Protein 2B3J (pdb70)

Radius of gyration: 27.39 Å; Cα contacts (8 Å, |Δi|>4): 1539; chains: 4; bounding box: 69×60×76 Å

Solvent-accessible surface area: 25434 Å² total; per-residue (Å²): 104,107,82,16,81,139,12,0,57,40,0,20,87,6,0,102,104,0,41,94,100,48,1,47,1,18,0,0,0,0,7,59,122,98,50,47,44,9,96,0,28,6,26,26,87,81,100,46,30,0,4,4,37,1,6,2,21,0,0,49,106,0,1,163,88,61,51,29,10,94,0,121,48,0,22,0,6,0,0,29,4,0,17,4,0,0,0,0,0,0,4,32,0,76,0,52,65,0,0,4,0,5,46,29,110,167,22,0,0,2,27,22,40,38,33,1,0,48,39,64,96,16,107,29,130,8,81,30,53,79,31,25,54,86,122,44,0,49,80,34,26,66,68,34,75,54,87,83,191,96,150,190,84,85,37,27,104,9,0,62,28,0,17,42,3,0,108,84,0,47,152,95,48,1,44,1,25,0,0,0,0,4,64,116,65,112,46,22,8,92,0,28,8,25,23,87,79,99,47,32,0,4,4,34,1,7,2,23,0,0,45,102,0,0,162,96,65,51,30,12,92,0,118,48,0,22,0,7,0,0,26,4,0,18,5,0,0,0,0,0,0,4,30,0,66,0,47,58,0,0,0,0,8,63,29,115,164,22,0,0,2,46,44,38,39,42,0,0,95,42,92,94,16,106,27,118,3,107,37,52,128,23,34,70,119,78,42,0,45,73,31,19,90,74,36,70,53,97,98,182,94,115,148,114,99,16,75,143,18,0,61,36,0,14,86,6,0,102,106,0,37,92,99,54,3,49,2,29,0,0,0,0,7,67,131,82,52,44,39,7,108,0,27,12,24,64,78,75,96,50,33,0,4,4,28,1,8,2,20,0,0,50,112,0,1,169,93,56,51,29,10,94,0,116,53,0,19,0,6,0,1,21,4,0,20,5,0,0,0,0,0,0,2,27,0,75,0,49,54,0,0,1,0,5,36,32,108,83,26,0,0,1,28,26,51,37,35,2,0,41,41,71,99,12,97,28,134,6,68,30,51,52,30,6,42,93,79,48,0,46,79,28,34,92,69,34,76,45,81,72,167,79,120,195,91,40,68,131,10,1,72,27,0,20,76,6,0,91,90,0,40,149,90,49,0,44,4,24,0,0,0,0,6,68,125,117,50,46,34,9,103,0,29,8,26,28,86,81,98,50,33,0,4,3,39,1,6,2,22,0,0,48,109,0,1,168,94,53,51,28,6,100,0,121,46,0,22,0,6,0,1,26,3,0,19,3,0,0,0,0,0,0,3,37,0,73,0,48,61,0,0,4,2,8,72,32,106,168,23,0,0,2,47,48,42,42,36,1,0,89,38,101,64,25,121,30,147,6,103,32,52,147,36,36,54,34,84,56,1,49,85,43,24,92,86,39,73,52,104,67,169,86,120,189

Sequence (604 aa):
MTNDIYFMTLAIEEAKKAAQLGEVPIGAIITKDDEVIARAHNLRETLQQPTAHAEHIAIERAAKVLGSWRLEGCTLYVTLEPCVMCAGTIVMSRIPRVVYGADDPKGGCSGSLMNLLQQSNFNHRAIVDKGVLKEACSTLLTTFFKNLRANMTNDIYFMTLAIEEAKKAAQLGEVPIGAIITKDDEVIARAHNLRETLQQPTAHAEHIAIERAAKVLGSWRLEGCTLYVTLEPCVMCAGTIVMSRIPRVVYGADDPKGGCSGSLMNLLQQSNFNHRAIVDKGVLKEACSTLLTTFFKNLRANMTNDIYFMTLAIEEAKKAAQLGEVPIGAIITKDDEVIARAHNLRETLQQPTAHAEHIAIERAAKVLGSWRLEGCTLYVTLEPCVMCAGTIVMSRIPRVVYGADDPKGGCSGSLMNLLQQSNFNHRAIVDKGVLKEACSTLLTTFFKNLRANKNDIYFMTLAIEEAKKAAQLGEVPIGAIITKDDEVIARAHNLRETLQQPTAHAEHIAIERAAKVLGSWRLEGCTLYVTLEPCVMCAGTIVMSRIPRVVYGADDPKGGCSGSLMNLLQQSNFNHRAIVDKGVLKEACSTLLTTFFKNLRANK

B-factor: mean 36.59, std 13.54, range [15.55, 105.97]

Nearest PDB structures (foldseek):
  2b3j-assembly2_D  TM=1.005E+00  e=2.373E-33  Staphylococcus aureus subsp. aureus Mu50
  7cph-assembly1_A  TM=9.932E-01  e=3.995E-26  Bacillus subtilis subsp. subtilis str. 168
  2nx8-assembly1_A-2  TM=9.876E-01  e=1.249E-21  Streptococcus pyogenes serotype M6
  1wwr-assembly1_A  TM=9.697E-01  e=1.026E-21  Aquifex aeolicus
  1z3a-assembly1_B  TM=9.930E-01  e=7.818E-21  Escherichia coli

Foldseek 3Di:
DVLLLVQLVVQQVQLVVCVVVLHQRKKKFKDAPSHTQFIHAACCVVVVDPQRHHLSVRLVSSCVSVVHLANPRMEMEMAEADFPVNLVSCLSSQHAYYEYAAYDCPGHDCPRVHRSQPDPPGPHHHHYHYHRVNVSSVVSNVVSVVVVVVD/DDLLLVVLVVQQVQLVVCVVVLHQRKKKFKDAPSHTQFIHAACCVVVVDPQRHHLSVRLVSSCVSVVHLAPPRMEMEMAEADFPNSLVSCLRNQHAYYEYAAYDCPGHCCPRPHRSLDDPPRPHHHHYHYHNNNVSSVVSRVVSVVVVVVD/DVLLLVQLVLQQVQLVVCVVVVHQRKWKFKDAPSHTQFIHAACCVVVVDPQRHHLSVRLVSSCVSVVHLAPPRMEMEMAEADFPVNLVSCLRNQHAYYEYAEYDQPGHCCPHPHRSQCDPVGPHHHHYHYHRNNVSSVCSNVVSVVVVVVVD/DLLVQLVVQQVQLVVCVVVLHQRKWKFKDAPNHTQFIHAACCVVVVDPQRHHLSVRLVSCCVSVVHLANPRMEMEMAEQDFPVSLVSCLSNQHAEYEYAAYDCPGHDCPRVHRSQDDPPGPHHHHYHYRNNNVSSVVSNVVSVVVVVVVD

Secondary structure (DSSP, 8-state):
-HHHHHHHHHHHHHHHHHHHTTS---EEEEEETTEEEEEEE--HHHHT-TT--HHHHHHHHHHHHHTSS--TTEEEEEEE---HHHHHHHHHTT-SEEEEEE--TTT-TBTTS-BTTS-TTSS---EEE--TTHHHHHHHHHHHHHHHHH-/--HHHHHHHHHHHHHHHHHHTTS---EEEEEESS-EEEEEE--HHHHT-TT--HHHHHHHHHHHHHTSS--TTEEEEEEE---HHHHHHHHHTT-SEEEEEE--TTT-TBTTS-BTTS-TTSS---EEE--TTHHHHHHHHHHHHHHHHH-/-HHHHHHHHHHHHHHHHHHHHTS---EEEEEETTEEEEEEE--HHHHT-TT--HHHHHHHHHHHHHTSS--TTEEEEEEE---HHHHHHHHHTT-SEEEEEE--TTT-TBTTS-BGGG-TTSS---EEEE-TTHHHHHHHHHHHHHHHHHT-/-HHHHHHHHHHHHHHHHTTTS-S-EEEEEETTEEEEEEE--HHHHT-TT--HHHHHHHHHHHHHTSS--TT-EEEEEE---HHHHHHHHHHT-SEEEEEE--TTT-TBTTS-BGGG-TTSS---EEE--TTHHHHHHHHHHHHHHHHHH-

Structure (mmCIF, N/CA/C/O backbone):
data_2B3J
#
_entry.id   2B3J
#
_cell.length_a   81.055
_cell.length_b   89.029
_cell.length_c   119.133
_cell.angle_alpha   90.00
_cell.angle_beta   90.00
_cell.angle_gamma   90.00
#
_symmetry.space_group_name_H-M   'P 21 21 21'
#
loop_
_entity.id
_entity.type
_entity.pdbx_description
1 polymer 'anticodon stem-loop of t-RNA-Arg2 (nucleotides 27-42)'
2 polymer 'tRNA adenosine deaminase'
3 non-polymer 'ZINC ION'
4 non-polymer GLYCEROL
5 water water
#
loop_
_atom_site.group_PDB
_atom_site.id
_atom_site.type_symbol
_atom_site.label_atom_id
_atom_site.label_alt_id
_atom_site.label_comp_id
_atom_site.label_asym_id
_atom_site.label_entity_id
_atom_site.label_seq_id
_atom_site.pdbx_PDB_ins_code
_atom_site.Cartn_x
_atom_site.Cartn_y
_atom_site.Cartn_z
_atom_site.occupancy
_atom_site.B_iso_or_equiv
_atom_site.auth_seq_id
_atom_site.auth_comp_id
_atom_site.auth_asym_id
_atom_site.auth_atom_id
_atom_site.pdbx_PDB_model_num
ATOM 1135 N N . MET E 2 4 ? 47.385 44.981 29.324 1.00 49.05 1 MET A N 1
ATOM 1136 C CA . MET E 2 4 ? 45.987 44.568 29.003 1.00 49.06 1 MET A CA 1
ATOM 1137 C C . MET E 2 4 ? 45.416 45.372 27.841 1.00 48.50 1 MET A C 1
ATOM 1138 O O . MET E 2 4 ? 44.882 44.805 26.890 1.00 48.68 1 MET A O 1
ATOM 1140 N N . THR E 2 5 ? 45.517 46.695 27.923 1.00 48.02 2 THR A N 1
ATOM 1141 C CA . THR E 2 5 ? 45.002 47.547 26.861 1.00 47.97 2 THR A CA 1
ATOM 1142 C C . THR E 2 5 ? 45.746 47.248 25.561 1.00 45.72 2 THR A C 1
ATOM 1143 O O . THR E 2 5 ? 45.157 47.280 24.483 1.00 44.70 2 THR A O 1
ATOM 1147 N N . ASN E 2 6 ? 47.038 46.951 25.663 1.00 43.05 3 ASN A N 1
ATOM 1148 C CA . ASN E 2 6 ? 47.816 46.620 24.478 1.00 42.19 3 ASN A CA 1
ATOM 1149 C C . ASN E 2 6 ? 47.238 45.342 23.880 1.00 39.30 3 ASN A C 1
ATOM 1150 O O . ASN E 2 6 ? 47.094 45.222 22.662 1.00 38.50 3 ASN A O 1
ATOM 1155 N N . ASP E 2 7 ? 46.907 44.393 24.753 1.00 35.83 4 ASP A N 1
ATOM 1156 C CA . ASP E 2 7 ? 46.348 43.115 24.337 1.00 33.91 4 ASP A CA 1
ATOM 1157 C C . ASP E 2 7 ? 45.026 43.269 23.590 1.00 33.08 4 ASP A C 1
ATOM 1158 O O . ASP E 2 7 ? 44.772 42.555 22.623 1.00 31.95 4 ASP A O 1
ATOM 1163 N N . ILE E 2 8 ? 44.190 44.202 24.041 1.00 31.45 5 ILE A N 1
ATOM 1164 C CA . ILE E 2 8 ? 42.903 44.448 23.398 1.00 30.90 5 ILE A CA 1
ATOM 1165 C C . ILE E 2 8 ? 43.146 45.046 22.022 1.00 30.78 5 ILE A C 1
ATOM 1166 O O . ILE E 2 8 ? 42.445 44.736 21.054 1.00 30.79 5 ILE A O 1
ATOM 1171 N N . TYR E 2 9 ? 44.151 45.908 21.939 1.00 29.76 6 TYR A N 1
ATOM 1172 C CA . TYR E 2 9 ? 44.501 46.541 20.681 1.00 29.12 6 TYR A CA 1
ATOM 1173 C C . TYR E 2 9 ? 44.777 45.476 19.617 1.00 29.74 6 TYR A C 1
ATOM 1174 O O . TYR E 2 9 ? 44.169 45.476 18.536 1.00 30.38 6 TYR A O 1
ATOM 1183 N N . PHE E 2 10 ? 45.698 44.569 19.923 1.00 27.86 7 PHE A N 1
ATOM 1184 C CA . PHE E 2 10 ? 46.060 43.520 18.979 1.00 27.80 7 PHE A CA 1
ATOM 1185 C C . PHE E 2 10 ? 44.962 42.482 18.754 1.00 26.56 7 PHE A C 1
ATOM 1186 O O . PHE E 2 10 ? 44.791 41.990 17.640 1.00 26.67 7 PHE A O 1
ATOM 1194 N N . MET E 2 11 ? 44.199 42.157 19.791 1.00 26.24 8 MET A N 1
ATOM 1195 C CA . MET E 2 11 ? 43.137 41.180 19.612 1.00 26.48 8 MET A CA 1
ATOM 1196 C C . MET E 2 11 ? 42.077 41.795 18.703 1.00 27.69 8 MET A C 1
ATOM 1197 O O . MET E 2 11 ? 41.367 41.085 17.984 1.00 26.70 8 MET A O 1
ATOM 1202 N N . THR E 2 12 ? 41.979 43.123 18.735 1.00 27.52 9 THR A N 1
ATOM 1203 C CA . THR E 2 12 ? 41.023 43.842 17.899 1.00 27.36 9 THR A CA 1
ATOM 1204 C C . THR E 2 12 ? 41.363 43.574 16.437 1.00 26.62 9 THR A C 1
ATOM 1205 O O . THR E 2 12 ? 40.482 43.338 15.611 1.00 27.24 9 THR A O 1
ATOM 1209 N N . LEU E 2 13 ? 42.653 43.598 16.129 1.00 25.64 10 LEU A N 1
ATOM 1210 C CA . LEU E 2 13 ? 43.115 43.355 14.771 1.00 25.80 10 LEU A CA 1
ATOM 1211 C C . LEU E 2 13 ? 42.916 41.885 14.391 1.00 25.16 10 LEU A C 1
ATOM 1212 O O . LEU E 2 13 ? 42.705 41.559 13.223 1.00 26.28 10 LEU A O 1
ATOM 1217 N N . ALA E 2 14 ? 42.978 41.001 15.380 1.00 24.01 11 ALA A N 1
ATOM 1218 C CA . ALA E 2 14 ? 42.784 39.580 15.123 1.00 24.77 11 ALA A CA 1
ATOM 1219 C C . ALA E 2 14 ? 41.316 39.331 14.786 1.00 26.48 11 ALA A C 1
ATOM 1220 O O . ALA E 2 14 ? 41.000 38.493 13.940 1.00 22.54 11 ALA A O 1
ATOM 1222 N N . ILE E 2 15 ? 40.424 40.058 15.461 1.00 25.84 12 ILE A N 1
ATOM 1223 C CA . ILE E 2 15 ? 38.992 39.914 15.227 1.00 29.33 12 ILE A CA 1
ATOM 1224 C C . ILE E 2 15 ? 38.657 40.430 13.827 1.00 31.73 12 ILE A C 1
ATOM 1225 O O . ILE E 2 15 ? 37.851 39.838 13.103 1.00 32.42 12 ILE A O 1
ATOM 1230 N N . GLU E 2 16 ? 39.282 41.539 13.454 1.00 32.11 13 GLU A N 1
ATOM 1231 C CA . GLU E 2 16 ? 39.068 42.116 12.140 1.00 34.43 13 GLU A CA 1
ATOM 1232 C C . GLU E 2 16 ? 39.506 41.093 11.097 1.00 34.53 13 GLU A C 1
ATOM 1233 O O . GLU E 2 16 ? 38.864 40.923 10.062 1.00 34.69 13 GLU A O 1
ATOM 1239 N N . GLU E 2 17 ? 40.599 40.399 11.390 1.00 34.12 14 GLU A N 1
ATOM 1240 C CA . GLU E 2 17 ? 41.120 39.379 10.493 1.00 35.15 14 GLU A CA 1
ATOM 1241 C C . GLU E 2 17 ? 40.129 38.213 10.474 1.00 33.43 14 GLU A C 1
ATOM 1242 O O . GLU E 2 17 ? 39.836 37.637 9.419 1.00 31.79 14 GLU A O 1
ATOM 1248 N N . ALA E 2 18 ? 39.606 37.880 11.650 1.00 32.73 15 ALA A N 1
ATOM 1249 C CA . ALA E 2 18 ? 38.635 36.801 11.779 1.00 33.13 15 ALA A CA 1
ATOM 1250 C C . ALA E 2 18 ? 37.423 37.110 10.910 1.00 34.86 15 ALA A C 1
ATOM 1251 O O . ALA E 2 18 ? 36.855 36.217 10.279 1.00 35.66 15 ALA A O 1
ATOM 1253 N N . LYS E 2 19 ? 37.029 38.379 10.872 1.00 35.50 16 LYS A N 1
ATOM 1254 C CA . LYS E 2 19 ? 35.875 38.764 10.072 1.00 36.95 16 LYS A CA 1
ATOM 1255 C C . LYS E 2 19 ? 36.152 38.583 8.584 1.00 35.84 16 LYS A C 1
ATOM 1256 O O . LYS E 2 19 ? 35.244 38.269 7.813 1.00 37.85 16 LYS A O 1
ATOM 1262 N N . LYS E 2 20 ? 37.406 38.763 8.178 1.00 36.05 17 LYS A N 1
ATOM 1263 C CA . LYS E 2 20 ? 37.778 38.571 6.779 1.00 35.44 17 LYS A CA 1
ATOM 1264 C C . LYS E 2 20 ? 37.494 37.117 6.402 1.00 36.62 17 LYS A C 1
ATOM 1265 O O . LYS E 2 20 ? 36.927 36.837 5.341 1.00 35.07 17 LYS A O 1
ATOM 1271 N N . ALA E 2 21 ? 37.892 36.195 7.278 1.00 35.15 18 ALA A N 1
ATOM 1272 C CA . ALA E 2 21 ? 37.674 34.776 7.029 1.00 35.35 18 ALA A CA 1
ATOM 1273 C C . ALA E 2 21 ? 36.175 34.501 6.928 1.00 34.52 18 ALA A C 1
ATOM 1274 O O . ALA E 2 21 ? 35.739 33.680 6.121 1.00 32.94 18 ALA A O 1
ATOM 1276 N N . ALA E 2 22 ? 35.390 35.194 7.748 1.00 35.73 19 ALA A N 1
ATOM 1277 C CA . ALA E 2 22 ? 33.939 35.019 7.737 1.00 37.64 19 ALA A CA 1
ATOM 1278 C C . ALA E 2 22 ? 33.377 35.365 6.359 1.00 38.22 19 ALA A C 1
ATOM 1279 O O . ALA E 2 22 ? 32.577 34.622 5.796 1.00 39.10 19 ALA A O 1
ATOM 1281 N N . GLN E 2 23 ? 33.806 36.497 5.816 1.00 39.36 20 GLN A N 1
ATOM 1282 C CA . GLN E 2 23 ? 33.339 36.933 4.510 1.00 39.61 20 GLN A CA 1
ATOM 1283 C C . GLN E 2 23 ? 33.640 35.901 3.426 1.00 40.49 20 GLN A C 1
ATOM 1284 O O . GLN E 2 23 ? 33.003 35.895 2.375 1.00 40.30 20 GLN A O 1
ATOM 1286 N N . LEU E 2 24 ? 34.605 35.023 3.684 1.00 39.60 21 LEU A N 1
ATOM 1287 C CA . LEU E 2 24 ? 34.976 33.995 2.716 1.00 38.35 21 LEU A CA 1
ATOM 1288 C C . LEU E 2 24 ? 34.231 32.688 2.950 1.00 36.92 21 LEU A C 1
ATOM 1289 O O . LEU E 2 24 ? 34.372 31.736 2.180 1.00 38.24 21 LEU A O 1
ATOM 1294 N N . GLY E 2 25 ? 33.435 32.642 4.010 1.00 34.83 22 GLY A N 1
ATOM 1295 C CA . GLY E 2 25 ? 32.704 31.429 4.316 1.00 33.90 22 GLY A CA 1
ATOM 1296 C C . GLY E 2 25 ? 33.534 30.476 5.162 1.00 34.26 22 GLY A C 1
ATOM 1297 O O . GLY E 2 25 ? 33.199 29.302 5.294 1.00 34.83 22 GLY A O 1
ATOM 1298 N N . GLU E 2 26 ? 34.623 30.978 5.734 1.00 32.96 23 GLU A N 1
ATOM 1299 C CA . GLU E 2 26 ? 35.496 30.166 6.580 1.00 33.03 23 GLU A CA 1
ATOM 1300 C C . GLU E 2 26 ? 35.098 30.346 8.044 1.00 32.77 23 GLU A C 1
ATOM 1301 O O . GLU E 2 26 ? 34.493 31.360 8.402 1.00 32.42 23 GLU A O 1
ATOM 1307 N N . VAL E 2 27 ? 35.416 29.366 8.889 1.00 32.32 24 VAL A N 1
ATOM 1308 C CA . VAL E 2 27 ? 35.113 29.503 10.313 1.00 31.86 24 VAL A CA 1
ATOM 1309 C C . VAL E 2 27 ? 35.866 30.793 10.676 1.00 30.88 24 VAL A C 1
ATOM 1310 O O . VAL E 2 27 ? 37.062 30.911 10.422 1.00 30.43 24 VAL A O 1
ATOM 1314 N N . PRO E 2 28 ? 35.165 31.778 11.253 1.00 29.89 25 PRO A N 1
ATOM 1315 C CA . PRO E 2 28 ? 35.749 33.067 11.634 1.00 30.82 25 PRO A CA 1
ATOM 1316 C C . PRO E 2 28 ? 36.809 33.088 12.729 1.00 29.93 25 PRO A C 1
ATOM 1317 O O . PRO E 2 28 ? 36.505 33.349 13.895 1.00 31.72 25 PRO A O 1
ATOM 1321 N N . ILE E 2 29 ? 38.054 32.817 12.347 1.00 30.16 26 ILE A N 1
ATOM 1322 C CA . ILE E 2 29 ? 39.175 32.845 13.282 1.00 27.64 26 ILE A CA 1
ATOM 1323 C C . ILE E 2 29 ? 40.307 33.668 12.663 1.00 26.53 26 ILE A C 1
ATOM 1324 O O . ILE E 2 29 ? 40.648 33.496 11.491 1.00 25.82 26 ILE A O 1
ATOM 1329 N N . GLY E 2 30 ? 40.880 34.566 13.456 1.00 25.82 27 GLY A N 1
ATOM 1330 C CA . GLY E 2 30 ? 41.958 35.408 12.967 1.00 24.89 27 GLY A CA 1
ATOM 1331 C C . GLY E 2 30 ? 43.107 35.431 13.953 1.00 25.20 27 GLY A C 1
ATOM 1332 O O . GLY E 2 30 ? 42.911 35.166 15.141 1.00 24.47 27 GLY A O 1
ATOM 1333 N N . ALA E 2 31 ? 44.304 35.746 13.466 1.00 24.66 28 ALA A N 1
ATOM 1334 C CA . ALA E 2 31 ? 45.489 35.780 14.315 1.00 24.61 28 ALA A CA 1
ATOM 1335 C C . ALA E 2 31 ? 46.412 36.939 13.969 1.00 25.36 28 ALA A C 1
ATOM 1336 O O . ALA E 2 31 ? 46.447 37.418 12.833 1.00 25.99 28 ALA A O 1
ATOM 1338 N N . ILE E 2 32 ? 47.164 37.374 14.969 1.00 25.60 29 ILE A N 1
ATOM 1339 C CA . ILE E 2 32 ? 48.099 38.476 14.826 1.00 25.75 29 ILE A CA 1
ATOM 1340 C C . ILE E 2 32 ? 49.375 38.108 15.575 1.00 24.81 29 ILE A C 1
ATOM 1341 O O . ILE E 2 32 ? 49.312 37.536 16.660 1.00 25.91 29 ILE A O 1
ATOM 1346 N N . ILE E 2 33 ? 50.527 38.413 14.991 1.00 24.16 30 ILE A N 1
ATOM 1347 C CA . ILE E 2 33 ? 51.789 38.158 15.674 1.00 25.03 30 ILE A CA 1
ATOM 1348 C C . ILE E 2 33 ? 52.535 39.479 15.775 1.00 25.97 30 ILE A C 1
ATOM 1349 O O . ILE E 2 33 ? 52.694 40.183 14.777 1.00 25.92 30 ILE A O 1
ATOM 1354 N N . THR E 2 34 ? 52.964 39.814 16.989 1.00 26.54 31 THR A N 1
ATOM 1355 C CA . THR E 2 34 ? 53.686 41.051 17.256 1.00 29.13 31 THR A CA 1
ATOM 1356 C C . THR E 2 34 ? 55.106 40.784 17.739 1.00 31.29 31 THR A C 1
ATOM 1357 O O . THR E 2 34 ? 55.415 39.702 18.250 1.00 30.27 31 THR A O 1
ATOM 1361 N N . LYS E 2 35 ? 55.952 41.800 17.588 1.00 32.87 32 LYS A N 1
ATOM 1362 C CA . LYS E 2 35 ? 57.352 41.747 18.003 1.00 36.07 32 LYS A CA 1
ATOM 1363 C C . LYS E 2 35 ? 57.728 43.218 18.248 1.00 38.11 32 LYS A C 1
ATOM 1364 O O . LYS E 2 35 ? 57.532 44.069 17.375 1.00 38.20 32 LYS A O 1
ATOM 1370 N N . ASP E 2 36 ? 58.250 43.518 19.432 1.00 40.49 33 ASP A N 1
ATOM 1371 C CA . ASP E 2 36 ? 58.599 44.893 19.784 1.00 43.03 33 ASP A CA 1
ATOM 1372 C C . ASP E 2 36 ? 57.348 45.763 19.705 1.00 43.87 33 ASP A C 1
ATOM 1373 O O . ASP E 2 36 ? 57.394 46.906 19.243 1.00 45.32 33 ASP A O 1
ATOM 1378 N N . ASP E 2 37 ? 56.227 45.203 20.144 1.00 43.98 34 ASP A N 1
ATOM 1379 C CA . ASP E 2 37 ? 54.947 45.902 20.151 1.00 44.63 34 ASP A CA 1
ATOM 1380 C C . ASP E 2 37 ? 54.491 46.348 18.764 1.00 43.37 34 ASP A C 1
ATOM 1381 O O . ASP E 2 37 ? 53.698 47.282 18.634 1.00 43.59 34 ASP A O 1
ATOM 1386 N N . GLU E 2 38 ? 54.990 45.679 17.729 1.00 40.71 35 GLU A N 1
ATOM 1387 C CA . GLU E 2 38 ? 54.614 46.006 16.359 1.00 38.41 35 GLU A CA 1
ATOM 1388 C C . GLU E 2 38 ? 54.097 44.757 15.648 1.00 37.02 35 GLU A C 1
ATOM 1389 O O . GLU E 2 38 ? 54.609 43.665 15.855 1.00 36.36 35 GLU A O 1
ATOM 1391 N N . VAL E 2 39 ? 53.079 44.917 14.813 1.00 35.52 36 VAL A N 1
ATOM 1392 C CA . VAL E 2 39 ? 52.528 43.785 14.084 1.00 33.86 36 VAL A CA 1
ATOM 1393 C C . VAL E 2 39 ? 53.477 43.369 12.966 1.00 33.99 36 VAL A C 1
ATOM 1394 O O . VAL E 2 39 ? 53.805 44.183 12.106 1.00 35.12 36 VAL A O 1
ATOM 1398 N N . ILE E 2 40 ? 53.930 42.117 12.978 1.00 31.38 37 ILE A N 1
ATOM 1399 C CA . ILE E 2 40 ? 54.814 41.636 11.917 1.00 29.84 37 ILE A CA 1
ATOM 1400 C C . ILE E 2 40 ? 54.092 40.616 11.022 1.00 28.41 37 ILE A C 1
ATOM 1401 O O . ILE E 2 40 ? 54.577 40.261 9.945 1.00 26.65 37 ILE A O 1
ATOM 1406 N N . ALA E 2 41 ? 52.935 40.139 11.474 1.00 26.06 38 ALA A N 1
ATOM 1407 C CA . ALA E 2 41 ? 52.155 39.194 10.682 1.00 25.73 38 ALA A CA 1
ATOM 1408 C C . ALA E 2 41 ? 50.712 39.093 11.157 1.00 27.15 38 ALA A C 1
ATOM 1409 O O . ALA E 2 41 ? 50.413 39.275 12.340 1.00 25.90 38 ALA A O 1
ATOM 1411 N N . ARG E 2 42 ? 49.820 38.813 10.213 1.00 28.81 39 ARG A N 1
ATOM 1412 C CA . ARG E 2 42 ? 48.412 38.638 10.507 1.00 29.11 39 ARG A CA 1
ATOM 1413 C C . ARG E 2 42 ? 47.863 37.632 9.515 1.00 28.13 39 ARG A C 1
ATOM 1414 O O . ARG E 2 42 ? 48.420 37.454 8.428 1.00 27.27 39 ARG A O 1
ATOM 1422 N N . ALA E 2 43 ? 46.783 36.959 9.893 1.00 25.82 40 ALA A N 1
ATOM 1423 C CA . ALA E 2 43 ? 46.183 35.967 9.016 1.00 26.94 40 ALA A CA 1
ATOM 1424 C C . ALA E 2 43 ? 44.820 35.514 9.523 1.00 27.15 40 ALA A C 1
ATOM 1425 O O . ALA E 2 43 ? 44.438 35.782 10.663 1.00 24.69 40 ALA A O 1
ATOM 1427 N N . HIS E 2 44 ? 44.087 34.839 8.648 1.00 27.02 41 HIS A N 1
ATOM 1428 C CA . HIS E 2 44 ? 42.778 34.306 8.984 1.00 27.81 41 HIS A CA 1
ATOM 1429 C C . HIS E 2 44 ? 42.658 32.917 8.372 1.00 27.38 41 HIS A C 1
ATOM 1430 O O . HIS E 2 44 ? 43.438 32.538 7.497 1.00 25.71 41 HIS A O 1
ATOM 1437 N N . ASN E 2 45 ? 41.679 32.168 8.858 1.00 26.10 42 ASN A N 1
ATOM 1438 C CA . ASN E 2 45 ? 41.393 30.818 8.399 1.00 25.11 42 ASN A CA 1
ATOM 1439 C C . ASN E 2 45 ? 41.243 30.759 6.862 1.00 26.00 42 ASN A C 1
ATOM 1440 O O . ASN E 2 45 ? 40.606 31.621 6.265 1.00 24.63 42 ASN A O 1
ATOM 1445 N N . LEU E 2 46 ? 41.853 29.759 6.228 1.00 25.20 43 LEU A N 1
ATOM 1446 C CA . LEU E 2 46 ? 41.756 29.587 4.776 1.00 26.08 43 LEU A CA 1
ATOM 1447 C C . LEU E 2 46 ? 41.675 28.100 4.405 1.00 27.00 43 LEU A C 1
ATOM 1448 O O . LEU E 2 46 ? 41.964 27.710 3.275 1.00 25.37 43 LEU A O 1
ATOM 1453 N N . ARG E 2 47 ? 41.267 27.270 5.358 1.00 27.83 44 ARG A N 1
ATOM 1454 C CA . ARG E 2 47 ? 41.179 25.834 5.111 1.00 29.63 44 ARG A CA 1
ATOM 1455 C C . ARG E 2 47 ? 40.296 25.438 3.930 1.00 29.29 44 ARG A C 1
ATOM 1456 O O . ARG E 2 47 ? 40.724 24.663 3.080 1.00 28.69 44 ARG A O 1
ATOM 1464 N N . GLU E 2 48 ? 39.067 25.945 3.893 1.00 29.11 45 GLU A N 1
ATOM 1465 C CA . GLU E 2 48 ? 38.146 25.611 2.808 1.00 30.23 45 GLU A CA 1
ATOM 1466 C C . GLU E 2 48 ? 38.565 26.220 1.476 1.00 31.41 45 GLU A C 1
ATOM 1467 O O . GLU E 2 48 ? 38.456 25.577 0.428 1.00 32.27 45 GLU A O 1
ATOM 1473 N N . THR E 2 49 ? 39.048 27.458 1.520 1.00 31.23 46 THR A N 1
ATOM 1474 C CA . THR E 2 49 ? 39.469 28.159 0.313 1.00 31.65 46 THR A CA 1
ATOM 1475 C C . THR E 2 49 ? 40.663 27.478 -0.347 1.00 32.06 46 THR A C 1
ATOM 1476 O O . THR E 2 49 ? 40.662 27.217 -1.554 1.00 30.48 46 THR A O 1
ATOM 1480 N N . LEU E 2 50 ? 41.682 27.182 0.451 1.00 30.87 47 LEU A N 1
ATOM 1481 C CA . LEU E 2 50 ? 42.883 26.552 -0.076 1.00 29.98 47 LEU A CA 1
ATOM 1482 C C . LEU E 2 50 ? 42.841 25.032 -0.032 1.00 30.11 47 LEU A C 1
ATOM 1483 O O . LEU E 2 50 ? 43.617 24.372 -0.716 1.00 29.97 47 LEU A O 1
ATOM 1488 N N . GLN E 2 51 ? 41.930 24.478 0.759 1.00 30.39 48 GLN A N 1
ATOM 1489 C CA . GLN E 2 51 ? 41.847 23.028 0.916 1.00 30.85 48 GLN A CA 1
ATOM 1490 C C . GLN E 2 51 ? 43.188 22.515 1.433 1.00 31.05 48 GLN A C 1
ATOM 1491 O O . GLN E 2 51 ? 43.766 21.582 0.888 1.00 31.77 48 GLN A O 1
ATOM 1497 N N . GLN E 2 52 ? 43.685 23.161 2.482 1.00 29.14 49 GLN A N 1
ATOM 1498 C CA . GLN E 2 52 ? 44.937 22.778 3.119 1.00 28.08 49 GLN A CA 1
ATOM 1499 C C . GLN E 2 52 ? 44.593 22.573 4.593 1.00 26.14 49 GLN A C 1
ATOM 1500 O O . GLN E 2 52 ? 44.043 23.472 5.238 1.00 23.14 49 GLN A O 1
ATOM 1506 N N . PRO E 2 53 ? 44.919 21.392 5.145 1.00 25.17 50 PRO A N 1
ATOM 1507 C CA . PRO E 2 53 ? 44.623 21.088 6.550 1.00 24.69 50 PRO A CA 1
ATOM 1508 C C . PRO E 2 53 ? 45.386 21.936 7.562 1.00 25.30 50 PRO A C 1
ATOM 1509 O O . PRO E 2 53 ? 45.024 21.981 8.738 1.00 24.29 50 PRO A O 1
ATOM 1513 N N . THR E 2 54 ? 46.435 22.607 7.097 1.00 25.14 51 THR A N 1
ATOM 1514 C CA . THR E 2 54 ? 47.252 23.448 7.967 1.00 25.37 51 THR A CA 1
ATOM 1515 C C . THR E 2 54 ? 46.861 24.924 7.900 1.00 25.72 51 THR A C 1
ATOM 1516 O O . THR E 2 54 ? 47.421 25.743 8.633 1.00 26.90 51 THR A O 1
ATOM 1520 N N . ALA E 2 55 ? 45.908 25.261 7.035 1.00 24.08 52 ALA A N 1
ATOM 1521 C CA . ALA E 2 55 ? 45.514 26.657 6.848 1.00 23.63 52 ALA A CA 1
ATOM 1522 C C . ALA E 2 55 ? 44.763 27.367 7.976 1.00 23.25 52 ALA A C 1
ATOM 1523 O O . ALA E 2 55 ? 43.911 28.227 7.713 1.00 21.23 52 ALA A O 1
ATOM 1525 N N . HIS E 2 56 ? 45.068 27.019 9.226 1.00 22.87 53 HIS A N 1
ATOM 1526 C CA . HIS E 2 56 ? 44.446 27.700 10.363 1.00 23.47 53 HIS A CA 1
ATOM 1527 C C . HIS E 2 56 ? 45.100 29.078 10.524 1.00 22.81 53 HIS A C 1
ATOM 1528 O O . HIS E 2 56 ? 46.261 29.267 10.154 1.00 20.70 53 HIS A O 1
ATOM 1535 N N . ALA E 2 57 ? 44.369 30.031 11.092 1.00 22.20 54 ALA A N 1
ATOM 1536 C CA . ALA E 2 57 ? 44.894 31.387 11.237 1.00 22.82 54 ALA A CA 1
ATOM 1537 C C . ALA E 2 57 ? 46.279 31.501 11.874 1.00 23.19 54 ALA A C 1
ATOM 1538 O O . ALA E 2 57 ? 47.194 32.042 11.261 1.00 22.36 54 ALA A O 1
ATOM 1540 N N . GLU E 2 58 ? 46.451 30.992 13.090 1.00 24.08 55 GLU A N 1
ATOM 1541 C CA . GLU E 2 58 ? 47.748 31.129 13.737 1.00 24.97 55 GLU A CA 1
ATOM 1542 C C . GLU E 2 58 ? 48.886 30.417 13.013 1.00 24.36 55 GLU A C 1
ATOM 1543 O O . GLU E 2 58 ? 50.015 30.903 13.009 1.00 22.90 55 GLU A O 1
ATOM 1549 N N . HIS E 2 59 ? 48.585 29.287 12.376 1.00 23.55 56 HIS A N 1
ATOM 1550 C CA . HIS E 2 59 ? 49.597 28.539 11.640 1.00 22.94 56 HIS A CA 1
ATOM 1551 C C . HIS E 2 59 ? 50.102 29.377 10.463 1.00 22.96 56 HIS A C 1
ATOM 1552 O O . HIS E 2 59 ? 51.308 29.440 10.204 1.00 22.52 56 HIS A O 1
ATOM 1559 N N . ILE E 2 60 ? 49.178 30.022 9.755 1.00 22.92 57 ILE A N 1
ATOM 1560 C CA . ILE E 2 60 ? 49.542 30.872 8.621 1.00 22.37 57 ILE A CA 1
ATOM 1561 C C . ILE E 2 60 ? 50.327 32.089 9.108 1.00 22.66 57 ILE A C 1
ATOM 1562 O O . ILE E 2 60 ? 51.315 32.490 8.496 1.00 24.37 57 ILE A O 1
ATOM 1567 N N . ALA E 2 61 ? 49.877 32.684 10.206 1.00 22.01 58 ALA A N 1
ATOM 1568 C CA . ALA E 2 61 ? 50.556 33.850 10.754 1.00 21.44 58 ALA A CA 1
ATOM 1569 C C . ALA E 2 61 ? 51.986 33.496 11.167 1.00 23.27 58 ALA A C 1
ATOM 1570 O O . ALA E 2 61 ? 52.917 34.295 10.984 1.00 22.03 58 ALA A O 1
ATOM 1572 N N . ILE E 2 62 ? 52.155 32.297 11.727 1.00 21.22 59 ILE A N 1
ATOM 1573 C CA . ILE E 2 62 ? 53.461 31.842 12.165 1.00 20.53 59 ILE A CA 1
ATOM 1574 C C . ILE E 2 62 ? 54.422 31.681 10.989 1.00 22.84 59 ILE A C 1
ATOM 1575 O O . ILE E 2 62 ? 55.586 32.072 11.081 1.00 23.55 59 ILE A O 1
ATOM 1580 N N . GLU E 2 63 ? 53.952 31.115 9.880 1.00 22.13 60 GLU A N 1
ATOM 1581 C CA . GLU E 2 63 ? 54.833 30.964 8.728 1.00 23.11 60 GLU A CA 1
ATOM 1582 C C . GLU E 2 63 ? 55.153 32.335 8.131 1.00 24.56 60 GLU A C 1
ATOM 1583 O O . GLU E 2 63 ? 56.255 32.556 7.634 1.00 24.73 60 GLU A O 1
ATOM 1589 N N . ARG E 2 64 ? 54.192 33.254 8.188 1.00 24.91 61 ARG A N 1
ATOM 1590 C CA . ARG E 2 64 ? 54.408 34.598 7.663 1.00 27.63 61 ARG A CA 1
ATOM 1591 C C . ARG E 2 64 ? 55.398 35.338 8.553 1.00 28.94 61 ARG A C 1
ATOM 1592 O O . ARG E 2 64 ? 56.242 36.095 8.060 1.00 30.53 61 ARG A O 1
ATOM 1600 N N . ALA E 2 65 ? 55.298 35.107 9.862 1.00 28.47 62 ALA A N 1
ATOM 1601 C CA . ALA E 2 65 ? 56.201 35.727 10.823 1.00 27.94 62 ALA A CA 1
ATOM 1602 C C . ALA E 2 65 ? 57.612 35.210 10.575 1.00 28.94 62 ALA A C 1
ATOM 1603 O O . ALA E 2 65 ? 58.567 35.981 10.548 1.00 28.66 62 ALA A O 1
ATOM 1605 N N . ALA E 2 66 ? 57.735 33.898 10.395 1.00 29.70 63 ALA A N 1
ATOM 1606 C CA . ALA E 2 66 ? 59.030 33.279 10.140 1.00 29.74 63 ALA A CA 1
ATOM 1607 C C . ALA E 2 66 ? 59.671 33.868 8.886 1.00 30.59 63 ALA A C 1
ATOM 1608 O O . ALA E 2 66 ? 60.873 34.126 8.858 1.00 29.97 63 ALA A O 1
ATOM 1610 N N . LYS E 2 67 ? 58.867 34.072 7.847 1.00 31.74 64 LYS A N 1
ATOM 1611 C CA . LYS E 2 67 ? 59.384 34.634 6.607 1.00 34.56 64 LYS A CA 1
ATOM 1612 C C . LYS E 2 67 ? 59.953 36.037 6.817 1.00 35.27 64 LYS A C 1
ATOM 1613 O O . LYS E 2 67 ? 61.040 36.336 6.329 1.00 35.68 64 LYS A O 1
ATOM 1619 N N . VAL E 2 68 ? 59.233 36.894 7.541 1.00 35.33 65 VAL A N 1
ATOM 1620 C CA . VAL E 2 68 ? 59.726 38.249 7.774 1.00 35.29 65 VAL A CA 1
ATOM 1621 C C . VAL E 2 68 ? 60.992 38.255 8.620 1.00 34.62 65 VAL A C 1
ATOM 1622 O O . VAL E 2 68 ? 61.917 39.021 8.350 1.00 34.79 65 VAL A O 1
ATOM 1626 N N . LEU E 2 69 ? 61.046 37.398 9.634 1.00 32.97 66 LEU A N 1
ATOM 1627 C CA . LEU E 2 69 ? 62.217 37.336 10.507 1.00 32.87 66 LEU A CA 1
ATOM 1628 C C . LEU E 2 69 ? 63.375 36.560 9.889 1.00 33.64 66 LEU A C 1
ATOM 1629 O O . LEU E 2 69 ? 64.518 36.650 10.356 1.00 34.81 66 LEU A O 1
ATOM 1634 N N . GLY E 2 70 ? 63.078 35.797 8.843 1.00 32.20 67 GLY A N 1
ATOM 1635 C CA . GLY E 2 70 ? 64.103 34.998 8.200 1.00 32.55 67 GLY A CA 1
ATOM 1636 C C . GLY E 2 70 ? 64.671 33.982 9.174 1.00 32.12 67 GLY A C 1
ATOM 1637 O O . GLY E 2 70 ? 65.847 33.633 9.098 1.00 34.24 67 GLY A O 1
ATOM 1638 N N . SER E 2 71 ? 63.831 33.507 10.092 1.00 31.08 68 SER A N 1
ATOM 1639 C CA . SER E 2 71 ? 64.245 32.529 11.102 1.00 29.99 68 SER A CA 1
ATOM 1640 C C . SER E 2 71 ? 63.044 31.696 11.558 1.00 28.84 68 SER A C 1
ATOM 1641 O O . SER E 2 71 ? 61.920 32.193 11.589 1.00 27.75 68 SER A O 1
ATOM 1644 N N . TRP E 2 72 ? 63.266 30.432 11.906 1.00 28.56 69 TRP A N 1
ATOM 1645 C CA . TRP E 2 72 ? 62.142 29.622 12.356 1.00 30.09 69 TRP A CA 1
ATOM 1646 C C . TRP E 2 72 ? 61.899 29.811 13.848 1.00 30.05 69 TRP A C 1
ATOM 1647 O O . TRP E 2 72 ? 60.897 29.337 14.387 1.00 29.20 69 TRP A O 1
ATOM 1658 N N . ARG E 2 73 ? 62.812 30.528 14.503 1.00 29.60 70 ARG A N 1
ATOM 1659 C CA . ARG E 2 73 ? 62.709 30.812 15.931 1.00 31.00 70 ARG A CA 1
ATOM 1660 C C . ARG E 2 73 ? 62.024 32.166 16.089 1.00 31.72 70 ARG A C 1
ATOM 1661 O O . ARG E 2 73 ? 62.606 33.202 15.760 1.00 33.00 70 ARG A O 1
ATOM 1669 N N . LEU E 2 74 ? 60.791 32.166 16.585 1.00 30.89 71 LEU A N 1
ATOM 1670 C CA . LEU E 2 74 ? 60.057 33.417 16.753 1.00 30.91 71 LEU A CA 1
ATOM 1671 C C . LEU E 2 74 ? 60.282 34.080 18.112 1.00 30.86 71 LEU A C 1
ATOM 1672 O O . LEU E 2 74 ? 59.335 34.346 18.851 1.00 29.92 71 LEU A O 1
ATOM 1677 N N . GLU E 2 75 ? 61.539 34.361 18.433 1.00 30.75 72 GLU A N 1
ATOM 1678 C CA . GLU E 2 75 ? 61.869 34.996 19.708 1.00 34.26 72 GLU A CA 1
ATOM 1679 C C . GLU E 2 75 ? 61.229 36.375 19.853 1.00 31.94 72 GLU A C 1
ATOM 1680 O O . GLU E 2 75 ? 61.115 37.122 18.882 1.00 32.78 72 GLU A O 1
ATOM 1686 N N . GLY E 2 76 ? 60.818 36.703 21.075 1.00 32.37 73 GLY A N 1
ATOM 1687 C CA . GLY E 2 76 ? 60.216 37.997 21.346 1.00 30.78 73 GLY A CA 1
ATOM 1688 C C . GLY E 2 76 ? 58.871 38.243 20.694 1.00 31.08 73 GLY A C 1
ATOM 1689 O O . GLY E 2 76 ? 58.355 39.361 20.722 1.00 31.41 73 GLY A O 1
ATOM 1690 N N . CYS E 2 77 ? 58.288 37.204 20.112 1.00 30.51 74 CYS A N 1
ATOM 1691 C CA . CYS E 2 77 ? 56.999 37.348 19.457 1.00 29.64 74 CYS A CA 1
ATOM 1692 C C . CYS E 2 77 ? 55.833 36.972 20.357 1.00 29.13 74 CYS A C 1
ATOM 1693 O O . CYS E 2 77 ? 55.950 36.111 21.230 1.00 28.68 74 CYS A O 1
ATOM 1696 N N . THR E 2 78 ? 54.707 37.638 20.137 1.00 27.30 75 THR A N 1
ATOM 1697 C CA . THR E 2 78 ? 53.493 37.364 20.887 1.00 26.23 75 THR A CA 1
ATOM 1698 C C . THR E 2 78 ? 52.419 37.045 19.862 1.00 25.78 75 THR A C 1
ATOM 1699 O O . THR E 2 78 ? 52.224 37.803 18.909 1.00 25.25 75 THR A O 1
ATOM 1703 N N . LEU E 2 79 ? 51.742 35.915 20.046 1.00 24.68 76 LEU A N 1
ATOM 1704 C CA . LEU E 2 79 ? 50.671 35.506 19.145 1.00 25.23 76 LEU A CA 1
ATOM 1705 C C . LEU E 2 79 ? 49.320 35.837 19.774 1.00 26.05 76 LEU A C 1
ATOM 1706 O O . LEU E 2 79 ? 49.083 35.559 20.955 1.00 26.78 76 LEU A O 1
ATOM 1711 N N . TYR E 2 80 ? 48.450 36.441 18.975 1.00 25.77 77 TYR A N 1
ATOM 1712 C CA . TYR E 2 80 ? 47.096 36.795 19.394 1.00 26.80 77 TYR A CA 1
ATOM 1713 C C . TYR E 2 80 ? 46.175 36.056 18.430 1.00 26.99 77 TYR A C 1
ATOM 1714 O O . TYR E 2 80 ? 46.301 36.207 17.216 1.00 27.37 77 TYR A O 1
ATOM 1723 N N . VAL E 2 81 ? 45.259 35.253 18.957 1.00 26.15 78 VAL A N 1
ATOM 1724 C CA . VAL E 2 81 ? 44.333 34.522 18.104 1.00 25.19 78 VAL A CA 1
ATOM 1725 C C . VAL E 2 81 ? 42.946 34.559 18.747 1.00 25.56 78 VAL A C 1
ATOM 1726 O O . VAL E 2 81 ? 42.823 34.484 19.966 1.00 25.42 78 VAL A O 1
ATOM 1730 N N . THR E 2 82 ? 41.904 34.688 17.929 1.00 25.63 79 THR A N 1
ATOM 1731 C CA . THR E 2 82 ? 40.546 34.793 18.458 1.00 26.25 79 THR A CA 1
ATOM 1732 C C . THR E 2 82 ? 39.993 33.554 19.147 1.00 26.18 79 THR A C 1
ATOM 1733 O O . THR E 2 82 ? 39.023 33.643 19.911 1.00 25.89 79 THR A O 1
ATOM 1737 N N . LEU E 2 83 ? 40.603 32.402 18.889 1.00 25.32 80 LEU A N 1
ATOM 1738 C CA . LEU E 2 83 ? 40.162 31.165 19.526 1.00 26.02 80 LEU A CA 1
ATOM 1739 C C . LEU E 2 83 ? 41.362 30.354 20.024 1.00 25.77 80 LEU A C 1
ATOM 1740 O O . LEU E 2 83 ? 42.448 30.392 19.437 1.00 25.02 80 LEU A O 1
ATOM 1745 N N . GLU E 2 84 ? 41.156 29.630 21.117 1.00 24.84 81 GLU A N 1
ATOM 1746 C CA . GLU E 2 84 ? 42.193 28.787 21.701 1.00 23.83 81 GLU A CA 1
ATOM 1747 C C . GLU E 2 84 ? 42.788 27.874 20.621 1.00 23.58 81 GLU A C 1
ATOM 1748 O O . GLU E 2 84 ? 42.059 27.201 19.886 1.00 21.62 81 GLU A O 1
ATOM 1754 N N . PRO E 2 85 ? 44.126 27.855 20.502 1.00 23.01 82 PRO A N 1
ATOM 1755 C CA . PRO E 2 85 ? 44.795 27.009 19.497 1.00 22.08 82 PRO A CA 1
ATOM 1756 C C . PRO E 2 85 ? 44.508 25.507 19.635 1.00 22.49 82 PRO A C 1
ATOM 1757 O O . PRO E 2 85 ? 44.486 24.965 20.744 1.00 21.16 82 PRO A O 1
ATOM 1761 N N . CYS E 2 86 ? 44.306 24.843 18.498 1.00 22.56 83 CYS A N 1
ATOM 1762 C CA . CYS E 2 86 ? 44.042 23.404 18.457 1.00 21.93 83 CYS A CA 1
ATOM 1763 C C . CYS E 2 86 ? 45.349 22.638 18.667 1.00 21.75 83 CYS A C 1
ATOM 1764 O O . CYS E 2 86 ? 46.398 23.241 18.893 1.00 22.11 83 CYS A O 1
ATOM 1767 N N . VAL E 2 87 ? 45.283 21.311 18.578 1.00 19.29 84 VAL A N 1
ATOM 1768 C CA . VAL E 2 87 ? 46.466 20.470 18.767 1.00 20.72 84 VAL A CA 1
ATOM 1769 C C . VAL E 2 87 ? 47.596 20.821 17.789 1.00 21.01 84 VAL A C 1
ATOM 1770 O O . VAL E 2 87 ? 48.757 20.945 18.185 1.00 20.70 84 VAL A O 1
ATOM 1774 N N . MET E 2 88 ? 47.247 20.987 16.518 1.00 20.34 85 MET A N 1
ATOM 1775 C CA . MET E 2 88 ? 48.219 21.325 15.482 1.00 21.53 85 MET A CA 1
ATOM 1776 C C . MET E 2 88 ? 48.872 22.690 15.708 1.00 20.81 85 MET A C 1
ATOM 1777 O O . MET E 2 88 ? 50.103 22.827 15.667 1.00 22.31 85 MET A O 1
ATOM 1782 N N . CYS E 2 89 ? 48.055 23.700 15.958 1.00 18.32 86 CYS A N 1
ATOM 1783 C CA . CYS E 2 89 ? 48.592 25.032 16.161 1.00 21.02 86 CYS A CA 1
ATOM 1784 C C . CYS E 2 89 ? 49.370 25.173 17.462 1.00 19.98 86 CYS A C 1
ATOM 1785 O O . CYS E 2 89 ? 50.381 25.863 17.507 1.00 20.25 86 CYS A O 1
ATOM 1788 N N . ALA E 2 90 ? 48.906 24.510 18.513 1.00 18.91 87 ALA A N 1
ATOM 1789 C CA . ALA E 2 90 ? 49.600 24.554 19.789 1.00 17.82 87 ALA A CA 1
ATOM 1790 C C . ALA E 2 90 ? 50.988 23.973 19.547 1.00 19.29 87 ALA A C 1
ATOM 1791 O O . ALA E 2 90 ? 51.992 24.531 19.990 1.00 20.08 87 ALA A O 1
ATOM 1793 N N . GLY E 2 91 ? 51.032 22.844 18.841 1.00 19.66 88 GLY A N 1
ATOM 1794 C CA . GLY E 2 91 ? 52.302 22.211 18.534 1.00 21.03 88 GLY A CA 1
ATOM 1795 C C . GLY E 2 91 ? 53.195 23.109 17.685 1.00 23.30 88 GLY A C 1
ATOM 1796 O O . GLY E 2 91 ? 54.412 23.171 17.897 1.00 23.45 88 GLY A O 1
ATOM 1797 N N . THR E 2 92 ? 52.597 23.808 16.721 1.00 21.92 89 THR A N 1
ATOM 1798 C CA . THR E 2 92 ? 53.349 24.707 15.850 1.00 20.60 89 THR A CA 1
ATOM 1799 C C . THR E 2 92 ? 53.918 25.862 16.678 1.00 21.61 89 THR A C 1
ATOM 1800 O O . THR E 2 92 ? 55.026 26.330 16.423 1.00 20.49 89 THR A O 1
ATOM 1804 N N . ILE E 2 93 ? 53.153 26.315 17.670 1.00 19.35 90 ILE A N 1
ATOM 1805 C CA . ILE E 2 93 ? 53.607 27.384 18.550 1.00 21.29 90 ILE A CA 1
ATOM 1806 C C . ILE E 2 93 ? 54.840 26.919 19.325 1.00 21.69 90 ILE A C 1
ATOM 1807 O O . ILE E 2 93 ? 55.768 27.692 19.552 1.00 23.01 90 ILE A O 1
ATOM 1812 N N . VAL E 2 94 ? 54.837 25.655 19.739 1.00 22.15 91 VAL A N 1
ATOM 1813 C CA . VAL E 2 94 ? 55.955 25.082 20.482 1.00 22.57 91 VAL A CA 1
ATOM 1814 C C . VAL E 2 94 ? 57.199 24.953 19.593 1.00 23.69 91 VAL A C 1
ATOM 1815 O O . VAL E 2 94 ? 58.312 25.271 20.019 1.00 22.26 91 VAL A O 1
ATOM 1819 N N . MET E 2 95 ? 56.999 24.498 18.360 1.00 23.38 92 MET A N 1
ATOM 1820 C CA . MET E 2 95 ? 58.094 24.313 17.416 1.00 24.77 92 MET A CA 1
ATOM 1821 C C . MET E 2 95 ? 58.664 25.622 16.860 1.00 26.01 92 MET A C 1
ATOM 1822 O O . MET E 2 95 ? 59.759 25.629 16.289 1.00 27.82 92 MET A O 1
ATOM 1827 N N . SER E 2 96 ? 57.928 26.722 17.014 1.00 25.48 93 SER A N 1
ATOM 1828 C CA . SER E 2 96 ? 58.407 28.021 16.534 1.00 26.62 93 SER A CA 1
ATOM 1829 C C . SER E 2 96 ? 58.930 28.842 17.720 1.00 26.76 93 SER A C 1
ATOM 1830 O O . SER E 2 96 ? 59.430 29.954 17.554 1.00 25.45 93 SER A O 1
ATOM 1833 N N . ARG E 2 97 ? 58.794 28.271 18.913 1.00 25.67 94 ARG A N 1
ATOM 1834 C CA . ARG E 2 97 ? 59.265 28.869 20.157 1.00 26.90 94 ARG A CA 1
ATOM 1835 C C . ARG E 2 97 ? 58.766 30.273 20.506 1.00 27.46 94 ARG A C 1
ATOM 1836 O O . ARG E 2 97 ? 59.532 31.129 20.966 1.00 25.38 94 ARG A O 1
ATOM 1844 N N . ILE E 2 98 ? 57.473 30.500 20.293 1.00 27.74 95 ILE A N 1
ATOM 1845 C CA . ILE E 2 98 ? 56.844 31.777 20.618 1.00 26.85 95 ILE A CA 1
ATOM 1846 C C . ILE E 2 98 ? 56.762 31.861 22.144 1.00 27.22 95 ILE A C 1
ATOM 1847 O O . ILE E 2 98 ? 56.257 30.947 22.795 1.00 27.48 95 ILE A O 1
ATOM 1852 N N . PRO E 2 99 ? 57.263 32.960 22.733 1.00 27.24 96 PRO A N 1
ATOM 1853 C CA . PRO E 2 99 ? 57.249 33.148 24.189 1.00 27.50 96 PRO A CA 1
ATOM 1854 C C . PRO E 2 99 ? 55.895 33.426 24.844 1.00 26.53 96 PRO A C 1
ATOM 1855 O O . PRO E 2 99 ? 55.690 33.091 26.011 1.00 25.96 96 PRO A O 1
ATOM 1859 N N . ARG E 2 100 ? 54.974 34.051 24.120 1.00 25.28 97 ARG A N 1
ATOM 1860 C CA . ARG E 2 100 ? 53.665 34.335 24.711 1.00 25.64 97 ARG A CA 1
ATOM 1861 C C . ARG E 2 100 ? 52.521 34.210 23.734 1.00 23.32 97 ARG A C 1
ATOM 1862 O O . ARG E 2 100 ? 52.617 34.633 22.580 1.00 22.90 97 ARG A O 1
ATOM 1870 N N . VAL E 2 101 ? 51.433 33.632 24.222 1.00 22.45 98 VAL A N 1
ATOM 1871 C CA . VAL E 2 101 ? 50.236 33.442 23.426 1.00 22.54 98 VAL A CA 1
ATOM 1872 C C . VAL E 2 101 ? 49.037 34.061 24.125 1.00 22.99 98 VAL A C 1
ATOM 1873 O O . VAL E 2 101 ? 48.829 33.866 25.326 1.00 21.98 98 VAL A O 1
ATOM 1877 N N . VAL E 2 102 ? 48.250 34.814 23.370 1.00 24.80 99 VAL A N 1
ATOM 1878 C CA . VAL E 2 102 ? 47.059 35.434 23.922 1.00 24.94 99 VAL A CA 1
ATOM 1879 C C . VAL E 2 102 ? 45.882 35.019 23.054 1.00 25.40 99 VAL A C 1
ATOM 1880 O O . VAL E 2 102 ? 45.863 35.309 21.861 1.00 24.66 99 VAL A O 1
ATOM 1884 N N . TYR E 2 103 ? 44.911 34.315 23.630 1.00 24.99 100 TYR A N 1
ATOM 1885 C CA . TYR E 2 103 ? 43.746 33.923 22.837 1.00 25.47 100 TYR A CA 1
ATOM 1886 C C . TYR E 2 103 ? 42.460 34.484 23.425 1.00 25.07 100 TYR A C 1
ATOM 1887 O O . TYR E 2 103 ? 42.408 34.842 24.604 1.00 23.62 100 TYR A O 1
ATOM 1896 N N . GLY E 2 104 ? 41.439 34.595 22.582 1.00 26.17 101 GLY A N 1
ATOM 1897 C CA . GLY E 2 104 ? 40.168 35.131 23.027 1.00 27.71 101 GLY A CA 1
ATOM 1898 C C . GLY E 2 104 ? 39.268 34.084 23.657 1.00 28.47 101 GLY A C 1
ATOM 1899 O O . GLY E 2 104 ? 39.313 33.862 24.865 1.00 27.28 101 GLY A O 1
ATOM 1900 N N . ALA E 2 105 ? 38.458 33.427 22.830 1.00 29.24 102 ALA A N 1
ATOM 1901 C CA . ALA E 2 105 ? 37.530 32.412 23.313 1.00 29.38 102 ALA A CA 1
ATOM 1902 C C . ALA E 2 105 ? 38.161 31.046 23.537 1.00 29.02 102 ALA A C 1
ATOM 1903 O O . ALA E 2 105 ? 39.115 30.664 22.854 1.00 28.59 102 ALA A O 1
ATOM 1905 N N . ASP E 2 106 ? 37.617 30.308 24.500 1.00 28.84 103 ASP A N 1
ATOM 1906 C CA . ASP E 2 106 ? 38.098 28.963 24.786 1.00 30.13 103 ASP A CA 1
ATOM 1907 C C . ASP E 2 106 ? 37.443 28.038 23.773 1.00 29.50 103 ASP A C 1
ATOM 1908 O O . ASP E 2 106 ? 36.396 28.369 23.218 1.00 27.70 103 ASP A O 1
ATOM 1913 N N . ASP E 2 107 ? 38.058 26.885 23.532 1.00 28.98 104 ASP A N 1
ATOM 1914 C CA . ASP E 2 107 ? 37.482 25.887 22.640 1.00 29.56 104 ASP A CA 1
ATOM 1915 C C . ASP E 2 107 ? 37.342 24.637 23.507 1.00 29.66 104 ASP A C 1
ATOM 1916 O O . ASP E 2 107 ? 38.297 23.885 23.678 1.00 28.47 104 ASP A O 1
ATOM 1921 N N . PRO E 2 108 ? 36.147 24.416 24.081 1.00 30.00 105 PRO A N 1
ATOM 1922 C CA . PRO E 2 108 ? 35.867 23.260 24.942 1.00 31.13 105 PRO A CA 1
ATOM 1923 C C . PRO E 2 108 ? 35.942 21.916 24.225 1.00 30.26 105 PRO A C 1
ATOM 1924 O O . PRO E 2 108 ? 36.180 20.884 24.845 1.00 31.17 105 PRO A O 1
ATOM 1928 N N . LYS E 2 109 ? 35.737 21.943 22.915 1.00 30.82 106 LYS A N 1
ATOM 1929 C CA . LYS E 2 109 ? 35.736 20.736 22.098 1.00 29.23 106 LYS A CA 1
ATOM 1930 C C . LYS E 2 109 ? 37.108 20.316 21.564 1.00 29.10 106 LYS A C 1
ATOM 1931 O O . LYS E 2 109 ? 37.424 19.122 21.532 1.00 29.06 106 LYS A O 1
ATOM 1937 N N . GLY E 2 110 ? 37.925 21.284 21.151 1.00 27.15 107 GLY A N 1
ATOM 1938 C CA . GLY E 2 110 ? 39.234 20.939 20.619 1.00 26.50 107 GLY A CA 1
ATOM 1939 C C . GLY E 2 110 ? 40.419 21.752 21.112 1.00 26.49 107 GLY A C 1
ATOM 1940 O O . GLY E 2 110 ? 41.544 21.511 20.682 1.00 26.04 107 GLY A O 1
ATOM 1941 N N . GLY E 2 111 ? 40.183 22.699 22.017 1.00 26.30 108 GLY A N 1
ATOM 1942 C CA . GLY E 2 111 ? 41.266 23.527 22.523 1.00 24.71 108 GLY A CA 1
ATOM 1943 C C . GLY E 2 111 ? 42.370 22.764 23.240 1.00 25.32 108 GLY A C 1
ATOM 1944 O O . GLY E 2 111 ? 42.110 21.984 24.162 1.00 23.45 108 GLY A O 1
ATOM 1945 N N . CYS E 2 112 ? 43.613 22.993 22.824 1.00 23.49 109 CYS A N 1
ATOM 1946 C CA . CYS E 2 112 ? 44.751 22.314 23.436 1.00 22.73 109 CYS A CA 1
ATOM 1947 C C . CYS E 2 112 ? 45.739 23.271 24.090 1.00 24.62 109 CYS A C 1
ATOM 1948 O O . CYS E 2 112 ? 46.931 22.973 24.204 1.00 23.76 109 CYS A O 1
ATOM 1951 N N . SER E 2 113 ? 45.240 24.423 24.518 1.00 24.42 110 SER A N 1
ATOM 1952 C CA . SER E 2 113 ? 46.074 25.414 25.181 1.00 25.58 110 SER A CA 1
ATOM 1953 C C . SER E 2 113 ? 45.436 25.720 26.531 1.00 26.42 110 SER A C 1
ATOM 1954 O O . SER E 2 113 ? 45.501 26.852 27.014 1.00 25.34 110 SER A O 1
ATOM 1957 N N . GLY E 2 114 ? 44.816 24.700 27.124 1.00 25.61 111 GLY A N 1
ATOM 1958 C CA . GLY E 2 114 ? 44.155 24.869 28.407 1.00 27.39 111 GLY A CA 1
ATOM 1959 C C . GLY E 2 114 ? 42.878 24.058 28.602 1.00 28.36 111 GLY A C 1
ATOM 1960 O O . GLY E 2 114 ? 42.616 23.599 29.713 1.00 28.87 111 GLY A O 1
ATOM 1961 N N . SER E 2 115 ? 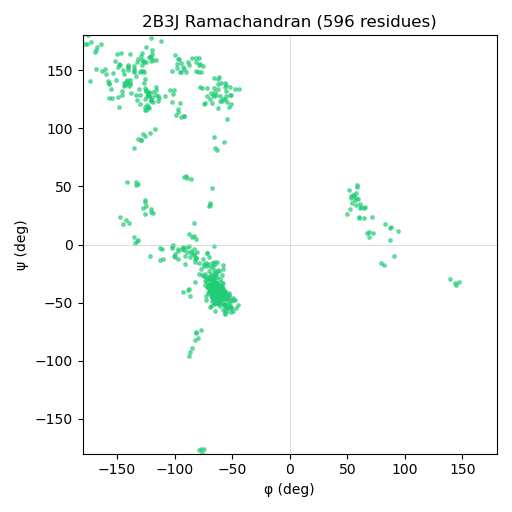42.089 23.861 27.542 1.00 27.29 112 SER A N 1
ATOM 1962 C CA . SER E 2 115 ? 40.831 23.118 27.656 1.00 27.46 112 SER A CA 1
ATOM 1963 C C . SER E 2 115 ? 40.953 21.595 27.740 1.00 28.33 112 SER A C 1
ATOM 1964 O O . SER E 2 115 ? 40.751 21.025 28.809 1.00 27.30 112 SER A O 1
ATOM 1967 N N . LEU E 2 116 ? 41.267 20.925 26.633 1.00 28.10 113 LEU A N 1
ATOM 1968 C CA . LEU E 2 116 ? 41.408 19.467 26.677 1.00 30.30 113 LEU A CA 1
ATOM 1969 C C . LEU E 2 116 ? 42.763 19.109 27.260 1.00 28.87 113 LEU A C 1
ATOM 1970 O O . LEU E 2 116 ? 42.958 18.020 27.809 1.00 30.44 113 LEU A O 1
ATOM 1975 N N . MET E 2 117 ? 43.698 20.039 27.120 1.00 28.11 114 MET A N 1
ATOM 1976 C CA . MET E 2 117 ? 45.070 19.858 27.581 1.00 24.74 114 MET A CA 1
ATOM 1977 C C . MET E 2 117 ? 45.799 21.163 27.288 1.00 23.84 114 MET A C 1
ATOM 1978 O O . MET E 2 117 ? 45.249 22.045 26.635 1.00 22.69 114 MET A O 1
ATOM 1983 N N . ASN E 2 118 ? 47.030 21.288 27.767 1.00 22.91 115 ASN A N 1
ATOM 1984 C CA . ASN E 2 118 ? 47.802 22.495 27.513 1.00 24.57 115 ASN A CA 1
ATOM 1985 C C . ASN E 2 118 ? 49.166 22.107 26.968 1.00 24.46 115 ASN A C 1
ATOM 1986 O O . ASN E 2 118 ? 50.115 21.905 27.727 1.00 25.42 115 ASN A O 1
ATOM 1991 N N . LEU E 2 119 ? 49.259 22.000 25.648 1.00 23.45 116 LEU A N 1
ATOM 1992 C CA . LEU E 2 119 ? 50.506 21.622 24.999 1.00 22.64 116 LEU A CA 1
ATOM 1993 C C . LEU E 2 119 ? 51.547 22.733 25.046 1.00 22.28 116 LEU A C 1
ATOM 1994 O O . LEU E 2 119 ? 52.699 22.528 24.672 1.00 22.86 116 LEU A O 1
ATOM 1999 N N . LEU E 2 120 ? 51.137 23.905 25.515 1.00 23.13 117 LEU A N 1
ATOM 2000 C CA . LEU E 2 120 ? 52.037 25.048 25.614 1.00 24.25 117 LEU A CA 1
ATOM 2001 C C . LEU E 2 120 ? 52.725 25.115 26.982 1.00 25.80 117 LEU A C 1
ATOM 2002 O O . LEU E 2 120 ? 53.580 25.978 27.213 1.00 24.94 117 LEU A O 1
ATOM 2007 N N . GLN E 2 121 ? 52.339 24.209 27.880 1.00 26.17 118 GLN A N 1
ATOM 2008 C CA . GLN E 2 121 ? 52.906 24.131 29.230 1.00 29.75 118 GLN A CA 1
ATOM 2009 C C . GLN E 2 121 ? 53.274 22.682 29.529 1.00 30.08 118 GLN A C 1
ATOM 2010 O O . GLN E 2 121 ? 52.883 22.124 30.557 1.00 30.21 118 GLN A O 1
ATOM 2016 N N . GLN E 2 122 ? 54.038 22.086 28.621 1.00 30.43 119 GLN A N 1
ATOM 2017 C CA . GLN E 2 122 ? 54.457 20.699 28.739 1.00 32.59 119 GLN A CA 1
ATOM 2018 C C . GLN E 2 122 ? 55.865 20.600 29.331 1.00 32.82 119 GLN A C 1
ATOM 2019 O O . GLN E 2 122 ? 56.834 21.071 28.737 1.00 33.19 119 GLN A O 1
ATOM 2025 N N . SER E 2 123 ? 55.970 19.985 30.503 1.00 32.84 120 SER A N 1
ATOM 2026 C CA . SER E 2 123 ? 57.254 19.824 31.178 1.00 34.59 120 SER A CA 1
ATOM 2027 C C . SER E 2 123 ? 58.260 19.043 30.346 1.00 33.57 120 SER A C 1
ATOM 2028 O O . SER E 2 123 ? 59.456 19.288 30.440 1.00 34.61 120 SER A O 1
ATOM 2031 N N . ASN E 2 124 ? 57.774 18.096 29.547 1.00 32.67 121 ASN A N 1
ATOM 2032 C CA . ASN E 2 124 ? 58.647 17.271 28.716 1.00 33.54 121 ASN A CA 1
ATOM 2033 C C . ASN E 2 124 ? 59.067 17.889 27.380 1.00 31.95 121 ASN A C 1
ATOM 2034 O O . ASN E 2 124 ? 59.911 17.327 26.681 1.00 29.97 121 ASN A O 1
ATOM 2039 N N . PHE E 2 125 ? 58.477 19.025 27.016 1.00 30.37 122 PHE A N 1
ATOM 2040 C CA . PHE E 2 125 ? 58.818 19.684 25.752 1.00 27.08 122 PHE A CA 1
ATOM 2041 C C . PHE E 2 125 ? 59.996 20.633 25.964 1.00 27.12 122 PHE A C 1
ATOM 2042 O O . PHE E 2 125 ? 60.237 21.084 27.083 1.00 24.93 122 PHE A O 1
ATOM 2050 N N . ASN E 2 126 ? 60.720 20.945 24.891 1.00 26.71 123 ASN A N 1
ATOM 2051 C CA . ASN E 2 126 ? 61.877 21.839 24.990 1.00 26.04 123 ASN A CA 1
ATOM 2052 C C . ASN E 2 126 ? 61.475 23.306 24.953 1.00 26.02 123 ASN A C 1
ATOM 2053 O O . ASN E 2 126 ? 62.325 24.187 24.894 1.00 26.81 123 ASN A O 1
ATOM 2058 N N . HIS E 2 127 ? 60.172 23.569 24.992 1.00 26.10 124 HIS A N 1
ATOM 2059 C CA . HIS E 2 127 ? 59.684 24.940 24.980 1.00 27.30 124 HIS A CA 1
ATOM 2060 C C . HIS E 2 127 ? 58.285 25.092 25.568 1.00 27.43 124 HIS A C 1
ATOM 2061 O O . HIS E 2 127 ? 57.385 24.284 25.311 1.00 25.32 124 HIS A O 1
ATOM 2068 N N . ARG E 2 128 ? 58.118 26.147 26.353 1.00 26.41 125 ARG A N 1
ATOM 2069 C CA . ARG E 2 128 ? 56.845 26.443 26.986 1.00 28.40 125 ARG A CA 1
ATOM 2070 C C . ARG E 2 128 ? 56.575 27.926 26.826 1.00 28.37 125 ARG A C 1
ATOM 2071 O O . ARG E 2 128 ? 57.503 28.735 26.761 1.00 27.80 125 ARG A O 1
ATOM 2079 N N . ALA E 2 129 ? 55.303 28.289 26.744 1.00 27.74 126 ALA A N 1
ATOM 2080 C CA . ALA E 2 129 ? 54.950 29.686 26.589 1.00 28.62 126 ALA A CA 1
ATOM 2081 C C . ALA E 2 129 ? 53.936 30.158 27.617 1.00 28.82 126 ALA A C 1
ATOM 2082 O O . ALA E 2 129 ? 53.215 29.362 28.226 1.00 27.55 126 ALA A O 1
ATOM 2084 N N . ILE E 2 130 ? 53.919 31.470 27.814 1.00 30.10 127 ILE A N 1
ATOM 2085 C CA . ILE E 2 130 ? 52.979 32.112 28.713 1.00 30.40 127 ILE A CA 1
ATOM 2086 C C . ILE E 2 130 ? 51.673 32.106 27.929 1.00 28.96 127 ILE A C 1
ATOM 2087 O O . ILE E 2 130 ? 51.664 32.435 26.739 1.00 27.16 127 ILE A O 1
ATOM 2092 N N . VAL E 2 131 ? 50.581 31.726 28.583 1.00 27.59 128 VAL A N 1
ATOM 2093 C CA . VAL E 2 131 ? 49.286 31.687 27.918 1.00 27.89 128 VAL A CA 1
ATOM 2094 C C . VAL E 2 131 ? 48.251 32.543 28.639 1.00 29.66 128 VAL A C 1
ATOM 2095 O O . VAL E 2 131 ? 47.929 32.301 29.802 1.00 29.02 128 VAL A O 1
ATOM 2099 N N . ASP E 2 132 ? 47.738 33.551 27.949 1.00 30.00 129 ASP A N 1
ATOM 2100 C CA . ASP E 2 132 ? 46.714 34.404 28.524 1.00 31.51 129 ASP A CA 1
ATOM 2101 C C . ASP E 2 132 ? 45.462 34.215 27.687 1.00 31.47 129 ASP A C 1
ATOM 2102 O O . ASP E 2 132 ? 45.528 34.184 26.453 1.00 32.10 129 ASP A O 1
ATOM 2107 N N . LYS E 2 133 ? 44.324 34.076 28.357 1.00 29.48 130 LYS A N 1
ATOM 2108 C CA . LYS E 2 133 ? 43.059 33.861 27.665 1.00 29.43 130 LYS A CA 1
ATOM 2109 C C . LYS E 2 133 ? 41.999 34.887 28.046 1.00 29.12 130 LYS A C 1
ATOM 2110 O O . LYS E 2 133 ? 42.181 35.665 28.983 1.00 27.45 130 LYS A O 1
ATOM 2116 N N . GLY E 2 134 ? 40.895 34.887 27.303 1.00 28.48 131 GLY A N 1
ATOM 2117 C CA . GLY E 2 134 ? 39.799 35.791 27.599 1.00 29.66 131 GLY A CA 1
ATOM 2118 C C . GLY E 2 134 ? 39.739 37.165 26.957 1.00 30.77 131 GLY A C 1
ATOM 2119 O O . GLY E 2 134 ? 38.714 37.832 27.063 1.00 31.13 131 GLY A O 1
ATOM 2120 N N . VAL E 2 135 ? 40.799 37.606 26.289 1.00 31.88 132 VAL A N 1
ATOM 2121 C CA . VAL E 2 135 ? 40.777 38.932 25.675 1.00 32.90 132 VAL A CA 1
ATOM 2122 C C . VAL E 2 135 ? 39.701 39.056 24.592 1.00 34.77 132 VAL A C 1
ATOM 2123 O O . VAL E 2 135 ? 39.744 38.360 23.578 1.00 33.34 132 VAL A O 1
ATOM 2127 N N . LEU E 2 136 ? 38.745 39.960 24.820 1.00 35.36 133 LEU A N 1
ATOM 2128 C CA . LEU E 2 136 ? 37.622 40.185 23.908 1.00 35.21 133 LEU A CA 1
ATOM 2129 C C . LEU E 2 136 ? 36.922 38.857 23.645 1.00 35.32 133 LEU A C 1
ATOM 2130 O O . LEU E 2 136 ? 36.438 38.580 22.543 1.00 33.87 133 LEU A O 1
ATOM 2135 N N . LYS E 2 137 ? 36.888 38.047 24.694 1.00 36.04 134 LYS A N 1
ATOM 2136 C CA . LYS E 2 137 ? 36.272 36.729 24.692 1.00 37.73 134 LYS A CA 1
ATOM 2137 C C . LYS E 2 137 ? 34.898 36.729 24.017 1.00 37.87 134 LYS A C 1
ATOM 2138 O O . LYS E 2 137 ? 34.636 35.931 23.119 1.00 36.48 134 LYS A O 1
ATOM 2144 N N . GLU E 2 138 ? 34.031 37.639 24.448 1.00 39.11 135 GLU A N 1
ATOM 2145 C CA . GLU E 2 138 ? 32.671 37.737 23.919 1.00 39.85 135 GLU A CA 1
ATOM 2146 C C . GLU E 2 138 ? 32.608 37.927 22.409 1.00 38.03 135 GLU A C 1
ATOM 2147 O O . GLU E 2 138 ? 31.911 37.194 21.713 1.00 38.09 135 GLU A O 1
ATOM 2153 N N . ALA E 2 139 ? 33.332 38.919 21.906 1.00 37.52 136 ALA A N 1
ATOM 2154 C CA . ALA E 2 139 ? 33.347 39.201 20.475 1.00 36.64 136 ALA A CA 1
ATOM 2155 C C . ALA E 2 139 ? 33.896 38.020 19.671 1.00 35.01 136 ALA A C 1
ATOM 2156 O O . ALA E 2 139 ? 33.389 37.710 18.592 1.00 34.81 136 ALA A O 1
ATOM 2158 N N . CYS E 2 140 ? 34.933 37.371 20.194 1.00 34.03 137 CYS A N 1
ATOM 2159 C CA . CYS E 2 140 ? 35.544 36.222 19.521 1.00 33.96 137 CYS A CA 1
ATOM 2160 C C . CYS E 2 140 ? 34.573 35.046 19.452 1.00 34.31 137 CYS A C 1
ATOM 2161 O O . CYS E 2 140 ? 34.436 34.386 18.416 1.00 32.02 137 CYS A O 1
ATOM 2164 N N . SER E 2 141 ? 33.889 34.804 20.562 1.00 33.89 138 SER A N 1
ATOM 2165 C CA . SER E 2 141 ? 32.928 33.719 20.652 1.00 36.02 138 SER A CA 1
ATOM 2166 C C . SER E 2 141 ? 31.713 33.940 19.745 1.00 37.13 138 SER A C 1
ATOM 2167 O O . SER E 2 141 ? 31.297 33.030 19.026 1.00 36.03 138 SER A O 1
ATOM 2170 N N . THR E 2 142 ? 31.145 35.145 19.780 1.00 38.42 139 THR A N 1
ATOM 2171 C CA . THR E 2 142 ? 29.977 35.460 18.953 1.00 40.16 139 THR A CA 1
ATOM 2172 C C . THR E 2 142 ? 30.188 35.135 17.474 1.00 39.46 139 THR A C 1
ATOM 2173 O O . THR E 2 142 ? 29.332 34.514 16.841 1.00 41.59 139 THR A O 1
ATOM 2177 N N . LEU E 2 143 ? 31.317 35.565 16.922 1.00 39.78 140 LEU A N 1
ATOM 2178 C CA . LEU E 2 143 ? 31.624 35.286 15.524 1.00 39.59 140 LEU A CA 1
ATOM 2179 C C . LEU E 2 143 ? 31.378 33.815 15.205 1.00 39.85 140 LEU A C 1
ATOM 2180 O O . LEU E 2 143 ? 30.734 33.489 14.203 1.00 38.51 140 LEU A O 1
ATOM 2185 N N . LEU E 2 144 ? 31.892 32.933 16.064 1.00 39.12 141 LEU A N 1
ATOM 2186 C CA . LEU E 2 144 ? 31.756 31.490 15.878 1.00 38.94 141 LEU A CA 1
ATOM 2187 C C . LEU E 2 144 ? 30.309 31.031 16.000 1.00 39.96 141 LEU A C 1
ATOM 2188 O O . LEU E 2 144 ? 29.802 30.305 15.143 1.00 39.21 141 LEU A O 1
ATOM 2193 N N . THR E 2 145 ? 29.653 31.462 17.072 1.00 41.07 142 THR A N 1
ATOM 2194 C CA . THR E 2 145 ? 28.259 31.114 17.321 1.00 41.68 142 THR A CA 1
ATOM 2195 C C . THR E 2 145 ? 27.400 31.506 16.122 1.00 41.84 142 THR A C 1
ATOM 2196 O O . THR E 2 145 ? 26.546 30.744 15.674 1.00 41.60 142 THR A O 1
ATOM 2198 N N . THR E 2 146 ? 27.636 32.703 15.603 1.00 42.77 143 THR A N 1
ATOM 2199 C CA . THR E 2 146 ? 26.890 33.194 14.454 1.00 42.92 143 THR A CA 1
ATOM 2200 C C . THR E 2 146 ? 27.201 32.366 13.212 1.00 43.16 143 THR A C 1
ATOM 2201 O O . THR E 2 146 ? 26.296 31.948 12.491 1.00 43.48 143 THR A O 1
ATOM 2205 N N . PHE E 2 147 ? 28.484 32.125 12.969 1.00 43.87 144 PHE A N 1
ATOM 2206 C CA . PHE E 2 147 ? 28.914 31.343 11.815 1.00 43.03 144 PHE A CA 1
ATOM 2207 C C . PHE E 2 147 ? 28.226 29.985 11.745 1.00 43.29 144 PHE A C 1
ATOM 2208 O O . PHE E 2 147 ? 27.639 29.628 10.723 1.00 42.19 144 PHE A O 1
ATOM 2216 N N . PHE E 2 148 ? 28.312 29.223 12.831 1.00 44.05 145 PHE A N 1
ATOM 2217 C CA . PHE E 2 148 ? 27.719 27.892 12.867 1.00 45.56 145 PHE A CA 1
ATOM 2218 C C . PHE E 2 148 ? 26.194 27.863 12.894 1.00 45.89 145 PHE A C 1
ATOM 2219 O O . PHE E 2 148 ? 25.588 26.868 12.503 1.00 45.89 145 PHE A O 1
ATOM 2227 N N . LYS E 2 149 ? 25.574 28.947 13.348 1.00 46.97 146 LYS A N 1
ATOM 2228 C CA . LYS E 2 149 ? 24.116 29.011 13.371 1.00 47.92 146 LYS A CA 1
ATOM 2229 C C . LYS E 2 149 ? 23.665 29.163 11.921 1.00 48.52 146 LYS A C 1
ATOM 2230 O O . LYS E 2 149 ? 22.769 28.457 11.455 1.00 48.56 146 LYS A O 1
ATOM 2232 N N . ASN E 2 150 ? 24.311 30.084 11.212 1.00 49.04 147 ASN A N 1
ATOM 2233 C CA . ASN E 2 150 ? 24.002 30.338 9.812 1.00 49.70 147 ASN A CA 1
ATOM 2234 C C . ASN E 2 150 ? 24.395 29.146 8.951 1.00 49.95 147 ASN A C 1
ATOM 2235 O O . ASN E 2 150 ? 23.712 28.822 7.984 1.00 49.26 147 ASN A O 1
ATOM 2240 N N . LEU E 2 151 ? 25.499 28.496 9.306 1.00 50.30 148 LEU A N 1
ATOM 2241 C CA . LEU E 2 151 ? 25.972 27.341 8.553 1.00 51.06 148 LEU A CA 1
ATOM 2242 C C . LEU E 2 151 ? 24.906 26.248 8.565 1.00 51.42 148 LEU A C 1
ATOM 2243 O O . LEU E 2 151 ? 24.594 25.662 7.529 1.00 50.94 148 LEU A O 1
ATOM 2248 N N . ARG E 2 152 ? 24.348 25.978 9.742 1.00 52.22 149 ARG A N 1
ATOM 2249 C CA . ARG E 2 152 ? 23.317 24.957 9.883 1.00 53.31 149 ARG A CA 1
ATOM 2250 C C . ARG E 2 152 ? 22.047 25.367 9.144 1.00 55.56 149 ARG A C 1
ATOM 2251 O O . ARG E 2 152 ? 21.433 24.557 8.449 1.00 56.03 149 ARG A O 1
ATOM 2259 N N . ALA E 2 153 ? 21.652 26.627 9.297 1.00 57.32 150 ALA A N 1
ATOM 2260 C CA . ALA E 2 153 ? 20.461 27.124 8.621 1.00 59.01 150 ALA A CA 1
ATOM 2261 C C . ALA E 2 153 ? 20.727 27.032 7.123 1.00 60.08 150 ALA A C 1
ATOM 2262 O O . ALA E 2 153 ? 19.843 26.700 6.338 1.00 60.46 150 ALA A O 1
ATOM 2264 N N . ASN E 2 154 ? 21.970 27.316 6.750 1.00 61.29 151 ASN A N 1
ATOM 2265 C CA . ASN E 2 154 ? 22.420 27.281 5.365 1.00 62.13 151 ASN A CA 1
ATOM 2266 C C . ASN E 2 154 ? 22.360 25.845 4.839 1.00 62.10 151 ASN A C 1
ATOM 2267 O O . ASN E 2 154 ? 23.013 25.557 3.813 1.00 61.26 151 ASN A O 1
ATOM 2272 N N . MET F 2 4 ? 59.065 -9.281 2.398 1.00 59.82 1 MET B N 1
ATOM 2273 C CA . MET F 2 4 ? 59.038 -8.034 1.574 1.00 59.69 1 MET B CA 1
ATOM 2274 C C . MET F 2 4 ? 57.614 -7.492 1.514 1.00 58.04 1 MET B C 1
ATOM 2275 O O . MET F 2 4 ? 56.771 -8.015 0.784 1.00 58.77 1 MET B O 1
ATOM 2280 N N . THR F 2 5 ? 57.349 -6.438 2.278 1.00 54.44 2 THR B N 1
ATOM 2281 C CA . THR F 2 5 ? 56.013 -5.860 2.321 1.00 50.52 2 THR B CA 1
ATOM 2282 C C . THR F 2 5 ? 55.988 -4.410 1.866 1.00 47.72 2 THR B C 1
ATOM 2283 O O . THR F 2 5 ? 57.029 -3.758 1.786 1.00 45.78 2 THR B O 1
ATOM 2287 N N . ASN F 2 6 ? 54.791 -3.912 1.567 1.00 44.46 3 ASN B N 1
ATOM 2288 C CA . ASN F 2 6 ? 54.643 -2.532 1.140 1.00 44.05 3 ASN B CA 1
ATOM 2289 C C . ASN F 2 6 ? 55.130 -1.610 2.252 1.00 42.41 3 ASN B C 1
ATOM 2290 O O . ASN F 2 6 ? 55.909 -0.691 2.002 1.00 41.18 3 ASN B O 1
ATOM 2295 N N . ASP F 2 7 ? 54.684 -1.862 3.482 1.00 40.18 4 ASP B N 1
ATOM 2296 C CA . ASP F 2 7 ? 55.105 -1.031 4.608 1.00 38.34 4 ASP B CA 1
ATOM 2297 C C . ASP F 2 7 ? 56.621 -0.872 4.621 1.00 37.80 4 ASP B C 1
ATOM 2298 O O . ASP F 2 7 ? 57.132 0.234 4.784 1.00 37.52 4 ASP B O 1
ATOM 2303 N N . ILE F 2 8 ? 57.340 -1.976 4.446 1.00 37.11 5 ILE B N 1
ATOM 2304 C CA . ILE F 2 8 ? 58.798 -1.931 4.433 1.00 37.13 5 ILE B CA 1
ATOM 2305 C C . ILE F 2 8 ? 59.284 -1.167 3.200 1.00 37.89 5 ILE B C 1
ATOM 2306 O O . ILE F 2 8 ? 60.173 -0.316 3.295 1.00 37.76 5 ILE B O 1
ATOM 2308 N N . TYR F 2 9 ? 58.693 -1.478 2.048 1.00 37.61 6 TYR B N 1
ATOM 2309 C CA . TYR F 2 9 ? 59.047 -0.824 0.790 1.00 38.42 6 TYR B CA 1
ATOM 2310 C C . TYR F 2 9 ? 58.929 0.697 0.911 1.00 38.55 6 TYR B C 1
ATOM 2311 O O . TYR F 2 9 ? 59.887 1.434 0.666 1.00 37.54 6 TYR B O 1
ATOM 2320 N N . PHE F 2 10 ? 57.745 1.164 1.283 1.00 36.04 7 PHE B N 1
ATOM 2321 C CA . PHE F 2 10 ? 57.533 2.595 1.422 1.00 35.09 7 PHE B CA 1
ATOM 2322 C C . PHE F 2 10 ? 58.466 3.214 2.457 1.00 35.19 7 PHE B C 1
ATOM 2323 O O . PHE F 2 10 ? 58.932 4.339 2.278 1.00 35.54 7 PHE B O 1
ATOM 2331 N N . MET F 2 11 ? 58.766 2.486 3.528 1.00 33.93 8 MET B N 1
ATOM 2332 C CA . MET F 2 11 ? 59.667 3.030 4.534 1.00 32.47 8 MET B CA 1
ATOM 2333 C C . MET F 2 11 ? 61.060 3.240 3.946 1.00 32.84 8 MET B C 1
ATOM 2334 O O . MET F 2 11 ? 61.745 4.203 4.306 1.00 31.36 8 MET B O 1
ATOM 2339 N N . THR F 2 12 ? 61.488 2.351 3.046 1.00 31.79 9 THR B N 1
ATOM 2340 C CA . THR F 2 12 ? 62.808 2.520 2.439 1.00 32.35 9 THR B CA 1
ATOM 2341 C C . THR F 2 12 ? 62.784 3.818 1.641 1.00 31.83 9 THR B C 1
ATOM 2342 O O . THR F 2 12 ? 63.775 4.541 1.599 1.00 32.07 9 THR B O 1
ATOM 2346 N N . LEU F 2 13 ? 61.642 4.115 1.022 1.00 31.64 10 LEU B N 1
ATOM 2347 C CA . LEU F 2 13 ? 61.489 5.343 0.249 1.00 33.19 10 LEU B CA 1
ATOM 2348 C C . LEU F 2 13 ? 61.543 6.554 1.182 1.00 34.62 10 LEU B C 1
ATOM 2349 O O . LEU F 2 13 ? 62.004 7.627 0.794 1.00 36.20 10 LEU B O 1
ATOM 2354 N N . ALA F 2 14 ? 61.078 6.375 2.415 1.00 33.89 11 ALA B N 1
ATOM 2355 C CA . ALA F 2 14 ? 61.093 7.453 3.397 1.00 33.56 11 ALA B CA 1
ATOM 2356 C C . ALA F 2 14 ? 62.530 7.662 3.858 1.00 33.40 11 ALA B C 1
ATOM 2357 O O . ALA F 2 14 ? 62.950 8.783 4.141 1.00 32.84 11 ALA B O 1
ATOM 2359 N N . ILE F 2 15 ? 63.279 6.569 3.941 1.00 33.40 12 ILE B N 1
ATOM 2360 C CA . ILE F 2 15 ? 64.671 6.633 4.346 1.00 34.13 12 ILE B CA 1
ATOM 2361 C C . ILE F 2 15 ? 65.465 7.352 3.250 1.00 35.29 12 ILE B C 1
ATOM 2362 O O . ILE F 2 15 ? 66.429 8.067 3.530 1.00 35.19 12 ILE B O 1
ATOM 2367 N N . GLU F 2 16 ? 65.053 7.164 1.999 1.00 35.43 13 GLU B N 1
ATOM 2368 C CA . GLU F 2 16 ? 65.726 7.825 0.889 1.00 35.67 13 GLU B CA 1
ATOM 2369 C C . GLU F 2 16 ? 65.537 9.332 1.086 1.00 35.89 13 GLU B C 1
ATOM 2370 O O . GLU F 2 16 ? 66.464 10.118 0.882 1.00 36.16 13 GLU B O 1
ATOM 2372 N N . GLU F 2 17 ? 64.333 9.730 1.490 1.00 34.02 14 GLU B N 1
ATOM 2373 C CA . GLU F 2 17 ? 64.057 11.144 1.731 1.00 34.69 14 GLU B CA 1
ATOM 2374 C C . GLU F 2 17 ? 64.901 11.645 2.897 1.00 34.05 14 GLU B C 1
ATOM 2375 O O . GLU F 2 17 ? 65.448 12.747 2.852 1.00 33.45 14 GLU B O 1
ATOM 2381 N N . ALA F 2 18 ? 65.013 10.824 3.936 1.00 33.33 15 ALA B N 1
ATOM 2382 C CA . ALA F 2 18 ? 65.799 11.187 5.106 1.00 33.74 15 ALA B CA 1
ATOM 2383 C C . ALA F 2 18 ? 67.248 11.423 4.700 1.00 34.02 15 ALA B C 1
ATOM 2384 O O . ALA F 2 18 ? 67.911 12.311 5.235 1.00 34.28 15 ALA B O 1
ATOM 2386 N N . LYS F 2 19 ? 67.739 10.635 3.749 1.00 35.42 16 LYS B N 1
ATOM 2387 C CA . LYS F 2 19 ? 69.118 10.788 3.298 1.00 36.92 16 LYS B CA 1
ATOM 2388 C C . LYS F 2 19 ? 69.332 12.101 2.551 1.00 37.17 16 LYS B C 1
ATOM 2389 O O . LYS F 2 19 ? 70.390 12.722 2.671 1.00 36.98 16 LYS B O 1
ATOM 2395 N N . LYS F 2 20 ? 68.331 12.534 1.791 1.00 37.08 17 LYS B N 1
ATOM 2396 C CA . LYS F 2 20 ? 68.441 13.799 1.074 1.00 38.09 17 LYS B CA 1
ATOM 2397 C C . LYS F 2 20 ? 68.610 14.904 2.109 1.00 38.58 17 LYS B C 1
ATOM 2398 O O . LYS F 2 20 ? 69.452 15.795 1.954 1.00 39.15 17 LYS B O 1
ATOM 2404 N N . ALA F 2 21 ? 67.806 14.835 3.170 1.00 37.27 18 ALA B N 1
ATOM 2405 C CA . ALA F 2 21 ? 67.859 15.828 4.237 1.00 36.90 18 ALA B CA 1
ATOM 2406 C C . ALA F 2 21 ? 69.257 15.860 4.833 1.00 36.24 18 ALA B C 1
ATOM 2407 O O . ALA F 2 21 ? 69.790 16.930 5.129 1.00 36.32 18 ALA B O 1
ATOM 2409 N N . ALA F 2 22 ? 69.846 14.680 5.009 1.00 36.06 19 ALA B N 1
ATOM 2410 C CA . ALA F 2 22 ? 71.189 14.574 5.567 1.00 37.64 19 ALA B CA 1
ATOM 2411 C C . ALA F 2 22 ? 72.193 15.242 4.634 1.00 37.21 19 ALA B C 1
ATOM 2412 O O . ALA F 2 22 ? 73.166 15.845 5.080 1.00 38.35 19 ALA B O 1
ATOM 2414 N N . GLN F 2 23 ? 71.949 15.136 3.333 1.00 39.14 20 GLN B N 1
ATOM 2415 C CA . GLN F 2 23 ? 72.836 15.744 2.345 1.00 40.90 20 GLN B CA 1
ATOM 2416 C C . GLN F 2 23 ? 72.737 17.265 2.382 1.00 40.86 20 GLN B C 1
ATOM 2417 O O . GLN F 2 23 ? 73.692 17.964 2.049 1.00 42.73 20 GLN B O 1
ATOM 2423 N N . LEU F 2 24 ? 71.581 17.771 2.800 1.00 40.34 21 LEU B N 1
ATOM 2424 C CA . LEU F 2 24 ? 71.357 19.211 2.886 1.00 38.36 21 LEU B CA 1
ATOM 2425 C C . LEU F 2 24 ? 71.837 19.783 4.210 1.00 38.17 21 LEU B C 1
ATOM 2426 O O . LEU F 2 24 ? 71.804 20.995 4.411 1.00 37.07 21 LEU B O 1
ATOM 2431 N N . GLY F 2 25 ? 72.275 18.908 5.111 1.00 37.85 22 GLY B N 1
ATOM 2432 C CA . GLY F 2 25 ? 72.745 19.361 6.411 1.00 38.05 22 GLY B CA 1
ATOM 2433 C C . GLY F 2 25 ? 71.628 19.465 7.440 1.00 37.24 22 GLY B C 1
ATOM 2434 O O . GLY F 2 25 ? 71.791 20.092 8.485 1.00 37.69 22 GLY B O 1
ATOM 2435 N N . GLU F 2 26 ? 70.489 18.848 7.139 1.00 36.52 23 GLU B N 1
ATOM 2436 C CA . GLU F 2 26 ? 69.332 18.865 8.035 1.00 35.38 23 GLU B CA 1
ATOM 2437 C C . GLU F 2 26 ? 69.268 17.566 8.830 1.00 34.47 23 GLU B C 1
ATOM 2438 O O . GLU F 2 26 ? 69.910 16.577 8.469 1.00 36.08 23 GLU B O 1
ATOM 2444 N N . VAL F 2 27 ? 68.501 17.571 9.915 1.00 34.31 24 VAL B N 1
ATOM 2445 C CA . VAL F 2 27 ? 68.327 16.367 10.715 1.00 32.32 24 VAL B CA 1
ATOM 2446 C C . VAL F 2 27 ? 67.707 15.374 9.729 1.00 31.56 24 VAL B C 1
ATOM 2447 O O . VAL F 2 27 ? 66.660 15.647 9.135 1.00 31.21 24 VAL B O 1
ATOM 2451 N N . PRO F 2 28 ? 68.346 14.207 9.547 1.00 30.80 25 PRO B N 1
ATOM 2452 C CA . PRO F 2 28 ? 67.910 13.150 8.629 1.00 30.14 25 PRO B CA 1
ATOM 2453 C C . PRO F 2 28 ? 66.569 12.484 8.908 1.00 29.18 25 PRO B C 1
ATOM 2454 O O . PRO F 2 28 ? 66.515 11.397 9.474 1.00 27.09 25 PRO B O 1
ATOM 2458 N N . ILE F 2 29 ? 65.490 13.137 8.491 1.00 30.06 26 ILE B N 1
ATOM 2459 C CA . ILE F 2 29 ? 64.150 12.594 8.673 1.00 27.91 26 ILE B CA 1
ATOM 2460 C C . ILE F 2 29 ? 63.360 12.727 7.373 1.00 27.96 26 ILE B C 1
ATOM 2461 O O . ILE F 2 29 ? 63.303 13.805 6.775 1.00 26.60 26 ILE B O 1
ATOM 2466 N N . GLY F 2 30 ? 62.765 11.622 6.932 1.00 27.22 27 GLY B N 1
ATOM 2467 C CA . GLY F 2 30 ? 61.999 11.632 5.698 1.00 25.91 27 GLY B CA 1
ATOM 2468 C C . GLY F 2 30 ? 60.588 11.093 5.849 1.00 26.99 27 GLY B C 1
ATOM 2469 O O . GLY F 2 30 ? 60.302 10.324 6.767 1.00 26.97 27 GLY B O 1
ATOM 2470 N N . ALA F 2 31 ? 59.706 11.487 4.935 1.00 26.56 28 ALA B N 1
ATOM 2471 C CA . ALA F 2 31 ? 58.316 11.051 4.978 1.00 27.56 28 ALA B CA 1
ATOM 2472 C C . ALA F 2 31 ? 57.762 10.742 3.594 1.00 28.10 28 ALA B C 1
ATOM 2473 O O . ALA F 2 31 ? 58.179 11.331 2.601 1.00 29.18 28 ALA B O 1
ATOM 2475 N N . ILE F 2 32 ? 56.814 9.813 3.550 1.00 28.78 29 ILE B N 1
ATOM 2476 C CA . ILE F 2 32 ? 56.158 9.388 2.317 1.00 28.82 29 ILE B CA 1
ATOM 2477 C C . ILE F 2 32 ? 54.663 9.224 2.612 1.00 27.98 29 ILE B C 1
ATOM 2478 O O . ILE F 2 32 ? 54.299 8.699 3.660 1.00 29.36 29 ILE B O 1
ATOM 2483 N N . ILE F 2 33 ? 53.798 9.667 1.707 1.00 27.39 30 ILE B N 1
ATOM 2484 C CA . ILE F 2 33 ? 52.360 9.479 1.908 1.00 28.38 30 ILE B CA 1
ATOM 2485 C C . ILE F 2 33 ? 51.805 8.688 0.720 1.00 31.77 30 ILE B C 1
ATOM 2486 O O . ILE F 2 33 ? 52.080 9.016 -0.441 1.00 31.04 30 ILE B O 1
ATOM 2490 N N . THR F 2 34 ? 51.028 7.650 1.016 1.00 33.00 31 THR B N 1
ATOM 2491 C CA . THR F 2 34 ? 50.449 6.811 -0.026 1.00 34.70 31 THR B CA 1
ATOM 2492 C C . THR F 2 34 ? 48.930 6.749 0.022 1.00 35.65 31 THR B C 1
ATOM 2493 O O . THR F 2 34 ? 48.310 7.057 1.034 1.00 34.97 31 THR B O 1
ATOM 2497 N N . LYS F 2 35 ? 48.351 6.341 -1.099 1.00 37.75 32 LYS B N 1
ATOM 2498 C CA . LYS F 2 35 ? 46.910 6.196 -1.263 1.00 41.11 32 LYS B CA 1
ATOM 2499 C C . LYS F 2 35 ? 46.760 5.036 -2.250 1.00 42.50 32 LYS B C 1
ATOM 2500 O O . LYS F 2 35 ? 47.238 5.118 -3.377 1.00 43.02 32 LYS B O 1
ATOM 2506 N N . ASP F 2 36 ? 46.119 3.953 -1.827 1.00 45.13 33 ASP B N 1
ATOM 2507 C CA . ASP F 2 36 ? 45.949 2.790 -2.698 1.00 47.14 33 ASP B CA 1
ATOM 2508 C C . ASP F 2 36 ? 47.321 2.178 -2.983 1.00 47.07 33 ASP B C 1
ATOM 2509 O O . ASP F 2 36 ? 47.552 1.641 -4.060 1.00 47.20 33 ASP B O 1
ATOM 2514 N N . ASP F 2 37 ? 48.234 2.266 -2.024 1.00 46.06 34 ASP B N 1
ATOM 2515 C CA . ASP F 2 37 ? 49.575 1.729 -2.221 1.00 46.82 34 ASP B CA 1
ATOM 2516 C C . ASP F 2 37 ? 50.279 2.427 -3.392 1.00 46.82 34 ASP B C 1
ATOM 2517 O O . ASP F 2 37 ? 51.054 1.816 -4.124 1.00 46.82 34 ASP B O 1
ATOM 2519 N N . GLU F 2 38 ? 49.998 3.715 -3.557 1.00 47.30 35 GLU B N 1
ATOM 2520 C CA . GLU F 2 38 ? 50.607 4.524 -4.608 1.00 46.08 35 GLU B CA 1
ATOM 2521 C C . GLU F 2 38 ? 51.146 5.800 -3.975 1.00 43.78 35 GLU B C 1
ATOM 2522 O O . GLU F 2 38 ? 50.388 6.559 -3.375 1.00 43.06 35 GLU B O 1
ATOM 2528 N N . VAL F 2 39 ? 52.448 6.034 -4.103 1.00 41.87 36 VAL B N 1
ATOM 2529 C CA . VAL F 2 39 ? 53.066 7.228 -3.541 1.00 39.11 36 VAL B CA 1
ATOM 2530 C C . VAL F 2 39 ? 52.424 8.486 -4.117 1.00 39.24 36 VAL B C 1
ATOM 2531 O O . VAL F 2 39 ? 52.390 8.670 -5.333 1.00 39.68 36 VAL B O 1
ATOM 2535 N N . ILE F 2 40 ? 51.907 9.352 -3.249 1.00 37.02 37 ILE B N 1
ATOM 2536 C CA . ILE F 2 40 ? 51.288 10.585 -3.721 1.00 36.81 37 ILE B CA 1
ATOM 2537 C C . ILE F 2 40 ? 52.093 11.812 -3.296 1.00 34.37 37 ILE B C 1
ATOM 2538 O O . ILE F 2 40 ? 51.880 12.915 -3.801 1.00 32.99 37 ILE B O 1
ATOM 2543 N N . ALA F 2 41 ? 53.024 11.617 -2.372 1.00 31.70 38 ALA B N 1
ATOM 2544 C CA . ALA F 2 41 ? 53.857 12.720 -1.919 1.00 32.01 38 ALA B CA 1
ATOM 2545 C C . ALA F 2 41 ? 55.016 12.219 -1.081 1.00 31.21 38 ALA B C 1
ATOM 2546 O O . ALA F 2 41 ? 54.933 11.179 -0.430 1.00 30.85 38 ALA B O 1
ATOM 2548 N N . ARG F 2 42 ? 56.110 12.962 -1.112 1.00 31.25 39 ARG B N 1
ATOM 2549 C CA . ARG F 2 42 ? 57.280 12.604 -0.331 1.00 33.10 39 ARG B CA 1
ATOM 2550 C C . ARG F 2 42 ? 57.999 13.875 0.061 1.00 31.28 39 ARG B C 1
ATOM 2551 O O . ARG F 2 42 ? 57.893 14.891 -0.625 1.00 32.15 39 ARG B O 1
ATOM 2559 N N . ALA F 2 43 ? 58.715 13.829 1.175 1.00 29.46 40 ALA B N 1
ATOM 2560 C CA . ALA F 2 43 ? 59.423 15.008 1.637 1.00 30.32 40 ALA B CA 1
ATOM 2561 C C . ALA F 2 43 ? 60.481 14.680 2.674 1.00 30.49 40 ALA B C 1
ATOM 2562 O O . ALA F 2 43 ? 60.589 13.550 3.155 1.00 30.78 40 ALA B O 1
ATOM 2564 N N . HIS F 2 44 ? 61.261 15.696 3.011 1.00 30.30 41 HIS B N 1
ATOM 2565 C CA . HIS F 2 44 ? 62.313 15.566 3.999 1.00 29.87 41 HIS B CA 1
ATOM 2566 C C . HIS F 2 44 ? 62.433 16.882 4.748 1.00 28.14 41 HIS B C 1
ATOM 2567 O O . HIS F 2 44 ? 61.919 17.913 4.315 1.00 28.74 41 HIS B O 1
ATOM 2574 N N . ASN F 2 45 ? 63.114 16.829 5.881 1.00 27.83 42 ASN B N 1
ATOM 2575 C CA . ASN F 2 45 ? 63.329 17.989 6.718 1.00 27.87 42 ASN B CA 1
ATOM 2576 C C . ASN F 2 45 ? 63.995 19.133 5.932 1.00 30.76 42 ASN B C 1
ATOM 2577 O O . ASN F 2 45 ? 64.977 18.915 5.214 1.00 30.95 42 ASN B O 1
ATOM 2582 N N . LEU F 2 46 ? 63.444 20.340 6.070 1.00 29.43 43 LEU B N 1
ATOM 2583 C CA . LEU F 2 46 ? 63.965 21.537 5.412 1.00 28.99 43 LEU B CA 1
ATOM 2584 C C . LEU F 2 46 ? 63.911 22.758 6.338 1.00 30.53 43 LEU B C 1
ATOM 2585 O O . LEU F 2 46 ? 63.981 23.899 5.881 1.00 30.48 43 LEU B O 1
ATOM 2590 N N . ARG F 2 47 ? 63.796 22.513 7.640 1.00 29.93 44 ARG B N 1
ATOM 2591 C CA . ARG F 2 47 ? 63.725 23.590 8.619 1.00 31.29 44 ARG B CA 1
ATOM 2592 C C . ARG F 2 47 ? 64.864 24.595 8.539 1.00 31.96 44 ARG B C 1
ATOM 2593 O O . ARG F 2 47 ? 64.634 25.800 8.504 1.00 28.80 44 ARG B O 1
ATOM 2601 N N . GLU F 2 48 ? 66.095 24.094 8.541 1.00 32.96 45 GLU B N 1
ATOM 2602 C CA . GLU F 2 48 ? 67.259 24.968 8.482 1.00 34.34 45 GLU B CA 1
ATOM 2603 C C . GLU F 2 48 ? 67.399 25.656 7.128 1.00 33.50 45 GLU B C 1
ATOM 2604 O O . GLU F 2 48 ? 67.777 26.823 7.055 1.00 33.82 45 GLU B O 1
ATOM 2610 N N . THR F 2 49 ? 67.080 24.930 6.062 1.00 33.58 46 THR B N 1
ATOM 2611 C CA . THR F 2 49 ? 67.187 25.455 4.707 1.00 33.33 46 THR B CA 1
ATOM 2612 C C . THR F 2 49 ? 66.202 26.588 4.416 1.00 33.42 46 THR B C 1
ATOM 2613 O O . THR F 2 49 ? 66.575 27.601 3.824 1.00 33.75 46 THR B O 1
ATOM 2617 N N . LEU F 2 50 ? 64.953 26.421 4.844 1.00 32.68 47 LEU B N 1
ATOM 2618 C CA . LEU F 2 50 ? 63.918 27.431 4.616 1.00 31.44 47 LEU B CA 1
ATOM 2619 C C . LEU F 2 50 ? 63.654 28.325 5.829 1.00 30.36 47 LEU B C 1
ATOM 2620 O O . LEU F 2 50 ? 62.930 29.318 5.727 1.00 30.11 47 LEU B O 1
ATOM 2625 N N . GLN F 2 51 ? 64.248 27.983 6.967 1.00 29.83 48 GLN B N 1
ATOM 2626 C CA . GLN F 2 51 ? 64.028 28.739 8.198 1.00 30.84 48 GLN B CA 1
ATOM 2627 C C . GLN F 2 51 ? 62.528 28.899 8.461 1.00 30.96 48 GLN B C 1
ATOM 2628 O O . GLN F 2 51 ? 62.033 29.992 8.744 1.00 31.30 48 GLN B O 1
ATOM 2634 N N . GLN F 2 52 ? 61.816 27.782 8.336 1.00 30.09 49 GLN B N 1
ATOM 2635 C CA . GLN F 2 52 ? 60.384 27.712 8.582 1.00 28.69 49 GLN B CA 1
ATOM 2636 C C . GLN F 2 52 ? 60.206 26.678 9.696 1.00 27.71 49 GLN B C 1
ATOM 2637 O O . GLN F 2 52 ? 60.644 25.535 9.567 1.00 28.46 49 GLN B O 1
ATOM 2643 N N . PRO F 2 53 ? 59.559 27.068 10.806 1.00 26.45 50 PRO B N 1
ATOM 2644 C CA . PRO F 2 53 ? 59.347 26.159 11.940 1.00 25.18 50 PRO B CA 1
ATOM 2645 C C . PRO F 2 53 ? 58.508 24.923 11.642 1.00 23.87 50 PRO B C 1
ATOM 2646 O O . PRO F 2 53 ? 58.600 23.916 12.344 1.00 24.16 50 PRO B O 1
ATOM 2650 N N . THR F 2 54 ? 57.697 25.002 10.594 1.00 25.25 51 THR B N 1
ATOM 2651 C CA . THR F 2 54 ? 56.809 23.904 10.221 1.00 26.69 51 THR B CA 1
ATOM 2652 C C . THR F 2 54 ? 57.401 22.939 9.204 1.00 28.17 51 THR B C 1
ATOM 2653 O O . THR F 2 54 ? 56.770 21.933 8.858 1.00 27.41 51 THR B O 1
ATOM 2657 N N . ALA F 2 55 ? 58.611 23.234 8.743 1.00 27.06 52 ALA B N 1
ATOM 2658 C CA . ALA F 2 55 ? 59.254 22.425 7.713 1.00 29.03 52 ALA B CA 1
ATOM 2659 C C . ALA F 2 55 ? 59.721 21.006 8.054 1.00 28.37 52 ALA B C 1
ATOM 2660 O O . ALA F 2 55 ? 60.743 20.548 7.531 1.00 27.48 52 ALA B O 1
ATOM 2662 N N . HIS F 2 56 ? 58.987 20.310 8.921 1.00 27.89 53 HIS B N 1
ATOM 2663 C CA . HIS F 2 56 ? 59.331 18.925 9.238 1.00 25.09 53 HIS B CA 1
ATOM 2664 C C . HIS F 2 56 ? 58.838 18.071 8.070 1.00 25.43 53 HIS B C 1
ATOM 2665 O O . HIS F 2 56 ? 57.916 18.468 7.356 1.00 23.24 53 HIS B O 1
ATOM 2672 N N . ALA F 2 57 ? 59.446 16.902 7.878 1.00 25.41 54 ALA B N 1
ATOM 2673 C CA . ALA F 2 57 ? 59.085 16.009 6.776 1.00 24.32 54 ALA B CA 1
ATOM 2674 C C . ALA F 2 57 ? 57.595 15.689 6.648 1.00 24.83 54 ALA B C 1
ATOM 2675 O O . ALA F 2 57 ? 57.008 15.882 5.581 1.00 25.16 54 ALA B O 1
ATOM 2677 N N . GLU F 2 58 ? 56.980 15.199 7.721 1.00 25.68 55 GLU B N 1
ATOM 2678 C CA . GLU F 2 58 ? 55.559 14.848 7.673 1.00 25.94 55 GLU B CA 1
ATOM 2679 C C . GLU F 2 58 ? 54.701 16.033 7.254 1.00 24.33 55 GLU B C 1
ATOM 2680 O O . GLU F 2 58 ? 53.815 15.900 6.413 1.00 25.11 55 GLU B O 1
ATOM 2686 N N . HIS F 2 59 ? 54.963 17.185 7.866 1.00 24.39 56 HIS B N 1
ATOM 2687 C CA . HIS F 2 59 ? 54.207 18.405 7.602 1.00 23.59 56 HIS B CA 1
ATOM 2688 C C . HIS F 2 59 ? 54.272 18.792 6.133 1.00 24.14 56 HIS B C 1
ATOM 2689 O O . HIS F 2 59 ? 53.255 19.129 5.528 1.00 21.87 56 HIS B O 1
ATOM 2696 N N . ILE F 2 60 ? 55.467 18.732 5.557 1.00 24.12 57 ILE B N 1
ATOM 2697 C CA . ILE F 2 60 ? 55.624 19.076 4.153 1.00 23.58 57 ILE B CA 1
ATOM 2698 C C . ILE F 2 60 ? 54.892 18.064 3.288 1.00 24.33 57 ILE B C 1
ATOM 2699 O O . ILE F 2 60 ? 54.196 18.438 2.345 1.00 25.32 57 ILE B O 1
ATOM 2704 N N . ALA F 2 61 ? 55.020 16.784 3.625 1.00 22.94 58 ALA B N 1
ATOM 2705 C CA . ALA F 2 61 ? 54.362 15.745 2.843 1.00 24.03 58 ALA B CA 1
ATOM 2706 C C . ALA F 2 61 ? 52.850 15.916 2.869 1.00 25.14 58 ALA B C 1
ATOM 2707 O O . ALA F 2 61 ? 52.187 15.804 1.835 1.00 26.16 58 ALA B O 1
ATOM 2709 N N . ILE F 2 62 ? 52.307 16.199 4.050 1.00 25.33 59 ILE B N 1
ATOM 2710 C CA . ILE F 2 62 ? 50.868 16.389 4.196 1.00 25.76 59 ILE B CA 1
ATOM 2711 C C . ILE F 2 62 ? 50.330 17.507 3.302 1.00 26.07 59 ILE B C 1
ATOM 2712 O O . ILE F 2 62 ? 49.316 17.327 2.628 1.00 27.74 59 ILE B O 1
ATOM 2717 N N . GLU F 2 63 ? 51.000 18.654 3.282 1.00 24.83 60 GLU B N 1
ATOM 2718 C CA . GLU F 2 63 ? 50.544 19.752 2.445 1.00 25.42 60 GLU B CA 1
ATOM 2719 C C . GLU F 2 63 ? 50.667 19.403 0.967 1.00 26.35 60 GLU B C 1
ATOM 2720 O O . GLU F 2 63 ? 49.840 19.818 0.164 1.00 23.53 60 GLU B O 1
ATOM 2726 N N . ARG F 2 64 ? 51.693 18.632 0.612 1.00 27.48 61 ARG B N 1
ATOM 2727 C CA . ARG F 2 64 ? 51.882 18.228 -0.784 1.00 29.22 61 ARG B CA 1
ATOM 2728 C C . ARG F 2 64 ? 50.785 17.261 -1.215 1.00 28.73 61 ARG B C 1
ATOM 2729 O O . ARG F 2 64 ? 50.284 17.340 -2.337 1.00 28.82 61 ARG B O 1
ATOM 2737 N N . ALA F 2 65 ? 50.405 16.358 -0.318 1.00 28.15 62 ALA B N 1
ATOM 2738 C CA . ALA F 2 65 ? 49.359 15.388 -0.619 1.00 28.81 62 ALA B CA 1
ATOM 2739 C C . ALA F 2 65 ? 48.019 16.099 -0.732 1.00 29.02 62 ALA B C 1
ATOM 2740 O O . ALA F 2 65 ? 47.190 15.744 -1.571 1.00 28.54 62 ALA B O 1
ATOM 2742 N N . ALA F 2 66 ? 47.811 17.105 0.115 1.00 27.25 63 ALA B N 1
ATOM 2743 C CA . ALA F 2 66 ? 46.564 17.849 0.100 1.00 28.74 63 ALA B CA 1
ATOM 2744 C C . ALA F 2 66 ? 46.400 18.561 -1.242 1.00 30.48 63 ALA B C 1
ATOM 2745 O O . ALA F 2 66 ? 45.291 18.646 -1.779 1.00 27.70 63 ALA B O 1
ATOM 2747 N N . LYS F 2 67 ? 47.504 19.072 -1.780 1.00 30.80 64 LYS B N 1
ATOM 2748 C CA . LYS F 2 67 ? 47.451 19.761 -3.065 1.00 35.15 64 LYS B CA 1
ATOM 2749 C C . LYS F 2 67 ? 47.138 18.755 -4.179 1.00 35.58 64 LYS B C 1
ATOM 2750 O O . LYS F 2 67 ? 46.322 19.026 -5.058 1.00 36.10 64 LYS B O 1
ATOM 2756 N N . VAL F 2 68 ? 47.788 17.595 -4.130 1.00 36.93 65 VAL B N 1
ATOM 2757 C CA . VAL F 2 68 ? 47.579 16.546 -5.131 1.00 36.96 65 VAL B CA 1
ATOM 2758 C C . VAL F 2 68 ? 46.136 16.048 -5.126 1.00 37.32 65 VAL B C 1
ATOM 2759 O O . VAL F 2 68 ? 45.534 15.858 -6.179 1.00 37.13 65 VAL B O 1
ATOM 2763 N N . LEU F 2 69 ? 45.584 15.845 -3.935 1.00 36.92 66 LEU B N 1
ATOM 2764 C CA . LEU F 2 69 ? 44.219 15.340 -3.803 1.00 36.85 66 LEU B CA 1
ATOM 2765 C C . LEU F 2 69 ? 43.133 16.406 -3.926 1.00 36.77 66 LEU B C 1
ATOM 2766 O O . LEU F 2 69 ? 41.950 16.088 -4.063 1.00 35.09 66 LEU B O 1
ATOM 2771 N N . GLY F 2 70 ? 43.533 17.671 -3.880 1.00 36.02 67 GLY B N 1
ATOM 2772 C CA . GLY F 2 70 ? 42.565 18.741 -3.982 1.00 34.98 67 GLY B CA 1
ATOM 2773 C C . GLY F 2 70 ? 41.678 18.908 -2.759 1.00 34.53 67 GLY B C 1
ATOM 2774 O O . GLY F 2 70 ? 40.573 19.435 -2.871 1.00 33.88 67 GLY B O 1
ATOM 2775 N N . SER F 2 71 ? 42.139 18.462 -1.592 1.00 33.36 68 SER B N 1
ATOM 2776 C CA . SER F 2 71 ? 41.340 18.621 -0.375 1.00 33.49 68 SER B CA 1
ATOM 2777 C C . SER F 2 71 ? 42.179 18.498 0.894 1.00 31.49 68 SER B C 1
ATOM 2778 O O . SER F 2 71 ? 43.193 17.800 0.909 1.00 30.37 68 SER B O 1
ATOM 2781 N N . TRP F 2 72 ? 41.751 19.170 1.959 1.00 29.76 69 TRP B N 1
ATOM 2782 C CA . TRP F 2 72 ? 42.491 19.104 3.212 1.00 30.03 69 TRP B CA 1
ATOM 2783 C C . TRP F 2 72 ? 42.274 17.779 3.947 1.00 31.24 69 TRP B C 1
ATOM 2784 O O . TRP F 2 72 ? 42.996 17.464 4.892 1.00 29.83 69 TRP B O 1
ATOM 2795 N N . ARG F 2 73 ? 41.286 17.000 3.506 1.00 31.44 70 ARG B N 1
ATOM 2796 C CA . ARG F 2 73 ? 41.004 15.699 4.112 1.00 32.33 70 ARG B CA 1
ATOM 2797 C C . ARG F 2 73 ? 41.777 14.605 3.368 1.00 32.65 70 ARG B C 1
ATOM 2798 O O . ARG F 2 73 ? 41.473 14.304 2.215 1.00 32.37 70 ARG B O 1
ATOM 2806 N N . LEU F 2 74 ? 42.785 14.024 4.017 1.00 30.41 71 LEU B N 1
ATOM 2807 C CA . LEU F 2 74 ? 43.578 12.972 3.387 1.00 31.88 71 LEU B CA 1
ATOM 2808 C C . LEU F 2 74 ? 43.009 11.583 3.689 1.00 32.73 71 LEU B C 1
ATOM 2809 O O . LEU F 2 74 ? 43.699 10.724 4.239 1.00 31.30 71 LEU B O 1
ATOM 2814 N N . GLU F 2 75 ? 41.746 11.377 3.322 1.00 34.62 72 GLU B N 1
ATOM 2815 C CA . GLU F 2 75 ? 41.075 10.104 3.551 1.00 36.90 72 GLU B CA 1
ATOM 2816 C C . GLU F 2 75 ? 41.761 8.983 2.786 1.00 36.30 72 GLU B C 1
ATOM 2817 O O . GLU F 2 75 ? 42.234 9.176 1.664 1.00 35.21 72 GLU B O 1
ATOM 2823 N N . GLY F 2 76 ? 41.825 7.814 3.413 1.00 35.43 73 GLY B N 1
ATOM 2824 C CA . GLY F 2 76 ? 42.438 6.661 2.784 1.00 34.15 73 GLY B CA 1
ATOM 2825 C C . GLY F 2 76 ? 43.939 6.736 2.593 1.00 33.98 73 GLY B C 1
ATOM 2826 O O . GLY F 2 76 ? 44.512 5.890 1.902 1.00 35.75 73 GLY B O 1
ATOM 2827 N N . CYS F 2 77 ? 44.593 7.725 3.195 1.00 30.55 74 CYS B N 1
ATOM 2828 C CA . CYS F 2 77 ? 46.038 7.842 3.031 1.00 29.38 74 CYS B CA 1
ATOM 2829 C C . CYS F 2 77 ? 46.816 7.237 4.190 1.00 28.70 74 CYS B C 1
ATOM 2830 O O . CYS F 2 77 ? 46.311 7.109 5.306 1.00 28.93 74 CYS B O 1
ATOM 2833 N N . THR F 2 78 ? 48.051 6.856 3.901 1.00 26.65 75 THR B N 1
ATOM 2834 C CA . THR F 2 78 ? 48.929 6.282 4.897 1.00 28.21 75 THR B CA 1
ATOM 2835 C C . THR F 2 78 ? 50.202 7.113 4.898 1.00 28.23 75 THR B C 1
ATOM 2836 O O . THR F 2 78 ? 50.737 7.457 3.841 1.00 28.59 75 THR B O 1
ATOM 2840 N N . LEU F 2 79 ? 50.670 7.450 6.092 1.00 27.01 76 LEU B N 1
ATOM 2841 C CA . LEU F 2 79 ? 51.877 8.238 6.235 1.00 26.81 76 LEU B CA 1
ATOM 2842 C C . LEU F 2 79 ? 53.011 7.383 6.760 1.00 27.44 76 LEU B C 1
ATOM 2843 O O . LEU F 2 79 ? 52.866 6.697 7.771 1.00 28.30 76 LEU B O 1
ATOM 2848 N N . TYR F 2 80 ? 54.138 7.420 6.058 1.00 27.05 77 TYR B N 1
ATOM 2849 C CA . TYR F 2 80 ? 55.334 6.693 6.462 1.00 26.71 77 TYR B CA 1
ATOM 2850 C C . TYR F 2 80 ? 56.375 7.744 6.818 1.00 27.51 77 TYR B C 1
ATOM 2851 O O . TYR F 2 80 ? 56.669 8.635 6.013 1.00 24.85 77 TYR B O 1
ATOM 2860 N N . VAL F 2 81 ? 56.935 7.647 8.018 1.00 28.20 78 VAL B N 1
ATOM 2861 C CA . VAL F 2 81 ? 57.945 8.607 8.442 1.00 27.34 78 VAL B CA 1
ATOM 2862 C C . VAL F 2 81 ? 59.018 7.880 9.237 1.00 27.12 78 VAL B C 1
ATOM 2863 O O . VAL F 2 81 ? 58.717 6.999 10.034 1.00 29.23 78 VAL B O 1
ATOM 2867 N N . THR F 2 82 ? 60.273 8.249 9.014 1.00 29.56 79 THR B N 1
ATOM 2868 C CA . THR F 2 82 ? 61.392 7.592 9.681 1.00 30.22 79 THR B CA 1
ATOM 2869 C C . THR F 2 82 ? 61.464 7.779 11.191 1.00 31.62 79 THR B C 1
ATOM 2870 O O . THR F 2 82 ? 62.020 6.933 11.892 1.00 33.14 79 THR B O 1
ATOM 2874 N N . LEU F 2 83 ? 60.907 8.878 11.690 1.00 30.99 80 LEU B N 1
ATOM 2875 C CA . LEU F 2 83 ? 60.920 9.150 13.123 1.00 30.46 80 LEU B CA 1
ATOM 2876 C C . LEU F 2 83 ? 59.514 9.437 13.640 1.00 29.18 80 LEU B C 1
ATOM 2877 O O . LEU F 2 83 ? 58.673 9.963 12.912 1.00 27.52 80 LEU B O 1
ATOM 2882 N N . GLU F 2 84 ? 59.271 9.076 14.898 1.00 28.56 81 GLU B N 1
ATOM 2883 C CA . GLU F 2 84 ? 57.977 9.284 15.543 1.00 27.16 81 GLU B CA 1
ATOM 2884 C C . GLU F 2 84 ? 57.595 10.767 15.483 1.00 24.59 81 GLU B C 1
ATOM 2885 O O . GLU F 2 84 ? 58.348 11.621 15.927 1.00 25.19 81 GLU B O 1
ATOM 2891 N N . PRO F 2 85 ? 56.409 11.083 14.945 1.00 23.71 82 PRO B N 1
ATOM 2892 C CA . PRO F 2 85 ? 55.959 12.476 14.839 1.00 23.20 82 PRO B CA 1
ATOM 2893 C C . PRO F 2 85 ? 55.936 13.277 16.142 1.00 24.66 82 PRO B C 1
ATOM 2894 O O . PRO F 2 85 ? 55.486 12.792 17.192 1.00 24.66 82 PRO B O 1
ATOM 2898 N N . CYS F 2 86 ? 56.411 14.517 16.044 1.00 22.01 83 CYS B N 1
ATOM 2899 C CA . CYS F 2 86 ? 56.453 15.434 17.171 1.00 22.55 83 CYS B CA 1
ATOM 2900 C C . CYS F 2 86 ? 55.051 15.980 17.429 1.00 23.10 83 CYS B C 1
ATOM 2901 O O . CYS F 2 86 ? 54.087 15.620 16.730 1.00 22.05 83 CYS B O 1
ATOM 2904 N N . VAL F 2 87 ? 54.943 16.852 18.428 1.00 23.18 84 VAL B N 1
ATOM 2905 C CA . VAL F 2 87 ? 53.661 17.445 18.791 1.00 22.80 84 VAL B CA 1
ATOM 2906 C C . VAL F 2 87 ? 53.001 18.138 17.600 1.00 23.58 84 VAL B C 1
ATOM 2907 O O . VAL F 2 87 ? 51.808 17.958 17.355 1.00 22.04 84 VAL B O 1
ATOM 2911 N N . MET F 2 88 ? 53.782 18.904 16.844 1.00 23.52 85 MET B N 1
ATOM 2912 C CA . MET F 2 88 ? 53.260 19.620 15.681 1.00 23.92 85 MET B CA 1
ATOM 2913 C C . MET F 2 88 ? 52.771 18.688 14.564 1.00 23.86 85 MET B C 1
ATOM 2914 O O . MET F 2 88 ? 51.650 18.837 14.065 1.00 23.40 85 MET B O 1
ATOM 2919 N N . CYS F 2 89 ? 53.606 17.731 14.174 1.00 22.36 86 CYS B N 1
ATOM 2920 C CA . CYS F 2 89 ? 53.231 16.813 13.109 1.00 22.85 86 CYS B CA 1
ATOM 2921 C C . CYS F 2 89 ? 52.101 15.881 13.521 1.00 22.49 86 CYS B C 1
ATOM 2922 O O . CYS F 2 89 ? 51.223 15.563 12.708 1.00 21.84 86 CYS B O 1
ATOM 2925 N N . ALA F 2 90 ? 52.110 15.451 14.780 1.00 21.24 87 ALA B N 1
ATOM 2926 C CA . ALA F 2 90 ? 51.045 14.585 15.276 1.00 21.66 87 ALA B CA 1
ATOM 2927 C C . ALA F 2 90 ? 49.730 15.350 15.120 1.00 21.08 87 ALA B C 1
ATOM 2928 O O . ALA F 2 90 ? 48.735 14.811 14.642 1.00 23.14 87 ALA B O 1
ATOM 2930 N N . GLY F 2 91 ? 49.739 16.620 15.515 1.00 20.13 88 GLY B N 1
ATOM 2931 C CA . GLY F 2 91 ? 48.545 17.438 15.408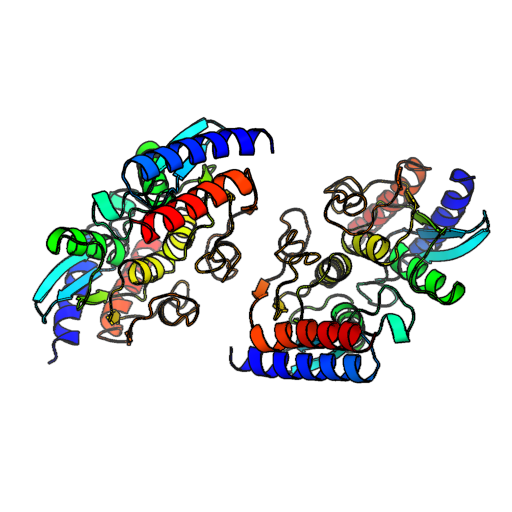 1.00 17.98 88 GLY B CA 1
ATOM 2932 C C . GLY F 2 91 ? 48.129 17.655 13.967 1.00 19.89 88 GLY B C 1
ATOM 2933 O O . GLY F 2 91 ? 46.940 17.700 13.650 1.00 18.91 88 GLY B O 1
ATOM 2934 N N . THR F 2 92 ? 49.114 17.791 13.082 1.00 21.14 89 THR B N 1
ATOM 2935 C CA . THR F 2 92 ? 48.833 17.994 11.669 1.00 20.58 89 THR B CA 1
ATOM 2936 C C . THR F 2 92 ? 48.172 16.741 11.086 1.00 21.85 89 THR B C 1
ATOM 2937 O O . THR F 2 92 ? 47.305 16.832 10.206 1.00 20.41 89 THR B O 1
ATOM 2941 N N . ILE F 2 93 ? 48.589 15.579 11.581 1.00 20.77 90 ILE B N 1
ATOM 2942 C CA . ILE F 2 93 ? 48.041 14.305 11.136 1.00 22.54 90 ILE B CA 1
ATOM 2943 C C . ILE F 2 93 ? 46.571 14.244 11.553 1.00 22.95 90 ILE B C 1
ATOM 2944 O O . ILE F 2 93 ? 45.714 13.770 10.804 1.00 22.90 90 ILE B O 1
ATOM 2949 N N . VAL F 2 94 ? 46.292 14.746 12.749 1.00 22.95 91 VAL B N 1
ATOM 2950 C CA . VAL F 2 94 ? 44.935 14.777 13.284 1.00 22.75 91 VAL B CA 1
ATOM 2951 C C . VAL F 2 94 ? 44.040 15.710 12.469 1.00 23.79 91 VAL B C 1
ATOM 2952 O O . VAL F 2 94 ? 42.903 15.365 12.147 1.00 23.49 91 VAL B O 1
ATOM 2956 N N . MET F 2 95 ? 44.561 16.883 12.122 1.00 22.73 92 MET B N 1
ATOM 2957 C CA . MET F 2 95 ? 43.786 17.865 11.370 1.00 23.18 92 MET B CA 1
ATOM 2958 C C . MET F 2 95 ? 43.579 17.560 9.888 1.00 23.52 92 MET B C 1
ATOM 2959 O O . MET F 2 95 ? 42.687 18.129 9.264 1.00 24.14 92 MET B O 1
ATOM 2964 N N . SER F 2 96 ? 44.397 16.675 9.327 1.00 23.81 93 SER B N 1
ATOM 2965 C CA . SER F 2 96 ? 44.270 16.300 7.920 1.00 24.12 93 SER B CA 1
ATOM 2966 C C . SER F 2 96 ? 43.568 14.946 7.856 1.00 25.38 93 SER B C 1
ATOM 2967 O O . SER F 2 96 ? 43.332 14.387 6.783 1.00 24.02 93 SER B O 1
ATOM 2970 N N . ARG F 2 97 ? 43.249 14.432 9.039 1.00 26.51 94 ARG B N 1
ATOM 2971 C CA . ARG F 2 97 ? 42.543 13.172 9.211 1.00 28.86 94 ARG B CA 1
ATOM 2972 C C . ARG F 2 97 ? 43.116 11.940 8.527 1.00 28.54 94 ARG B C 1
ATOM 2973 O O . ARG F 2 97 ? 42.378 11.126 7.967 1.00 29.15 94 ARG B O 1
ATOM 2981 N N . ILE F 2 98 ? 44.435 11.801 8.582 1.00 28.41 95 ILE B N 1
ATOM 2982 C CA . ILE F 2 98 ? 45.115 10.643 8.012 1.00 28.38 95 ILE B CA 1
ATOM 2983 C C . ILE F 2 98 ? 44.741 9.445 8.892 1.00 29.97 95 ILE B C 1
ATOM 2984 O O . ILE F 2 98 ? 44.934 9.475 10.118 1.00 28.99 95 ILE B O 1
ATOM 2989 N N . PRO F 2 99 ? 44.203 8.377 8.281 1.00 29.27 96 PRO B N 1
ATOM 2990 C CA . PRO F 2 99 ? 43.791 7.166 9.003 1.00 29.37 96 PRO B CA 1
ATOM 2991 C C . PRO F 2 99 ? 44.896 6.251 9.517 1.00 29.20 96 PRO B C 1
ATOM 2992 O O . PRO F 2 99 ? 44.692 5.510 10.482 1.00 29.47 96 PRO B O 1
ATOM 2996 N N . ARG F 2 100 ? 46.062 6.288 8.885 1.00 27.39 97 ARG B N 1
ATOM 2997 C CA . ARG F 2 100 ? 47.134 5.417 9.328 1.00 26.89 97 ARG B CA 1
ATOM 2998 C C . ARG F 2 100 ? 48.499 6.067 9.269 1.00 27.04 97 ARG B C 1
ATOM 2999 O O . ARG F 2 100 ? 48.823 6.788 8.321 1.00 27.69 97 ARG B O 1
ATOM 3007 N N . VAL F 2 101 ? 49.298 5.786 10.292 1.00 26.62 98 VAL B N 1
ATOM 3008 C CA . VAL F 2 101 ? 50.645 6.311 10.393 1.00 26.09 98 VAL B CA 1
ATOM 3009 C C . VAL F 2 101 ? 51.603 5.175 10.750 1.00 28.77 98 VAL B C 1
ATOM 3010 O O . VAL F 2 101 ? 51.404 4.459 11.734 1.00 30.87 98 VAL B O 1
ATOM 3014 N N . VAL F 2 102 ? 52.629 5.001 9.927 1.00 28.17 99 VAL B N 1
ATOM 3015 C CA . VAL F 2 102 ? 53.638 3.974 10.146 1.00 27.48 99 VAL B CA 1
ATOM 3016 C C . VAL F 2 102 ? 54.952 4.725 10.319 1.00 27.82 99 VAL B C 1
ATOM 3017 O O . VAL F 2 102 ? 55.347 5.486 9.436 1.00 29.32 99 VAL B O 1
ATOM 3021 N N . TYR F 2 103 ? 55.631 4.540 11.442 1.00 26.98 100 TYR B N 1
ATOM 3022 C CA . TYR F 2 103 ? 56.888 5.241 11.620 1.00 29.14 100 TYR B CA 1
ATOM 3023 C C . TYR F 2 103 ? 58.012 4.304 12.020 1.00 30.12 100 TYR B C 1
ATOM 3024 O O . TYR F 2 103 ? 57.770 3.162 12.416 1.00 29.95 100 TYR B O 1
ATOM 3033 N N . GLY F 2 104 ? 59.242 4.792 11.893 1.00 30.28 101 GLY B N 1
ATOM 3034 C CA . GLY F 2 104 ? 60.398 3.978 12.204 1.00 31.83 101 GLY B CA 1
ATOM 3035 C C . GLY F 2 104 ? 60.851 4.006 13.644 1.00 32.85 101 GLY B C 1
ATOM 3036 O O . GLY F 2 104 ? 60.338 3.264 14.482 1.00 32.35 101 GLY B O 1
ATOM 3037 N N . ALA F 2 105 ? 61.823 4.863 13.929 1.00 32.74 102 ALA B N 1
ATOM 3038 C CA . ALA F 2 105 ? 62.368 4.973 15.272 1.00 33.47 102 ALA B CA 1
ATOM 3039 C C . ALA F 2 105 ? 61.488 5.802 16.188 1.00 35.01 102 ALA B C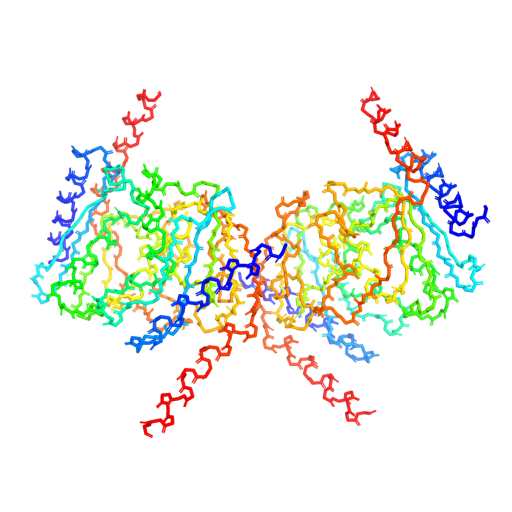 1
ATOM 3040 O O . ALA F 2 105 ? 60.798 6.729 15.748 1.00 33.62 102 ALA B O 1
ATOM 3042 N N . ASP F 2 106 ? 61.512 5.451 17.468 1.00 35.36 103 ASP B N 1
ATOM 3043 C CA . ASP F 2 106 ? 60.757 6.173 18.482 1.00 36.48 103 ASP B CA 1
ATOM 3044 C C . ASP F 2 106 ? 61.584 7.402 18.852 1.00 34.67 103 ASP B C 1
ATOM 3045 O O . ASP F 2 106 ? 62.788 7.448 18.594 1.00 32.47 103 ASP B O 1
ATOM 3050 N N . ASP F 2 107 ? 60.931 8.398 19.439 1.00 32.33 104 ASP B N 1
ATOM 3051 C CA . ASP F 2 107 ? 61.618 9.599 19.887 1.00 31.18 104 ASP B CA 1
ATOM 3052 C C . ASP F 2 107 ? 61.219 9.757 21.345 1.00 32.14 104 ASP B C 1
ATOM 3053 O O . ASP F 2 107 ? 60.161 10.309 21.660 1.00 30.26 104 ASP B O 1
ATOM 3058 N N . PRO F 2 108 ? 62.060 9.248 22.260 1.00 33.22 105 PRO B N 1
ATOM 3059 C CA . PRO F 2 108 ? 61.799 9.324 23.702 1.00 32.08 105 PRO B CA 1
ATOM 3060 C C . PRO F 2 108 ? 61.863 10.743 24.254 1.00 31.14 105 PRO B C 1
ATOM 3061 O O . PRO F 2 108 ? 61.385 11.010 25.361 1.00 31.88 105 PRO B O 1
ATOM 3065 N N . LYS F 2 109 ? 62.445 11.651 23.480 1.00 29.55 106 LYS B N 1
ATOM 3066 C CA . LYS F 2 109 ? 62.582 13.037 23.909 1.00 29.62 106 LYS B CA 1
ATOM 3067 C C . LYS F 2 109 ? 61.437 13.944 23.452 1.00 28.87 106 LYS B C 1
ATOM 3068 O O . LYS F 2 109 ? 60.970 14.780 24.221 1.00 29.27 106 LYS B O 1
ATOM 3074 N N . GLY F 2 110 ? 60.978 13.778 22.213 1.00 29.20 107 GLY B N 1
ATOM 3075 C CA . GLY F 2 110 ? 59.895 14.623 21.728 1.00 29.46 107 GLY B CA 1
ATOM 3076 C C . GLY F 2 110 ? 58.739 13.931 21.024 1.00 28.70 107 GLY B C 1
ATOM 3077 O O . GLY F 2 110 ? 57.815 14.594 20.550 1.00 28.96 107 GLY B O 1
ATOM 3078 N N . GLY F 2 111 ? 58.775 12.603 20.963 1.00 28.14 108 GLY B N 1
ATOM 3079 C CA . GLY F 2 111 ? 57.723 11.859 20.291 1.00 27.40 108 GLY B CA 1
ATOM 3080 C C . GLY F 2 111 ? 56.345 11.983 20.918 1.00 26.74 108 GLY B C 1
ATOM 3081 O O . GLY F 2 111 ? 56.182 11.768 22.116 1.00 26.23 108 GLY B O 1
ATOM 3082 N N . CYS F 2 112 ? 55.347 12.324 20.106 1.00 24.97 109 CYS B N 1
ATOM 3083 C CA . CYS F 2 112 ? 53.983 12.466 20.602 1.00 24.91 109 CYS B CA 1
ATOM 3084 C C . CYS F 2 112 ? 53.028 11.512 19.901 1.00 25.59 109 CYS B C 1
ATOM 3085 O O . CYS F 2 112 ? 51.842 11.810 19.730 1.00 25.58 109 CYS B O 1
ATOM 3088 N N . SER F 2 113 ? 53.558 10.362 19.496 1.00 25.00 110 SER B N 1
ATOM 3089 C CA . SER F 2 113 ? 52.767 9.338 18.831 1.00 26.93 110 SER B CA 1
ATOM 3090 C C . SER F 2 113 ? 52.985 8.017 19.568 1.00 28.16 110 SER B C 1
ATOM 3091 O O . SER F 2 113 ? 52.941 6.942 18.962 1.00 27.58 110 SER B O 1
ATOM 3094 N N . GLY F 2 114 ? 53.226 8.110 20.875 1.00 28.48 111 GLY B N 1
ATOM 3095 C CA . GLY F 2 114 ? 53.448 6.917 21.674 1.00 28.27 111 GLY B CA 1
ATOM 3096 C C . GLY F 2 114 ? 54.422 7.079 22.835 1.00 28.48 111 GLY B C 1
ATOM 3097 O O . GLY F 2 114 ? 54.258 6.431 23.864 1.00 27.24 111 GLY B O 1
ATOM 3098 N N . SER F 2 115 ? 55.429 7.936 22.682 1.00 27.08 112 SER B N 1
ATOM 3099 C CA . SER F 2 115 ? 56.425 8.144 23.737 1.00 28.58 112 SER B CA 1
ATOM 3100 C C . SER F 2 115 ? 55.984 9.066 24.885 1.00 29.41 112 SER B C 1
ATOM 3101 O O . SER F 2 115 ? 55.601 8.589 25.953 1.00 28.29 112 SER B O 1
ATOM 3104 N N . LEU F 2 116 ? 56.058 10.380 24.676 1.00 29.78 113 LEU B N 1
ATOM 3105 C CA . LEU F 2 116 ? 55.660 11.337 25.711 1.00 29.32 113 LEU B CA 1
ATOM 3106 C C . LEU F 2 116 ? 54.146 11.337 25.890 1.00 29.18 113 LEU B C 1
ATOM 3107 O O . LEU F 2 116 ? 53.628 11.629 26.971 1.00 28.43 113 LEU B O 1
ATOM 3112 N N . MET F 2 117 ? 53.451 11.004 24.810 1.00 28.44 114 MET B N 1
ATOM 3113 C CA . MET F 2 117 ? 51.998 10.973 24.776 1.00 26.18 114 MET B CA 1
ATOM 3114 C C . MET F 2 117 ? 51.635 10.453 23.386 1.00 26.19 114 MET B C 1
ATOM 3115 O O . MET F 2 117 ? 52.513 10.285 22.535 1.00 25.34 114 MET B O 1
ATOM 3120 N N . ASN F 2 118 ? 50.355 10.189 23.155 1.00 23.99 115 ASN B N 1
ATOM 3121 C CA . ASN F 2 118 ? 49.924 9.729 21.845 1.00 25.51 115 ASN B CA 1
ATOM 3122 C C . ASN F 2 118 ? 48.758 10.597 21.411 1.00 24.74 115 ASN B C 1
ATOM 3123 O O . ASN F 2 118 ? 47.593 10.296 21.702 1.00 26.22 115 ASN B O 1
ATOM 3128 N N . LEU F 2 119 ? 49.084 11.687 20.726 1.00 21.40 116 LEU B N 1
ATOM 3129 C CA . LEU F 2 119 ? 48.083 12.620 20.245 1.00 21.88 116 LEU B CA 1
ATOM 3130 C C . LEU F 2 119 ? 47.262 12.012 19.102 1.00 23.17 116 LEU B C 1
ATOM 3131 O O . LEU F 2 119 ? 46.238 12.569 18.693 1.00 22.16 116 LEU B O 1
ATOM 3136 N N . LEU F 2 120 ? 47.710 10.865 18.598 1.00 23.66 117 LEU B N 1
ATOM 3137 C CA . LEU F 2 120 ? 47.001 10.185 17.513 1.00 25.66 117 LEU B CA 1
ATOM 3138 C C . LEU F 2 120 ? 45.946 9.210 18.066 1.00 26.31 117 LEU B C 1
ATOM 3139 O O . LEU F 2 120 ? 45.209 8.572 17.305 1.00 25.07 117 LEU B O 1
ATOM 3144 N N . GLN F 2 121 ? 45.882 9.105 19.391 1.00 26.55 118 GLN B N 1
ATOM 3145 C CA . GLN F 2 121 ? 44.921 8.229 20.056 1.00 29.69 118 GLN B CA 1
ATOM 3146 C C . GLN F 2 121 ? 44.215 8.941 21.217 1.00 31.04 118 GLN B C 1
ATOM 3147 O O . GLN F 2 121 ? 44.204 8.449 22.344 1.00 31.64 118 GLN B O 1
ATOM 3153 N N . GLN F 2 122 ? 43.631 10.100 20.927 1.00 30.81 119 GLN B N 1
ATOM 3154 C CA . GLN F 2 122 ? 42.925 10.899 21.925 1.00 31.23 119 GLN B CA 1
ATOM 3155 C C . GLN F 2 122 ? 41.420 10.718 21.771 1.00 32.22 119 GLN B C 1
ATOM 3156 O O . GLN F 2 122 ? 40.870 10.986 20.706 1.00 31.69 119 GLN B O 1
ATOM 3162 N N . SER F 2 123 ? 40.747 10.282 22.833 1.00 33.88 120 SER B N 1
ATOM 3163 C CA . SER F 2 123 ? 39.303 10.081 22.763 1.00 34.71 120 SER B CA 1
ATOM 3164 C C . SER F 2 123 ? 38.547 11.404 22.630 1.00 35.13 120 SER B C 1
ATOM 3165 O O . SER F 2 123 ? 37.440 11.442 22.094 1.00 34.07 120 SER B O 1
ATOM 3168 N N . ASN F 2 124 ? 39.153 12.488 23.107 1.00 33.76 121 ASN B N 1
ATOM 3169 C CA . ASN F 2 124 ? 38.531 13.803 23.040 1.00 33.54 121 ASN B CA 1
ATOM 3170 C C . ASN F 2 124 ? 38.687 14.504 21.685 1.00 32.20 121 ASN B C 1
ATOM 3171 O O . ASN F 2 124 ? 38.034 15.517 21.435 1.00 30.15 121 ASN B O 1
ATOM 3176 N N . PHE F 2 125 ? 39.551 13.977 20.820 1.00 30.33 122 PHE B N 1
ATOM 3177 C CA . PHE F 2 125 ? 39.753 14.562 19.496 1.00 29.07 122 PHE B CA 1
ATOM 3178 C C . PHE F 2 125 ? 38.696 14.002 18.539 1.00 29.41 122 PHE B C 1
ATOM 3179 O O . PHE F 2 125 ? 38.112 12.951 18.810 1.00 28.92 122 PHE B O 1
ATOM 3187 N N . ASN F 2 126 ? 38.452 14.691 17.425 1.00 27.49 123 ASN B N 1
ATOM 3188 C CA . ASN F 2 126 ? 37.450 14.228 16.462 1.00 28.55 123 ASN B CA 1
ATOM 3189 C C . ASN F 2 126 ? 38.060 13.257 15.448 1.00 28.55 123 ASN B C 1
ATOM 3190 O O . ASN F 2 126 ? 37.421 12.879 14.469 1.00 29.82 123 ASN B O 1
ATOM 3195 N N . HIS F 2 127 ? 39.298 12.850 15.692 1.00 27.91 124 HIS B N 1
ATOM 3196 C CA . HIS F 2 127 ? 39.974 11.931 14.792 1.00 29.09 124 HIS B CA 1
ATOM 3197 C C . HIS F 2 127 ? 41.108 11.207 15.499 1.00 29.62 124 HIS B C 1
ATOM 3198 O O . HIS F 2 127 ? 41.828 11.800 16.305 1.00 28.87 124 HIS B O 1
ATOM 3205 N N . ARG F 2 128 ? 41.251 9.921 15.193 1.00 29.70 125 ARG B N 1
ATOM 3206 C CA . ARG F 2 128 ? 42.307 9.090 15.755 1.00 32.29 125 ARG B CA 1
ATOM 3207 C C . ARG F 2 128 ? 42.868 8.302 14.582 1.00 31.95 125 ARG B C 1
ATOM 3208 O O . ARG F 2 128 ? 42.150 8.018 13.625 1.00 31.34 125 ARG B O 1
ATOM 3216 N N . ALA F 2 129 ? 44.143 7.939 14.653 1.00 31.11 126 ALA B N 1
ATOM 3217 C CA . ALA F 2 129 ? 44.751 7.187 13.570 1.00 31.46 126 ALA B CA 1
ATOM 3218 C C . ALA F 2 129 ? 45.416 5.907 14.044 1.00 30.77 126 ALA B C 1
ATOM 3219 O O . ALA F 2 129 ? 45.915 5.830 15.163 1.00 29.89 126 ALA B O 1
ATOM 3221 N N . ILE F 2 130 ? 45.405 4.898 13.179 1.00 30.57 127 ILE B N 1
ATOM 3222 C CA . ILE F 2 130 ? 46.070 3.637 13.467 1.00 30.29 127 ILE B CA 1
ATOM 3223 C C . ILE F 2 130 ? 47.556 4.010 13.511 1.00 29.92 127 ILE B C 1
ATOM 3224 O O . ILE F 2 130 ? 48.031 4.744 12.640 1.00 30.73 127 ILE B O 1
ATOM 3229 N N . VAL F 2 131 ? 48.284 3.522 14.511 1.00 29.34 128 VAL B N 1
ATOM 3230 C CA . VAL F 2 131 ? 49.708 3.834 14.638 1.00 28.05 128 VAL B CA 1
ATOM 3231 C C . VAL F 2 131 ? 50.588 2.585 14.723 1.00 31.30 128 VAL B C 1
ATOM 3232 O O . VAL F 2 131 ? 50.474 1.808 15.669 1.00 30.60 128 VAL B O 1
ATOM 3236 N N . ASP F 2 132 ? 51.456 2.389 13.733 1.00 31.0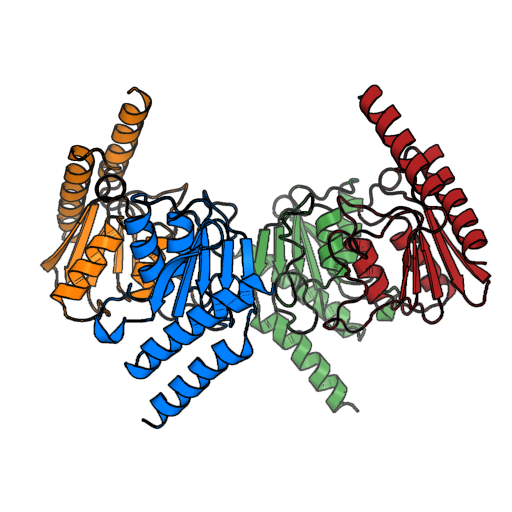3 129 ASP B N 1
ATOM 3237 C CA . ASP F 2 132 ? 52.370 1.247 13.745 1.00 33.19 129 ASP B CA 1
ATOM 3238 C C . ASP F 2 132 ? 53.795 1.787 13.833 1.00 34.29 129 ASP B C 1
ATOM 3239 O O . ASP F 2 132 ? 54.149 2.718 13.107 1.00 35.86 129 ASP B O 1
ATOM 3244 N N . LYS F 2 133 ? 54.609 1.220 14.721 1.00 33.89 130 LYS B N 1
ATOM 3245 C CA . LYS F 2 133 ? 55.989 1.678 14.872 1.00 35.42 130 LYS B CA 1
ATOM 3246 C C . LYS F 2 133 ? 57.031 0.594 14.613 1.00 35.09 130 LYS B C 1
ATOM 3247 O O . LYS F 2 133 ? 56.692 -0.551 14.331 1.00 35.85 130 LYS B O 1
ATOM 3253 N N . GLY F 2 134 ? 58.302 0.973 14.695 1.00 35.21 131 GLY B N 1
ATOM 3254 C CA . GLY F 2 134 ? 59.383 0.018 14.510 1.00 36.45 131 GLY B CA 1
ATOM 3255 C C . GLY F 2 134 ? 59.837 -0.369 13.112 1.00 36.95 131 GLY B C 1
ATOM 3256 O O . GLY F 2 134 ? 60.936 -0.897 12.965 1.00 38.21 131 GLY B O 1
ATOM 3257 N N . VAL F 2 135 ? 59.021 -0.120 12.092 1.00 36.85 132 VAL B N 1
ATOM 3258 C CA . VAL F 2 135 ? 59.380 -0.477 10.716 1.00 36.45 132 VAL B CA 1
ATOM 3259 C C . VAL F 2 135 ? 60.734 0.101 10.295 1.00 36.67 132 VAL B C 1
ATOM 3260 O O . VAL F 2 135 ? 60.864 1.303 10.070 1.00 37.20 132 VAL B O 1
ATOM 3264 N N . LEU F 2 136 ? 61.734 -0.776 10.189 1.00 37.41 133 LEU B N 1
ATOM 3265 C CA . LEU F 2 136 ? 63.102 -0.400 9.823 1.00 36.94 133 LEU B CA 1
ATOM 3266 C C . LEU F 2 136 ? 63.656 0.639 10.790 1.00 37.25 133 LEU B C 1
ATOM 3267 O O . LEU F 2 136 ? 64.444 1.505 10.400 1.00 37.21 133 LEU B O 1
ATOM 3272 N N . LYS F 2 137 ? 63.251 0.543 12.054 1.00 37.69 134 LYS B N 1
ATOM 3273 C CA . LYS F 2 137 ? 63.697 1.497 13.062 1.00 37.99 134 LYS B CA 1
ATOM 3274 C C . LYS F 2 137 ? 65.210 1.553 13.218 1.00 39.27 134 LYS B C 1
ATOM 3275 O O . LYS F 2 137 ? 65.776 2.631 13.431 1.00 39.82 134 LYS B O 1
ATOM 3281 N N . GLU F 2 138 ? 65.866 0.400 13.112 1.00 39.65 135 GLU B N 1
ATOM 3282 C CA . GLU F 2 138 ? 67.320 0.342 13.240 1.00 39.71 135 GLU B CA 1
ATOM 3283 C C . GLU F 2 138 ? 67.977 1.315 12.263 1.00 38.82 135 GLU B C 1
ATOM 3284 O O . GLU F 2 138 ? 68.758 2.176 12.664 1.00 39.62 135 GLU B O 1
ATOM 3286 N N . ALA F 2 139 ? 67.648 1.184 10.982 1.00 39.10 136 ALA B N 1
ATOM 3287 C CA . ALA F 2 139 ? 68.214 2.060 9.959 1.00 38.87 136 ALA B CA 1
ATOM 3288 C C . ALA F 2 139 ? 67.781 3.517 10.159 1.00 38.71 136 ALA B C 1
ATOM 3289 O O . ALA F 2 139 ? 68.590 4.439 10.020 1.00 38.04 136 ALA B O 1
ATOM 3291 N N . CYS F 2 140 ? 66.510 3.726 10.488 1.00 37.09 137 CYS B N 1
ATOM 3292 C CA . CYS F 2 140 ? 66.012 5.081 10.704 1.00 38.99 137 CYS B CA 1
ATOM 3293 C C . CYS F 2 140 ? 66.766 5.736 11.851 1.00 39.82 137 CYS B C 1
ATOM 3294 O O . CYS F 2 140 ? 67.196 6.886 11.750 1.00 39.90 137 CYS B O 1
ATOM 3297 N N . SER F 2 141 ? 66.932 4.985 12.937 1.00 40.11 138 SER B N 1
ATOM 3298 C CA . SER F 2 141 ? 67.631 5.469 14.117 1.00 40.65 138 SER B CA 1
ATOM 3299 C C . SER F 2 141 ? 69.112 5.744 13.851 1.00 41.00 138 SER B C 1
ATOM 3300 O O . SER F 2 141 ? 69.668 6.716 14.365 1.00 41.06 138 SER B O 1
ATOM 3303 N N . THR F 2 142 ? 69.750 4.892 13.053 1.00 42.47 139 THR B N 1
ATOM 3304 C CA . THR F 2 142 ? 71.171 5.059 12.737 1.00 43.63 139 THR B CA 1
ATOM 3305 C C . THR F 2 142 ? 71.441 6.417 12.093 1.00 42.49 139 THR B C 1
ATOM 3306 O O . THR F 2 142 ? 72.419 7.088 12.425 1.00 42.72 139 THR B O 1
ATOM 3310 N N . LEU F 2 143 ? 70.569 6.819 11.175 1.00 41.98 140 LEU B N 1
ATOM 3311 C CA . LEU F 2 143 ? 70.713 8.104 10.501 1.00 41.39 140 LEU B CA 1
ATOM 3312 C C . LEU F 2 143 ? 70.788 9.266 11.488 1.00 41.73 140 LEU B C 1
ATOM 3313 O O . LEU F 2 143 ? 71.597 10.177 11.316 1.00 41.74 140 LEU B O 1
ATOM 3318 N N . LEU F 2 144 ? 69.952 9.234 12.523 1.00 41.53 141 LEU B N 1
ATOM 3319 C CA . LEU F 2 144 ? 69.943 10.301 13.523 1.00 42.24 141 LEU B CA 1
ATOM 3320 C C . LEU F 2 144 ? 71.217 10.326 14.365 1.00 42.38 141 LEU B C 1
ATOM 3321 O O . LEU F 2 144 ? 71.871 11.362 14.485 1.00 42.15 141 LEU B O 1
ATOM 3326 N N . THR F 2 145 ? 71.562 9.184 14.952 1.00 44.34 142 THR B N 1
ATOM 3327 C CA . THR F 2 145 ? 72.754 9.085 15.793 1.00 45.88 142 THR B CA 1
ATOM 3328 C C . THR F 2 145 ? 74.023 9.461 15.026 1.00 45.22 142 THR B C 1
ATOM 3329 O O . THR F 2 145 ? 74.928 10.089 15.577 1.00 45.52 142 THR B O 1
ATOM 3333 N N . THR F 2 146 ? 74.084 9.083 13.754 1.00 44.64 143 THR B N 1
ATOM 3334 C CA . THR F 2 146 ? 75.240 9.413 12.931 1.00 45.32 143 THR B CA 1
ATOM 3335 C C . THR F 2 146 ? 75.284 10.926 12.759 1.00 45.33 143 THR B C 1
ATOM 3336 O O . THR F 2 146 ? 76.306 11.570 13.010 1.00 43.54 143 THR B O 1
ATOM 3340 N N . PHE F 2 147 ? 74.156 11.486 12.339 1.00 44.94 144 PHE B N 1
ATOM 3341 C CA . PHE F 2 147 ? 74.046 12.917 12.127 1.00 43.33 144 PHE B CA 1
ATOM 3342 C C . PHE F 2 147 ? 74.504 13.725 13.329 1.00 44.29 144 PHE B C 1
ATOM 3343 O O . PHE F 2 147 ? 75.340 14.615 13.197 1.00 44.64 144 PHE B O 1
ATOM 3351 N N . PHE F 2 148 ? 73.947 13.433 14.501 1.00 45.03 145 PHE B N 1
ATOM 3352 C CA . PHE F 2 148 ? 74.313 14.188 15.689 1.00 46.07 145 PHE B CA 1
ATOM 3353 C C . PHE F 2 148 ? 75.755 13.977 16.116 1.00 47.54 145 PHE B C 1
ATOM 3354 O O . PHE F 2 148 ? 76.381 14.881 16.670 1.00 47.59 145 PHE B O 1
ATOM 3362 N N . LYS F 2 149 ? 76.281 12.785 15.855 1.00 49.64 146 LYS B N 1
ATOM 3363 C CA . LYS F 2 149 ? 77.663 12.477 16.197 1.00 49.82 146 LYS B CA 1
ATOM 3364 C C .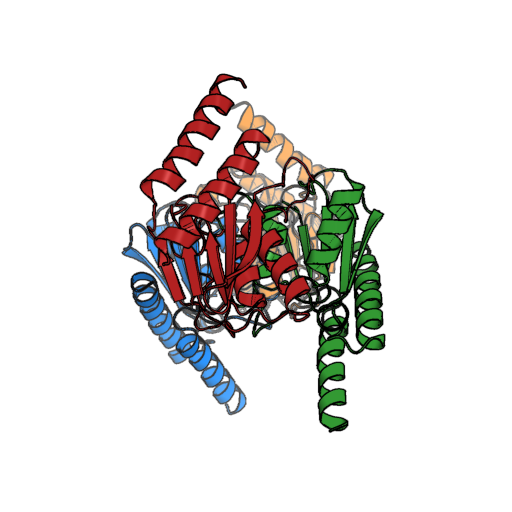 LYS F 2 149 ? 78.545 13.450 15.428 1.00 51.03 146 LYS B C 1
ATOM 3365 O O . LYS F 2 149 ? 79.429 14.092 15.997 1.00 51.19 146 LYS B O 1
ATOM 3367 N N . ASN F 2 150 ? 78.283 13.562 14.129 1.00 51.97 147 ASN B N 1
ATOM 3368 C CA . ASN F 2 150 ? 79.040 14.458 13.264 1.00 53.78 147 ASN B CA 1
ATOM 3369 C C . ASN F 2 150 ? 78.780 15.924 13.591 1.00 54.37 147 ASN B C 1
ATOM 3370 O O . ASN F 2 150 ? 79.694 16.748 13.539 1.00 54.24 147 ASN B O 1
ATOM 3375 N N . LEU F 2 151 ? 77.534 16.249 13.922 1.00 54.53 148 LEU B N 1
ATOM 3376 C CA . LEU F 2 151 ? 77.178 17.624 14.252 1.00 54.49 148 LEU B CA 1
ATOM 3377 C C . LEU F 2 151 ? 78.058 18.086 15.406 1.00 54.38 148 LEU B C 1
ATOM 3378 O O . LEU F 2 151 ? 78.686 19.142 15.342 1.00 54.08 148 LEU B O 1
ATOM 3383 N N . ARG F 2 152 ? 78.099 17.276 16.458 1.00 54.54 149 ARG B N 1
ATOM 3384 C CA . ARG F 2 152 ? 78.883 17.591 17.642 1.00 55.89 149 ARG B CA 1
ATOM 3385 C C . ARG F 2 152 ? 80.381 17.645 17.357 1.00 56.59 149 ARG B C 1
ATOM 3386 O O . ARG F 2 152 ? 81.046 18.615 17.717 1.00 56.58 149 ARG B O 1
ATOM 3394 N N . ALA F 2 153 ? 80.907 16.609 16.711 1.00 57.31 150 ALA B N 1
ATOM 3395 C CA . ALA F 2 153 ? 82.331 16.559 16.387 1.00 57.95 150 ALA B CA 1
ATOM 3396 C C . ALA F 2 153 ? 82.758 17.848 15.685 1.00 58.96 150 ALA B C 1
ATOM 3397 O O . ALA F 2 153 ? 83.767 18.459 16.046 1.00 58.94 150 ALA B O 1
ATOM 3399 N N . ASN F 2 154 ? 81.977 18.260 14.691 1.00 59.39 151 ASN B N 1
ATOM 3400 C CA . ASN F 2 154 ? 82.262 19.476 13.936 1.00 60.24 151 ASN B CA 1
ATOM 3401 C C . ASN F 2 154 ? 82.110 20.719 14.814 1.00 60.74 151 ASN B C 1
ATOM 3402 O O . ASN F 2 154 ? 81.978 20.562 16.046 1.00 61.09 151 ASN B O 1
ATOM 3404 N N . MET G 2 4 ? 48.375 6.239 32.703 1.00 60.21 1 MET C N 1
ATOM 3405 C CA . MET G 2 4 ? 47.045 6.897 32.865 1.00 59.80 1 MET C CA 1
ATOM 3406 C C . MET G 2 4 ? 46.079 5.959 33.581 1.00 58.61 1 MET C C 1
ATOM 3407 O O . MET G 2 4 ? 45.023 6.387 34.058 1.00 58.12 1 MET C O 1
ATOM 3412 N N . THR G 2 5 ? 46.435 4.677 33.642 1.00 55.99 2 THR C N 1
ATOM 3413 C CA . THR G 2 5 ? 45.595 3.706 34.329 1.00 54.60 2 THR C CA 1
ATOM 3414 C C . THR G 2 5 ? 45.755 4.041 35.807 1.00 51.13 2 THR C C 1
ATOM 3415 O O . THR G 2 5 ? 44.788 4.040 36.572 1.00 50.77 2 THR C O 1
ATOM 3419 N N . ASN G 2 6 ? 46.995 4.338 36.185 1.00 47.31 3 ASN C N 1
ATOM 3420 C CA . ASN G 2 6 ? 47.338 4.712 37.551 1.00 45.77 3 ASN C CA 1
ATOM 3421 C C . ASN G 2 6 ? 46.550 5.946 37.985 1.00 42.94 3 ASN C C 1
ATOM 3422 O O . ASN G 2 6 ? 46.055 6.007 39.109 1.00 41.82 3 ASN C O 1
ATOM 3427 N N . ASP G 2 7 ? 46.437 6.928 37.093 1.00 40.56 4 ASP C N 1
ATOM 3428 C CA . ASP G 2 7 ? 45.701 8.147 37.407 1.00 38.16 4 ASP C CA 1
ATOM 3429 C C . ASP G 2 7 ? 44.246 7.812 37.723 1.00 37.91 4 ASP C C 1
ATOM 3430 O O . ASP G 2 7 ? 43.672 8.341 38.682 1.00 36.64 4 ASP C O 1
ATOM 3435 N N . ILE G 2 8 ? 43.657 6.926 36.921 1.00 35.32 5 ILE C N 1
ATOM 3436 C CA . ILE G 2 8 ? 42.273 6.516 37.122 1.00 33.23 5 ILE C CA 1
ATOM 3437 C C . ILE G 2 8 ? 42.124 5.739 38.427 1.00 31.03 5 ILE C C 1
ATOM 3438 O O . ILE G 2 8 ? 41.116 5.863 39.126 1.00 29.94 5 ILE C O 1
ATOM 3443 N N . TYR G 2 9 ? 43.134 4.941 38.757 1.00 30.03 6 TYR C N 1
ATOM 3444 C CA . TYR G 2 9 ? 43.106 4.160 39.988 1.00 29.21 6 TYR C CA 1
ATOM 3445 C C . TYR G 2 9 ? 43.017 5.122 41.176 1.00 29.78 6 TYR C C 1
ATOM 3446 O O . TYR G 2 9 ? 42.135 5.002 42.029 1.00 29.34 6 TYR C O 1
ATOM 3455 N N . PHE G 2 10 ? 43.927 6.085 41.218 1.00 28.49 7 PHE C N 1
ATOM 3456 C CA . PHE G 2 10 ? 43.944 7.058 42.304 1.00 30.43 7 PHE C CA 1
ATOM 3457 C C . PHE G 2 10 ? 42.753 8.022 42.303 1.00 29.91 7 PHE C C 1
ATOM 3458 O O . PHE G 2 10 ? 42.250 8.382 43.369 1.00 28.54 7 PHE C O 1
ATOM 3466 N N . MET G 2 11 ? 42.291 8.444 41.128 1.00 28.98 8 MET C N 1
ATOM 3467 C CA . MET G 2 11 ? 41.147 9.351 41.100 1.00 28.13 8 MET C CA 1
ATOM 3468 C C . MET G 2 11 ? 39.928 8.610 41.641 1.00 27.47 8 MET C C 1
ATOM 3469 O O . MET G 2 11 ? 39.033 9.217 42.241 1.00 26.63 8 MET C O 1
ATOM 3474 N N . THR G 2 12 ? 39.897 7.293 41.429 1.00 28.24 9 THR C N 1
ATOM 3475 C CA . THR G 2 12 ? 38.793 6.476 41.925 1.00 26.81 9 THR C CA 1
ATOM 3476 C C . THR G 2 12 ? 38.768 6.558 43.443 1.00 25.56 9 THR C C 1
ATOM 3477 O O . THR G 2 12 ? 37.707 6.723 44.050 1.00 24.19 9 THR C O 1
ATOM 3481 N N . LEU G 2 13 ? 39.942 6.449 44.056 1.00 24.40 10 LEU C N 1
ATOM 3482 C CA . LEU G 2 13 ? 40.040 6.529 45.508 1.00 25.31 10 LEU C CA 1
ATOM 3483 C C . LEU G 2 13 ? 39.616 7.922 45.998 1.00 26.40 10 LEU C C 1
ATOM 3484 O O . LEU G 2 13 ? 39.040 8.065 47.086 1.00 27.90 10 LEU C O 1
ATOM 3489 N N . ALA G 2 14 ? 39.881 8.946 45.189 1.00 23.98 11 ALA C N 1
ATOM 3490 C CA . ALA G 2 14 ? 39.520 10.315 45.558 1.00 24.00 11 ALA C CA 1
ATOM 3491 C C . ALA G 2 14 ? 38.008 10.494 45.482 1.00 23.41 11 ALA C C 1
ATOM 3492 O O . ALA G 2 14 ? 37.413 11.200 46.294 1.00 21.44 11 ALA C O 1
ATOM 3494 N N . ILE G 2 15 ? 37.391 9.848 44.498 1.00 25.40 12 ILE C N 1
ATOM 3495 C CA . ILE G 2 15 ? 35.945 9.910 44.340 1.00 25.59 12 ILE C CA 1
ATOM 3496 C C . ILE G 2 15 ? 35.315 9.198 45.542 1.00 25.98 12 ILE C C 1
ATOM 3497 O O . ILE G 2 15 ? 34.312 9.661 46.103 1.00 25.33 12 ILE C O 1
ATOM 3502 N N . GLU G 2 16 ? 35.914 8.088 45.960 1.00 25.65 13 GLU C N 1
ATOM 3503 C CA . GLU G 2 16 ? 35.384 7.377 47.116 1.00 28.10 13 GLU C CA 1
ATOM 3504 C C . GLU G 2 16 ? 35.438 8.307 48.329 1.00 27.01 13 GLU C C 1
ATOM 3505 O O . GLU G 2 16 ? 34.548 8.282 49.184 1.00 25.98 13 GLU C O 1
ATOM 3511 N N . GLU G 2 17 ? 36.474 9.141 48.400 1.00 27.53 14 GLU C N 1
ATOM 3512 C CA . GLU G 2 17 ? 36.582 10.094 49.507 1.00 25.40 14 GLU C CA 1
ATOM 3513 C C . GLU G 2 17 ? 35.439 11.104 49.388 1.00 24.03 14 GLU C C 1
ATOM 3514 O O . GLU G 2 17 ? 34.800 11.461 50.381 1.00 25.06 14 GLU C O 1
ATOM 3520 N N . ALA G 2 18 ? 35.183 11.565 48.169 1.00 23.11 15 ALA C N 1
ATOM 3521 C CA . ALA G 2 18 ? 34.109 12.529 47.942 1.00 23.45 15 ALA C CA 1
ATOM 3522 C C . ALA G 2 18 ? 32.789 11.953 48.462 1.00 24.39 15 ALA C C 1
ATOM 3523 O O . ALA G 2 18 ? 31.985 12.662 49.071 1.00 25.06 15 ALA C O 1
ATOM 3525 N N . LYS G 2 19 ? 32.585 10.660 48.234 1.00 25.87 16 LYS C N 1
ATOM 3526 C CA . LYS G 2 19 ? 31.370 9.995 48.685 1.00 28.11 16 LYS C CA 1
ATOM 3527 C C . LYS G 2 19 ? 31.239 10.009 50.203 1.00 28.48 16 LYS C C 1
ATOM 3528 O O . LYS G 2 19 ? 30.132 10.088 50.735 1.00 29.56 16 LYS C O 1
ATOM 3534 N N . LYS G 2 20 ? 32.365 9.949 50.904 1.00 29.28 17 LYS C N 1
ATOM 3535 C CA . LYS G 2 20 ? 32.328 9.984 52.360 1.00 28.45 17 LYS C CA 1
ATOM 3536 C C . LYS G 2 20 ? 31.845 11.357 52.825 1.00 28.40 17 LYS C C 1
ATOM 3537 O O . LYS G 2 20 ? 31.115 11.466 53.813 1.00 27.94 17 LYS C O 1
ATOM 3543 N N . ALA G 2 21 ? 32.254 12.406 52.115 1.00 27.96 18 ALA C N 1
ATOM 3544 C CA . ALA G 2 21 ? 31.840 13.761 52.469 1.00 27.02 18 ALA C CA 1
ATOM 3545 C C . ALA G 2 21 ? 30.326 13.862 52.289 1.00 27.02 18 ALA C C 1
ATOM 3546 O O . ALA G 2 21 ? 29.614 14.413 53.132 1.00 26.74 18 ALA C O 1
ATOM 3548 N N . ALA G 2 22 ? 29.841 13.318 51.181 1.00 27.98 19 ALA C N 1
ATOM 3549 C CA . ALA G 2 22 ? 28.417 13.329 50.886 1.00 28.98 19 ALA C CA 1
ATOM 3550 C C . ALA G 2 22 ? 27.641 12.675 52.035 1.00 29.14 19 ALA C C 1
ATOM 3551 O O . ALA G 2 22 ? 26.638 13.215 52.502 1.00 29.79 19 ALA C O 1
ATOM 3553 N N . GLN G 2 23 ? 28.123 11.521 52.492 1.00 29.41 20 GLN C N 1
ATOM 3554 C CA . GLN G 2 23 ? 27.486 10.784 53.586 1.00 30.87 20 GLN C CA 1
ATOM 3555 C C . GLN G 2 23 ? 27.383 11.623 54.861 1.00 32.00 20 GLN C C 1
ATOM 3556 O O . GLN G 2 23 ? 26.612 11.302 55.768 1.00 33.15 20 GLN C O 1
ATOM 3558 N N . LEU G 2 24 ? 28.166 12.698 54.918 1.00 32.26 21 LEU C N 1
ATOM 3559 C CA . LEU G 2 24 ? 28.184 13.600 56.063 1.00 32.53 21 LEU C CA 1
ATOM 3560 C C . LEU G 2 24 ? 27.347 14.845 55.771 1.00 32.67 21 LEU C C 1
ATOM 3561 O O . LEU G 2 24 ? 27.088 15.654 56.666 1.00 31.69 21 LEU C O 1
ATOM 3566 N N . GLY G 2 25 ? 26.933 14.999 54.515 1.00 31.65 22 GLY C N 1
ATOM 3567 C CA . GLY G 2 25 ? 26.147 16.163 54.137 1.00 31.64 22 GLY C CA 1
ATOM 3568 C C . GLY G 2 25 ? 27.012 17.295 53.598 1.00 30.56 22 GLY C C 1
ATOM 3569 O O . GLY G 2 25 ? 26.541 18.419 53.429 1.00 30.19 22 GLY C O 1
ATOM 3570 N N . GLU G 2 26 ? 28.281 17.002 53.327 1.00 30.13 23 GLU C N 1
ATOM 3571 C CA . GLU G 2 26 ? 29.213 18.005 52.800 1.00 28.56 23 GLU C CA 1
ATOM 3572 C C . GLU G 2 26 ? 29.220 17.960 51.274 1.00 27.77 23 GLU C C 1
ATOM 3573 O O . GLU G 2 26 ? 28.927 16.921 50.683 1.00 25.80 23 GLU C O 1
ATOM 3579 N N . VAL G 2 27 ? 29.540 19.083 50.635 1.00 26.33 24 VAL C N 1
ATOM 3580 C CA . VAL G 2 27 ? 29.634 19.095 49.183 1.00 26.46 24 VAL C CA 1
ATOM 3581 C C . VAL G 2 27 ? 30.653 17.980 48.923 1.00 26.91 24 VAL C C 1
ATOM 3582 O O . VAL G 2 27 ? 31.737 17.973 49.511 1.00 26.84 24 VAL C O 1
ATOM 3586 N N . PRO G 2 28 ? 30.309 17.018 48.051 1.00 27.14 25 PRO C N 1
ATOM 3587 C CA . PRO G 2 28 ? 31.149 15.868 47.697 1.00 26.69 25 PRO C CA 1
ATOM 3588 C C . PRO G 2 28 ? 32.442 16.161 46.947 1.00 26.47 25 PRO C C 1
ATOM 3589 O O . PRO G 2 28 ? 32.444 16.215 45.723 1.00 25.15 25 PRO C O 1
ATOM 3593 N N . ILE G 2 29 ? 33.538 16.331 47.679 1.00 24.97 26 ILE C N 1
ATOM 3594 C CA . ILE G 2 29 ? 34.841 16.566 47.063 1.00 23.37 26 ILE C CA 1
ATOM 3595 C C . ILE G 2 29 ? 35.873 15.733 47.831 1.00 23.25 26 ILE C C 1
ATOM 3596 O O . ILE G 2 29 ? 35.919 15.778 49.063 1.00 21.66 26 ILE C O 1
ATOM 3601 N N . GLY G 2 30 ? 36.684 14.973 47.102 1.00 21.54 27 GLY C N 1
ATOM 3602 C CA . GLY G 2 30 ? 37.689 14.140 47.739 1.00 22.83 27 GLY C CA 1
ATOM 3603 C C . GLY G 2 30 ? 39.073 14.328 47.137 1.00 22.58 27 GLY C C 1
ATOM 3604 O O . GLY G 2 30 ? 39.207 14.846 46.025 1.00 21.60 27 GLY C O 1
ATOM 3605 N N . ALA G 2 31 ? 40.102 13.897 47.868 1.00 22.52 28 ALA C N 1
ATOM 3606 C CA . ALA G 2 31 ? 41.481 14.035 47.406 1.00 21.49 28 ALA C CA 1
ATOM 3607 C C . ALA G 2 31 ? 42.404 12.905 47.861 1.00 22.48 28 ALA C C 1
ATOM 3608 O O . ALA G 2 31 ? 42.176 12.270 48.897 1.00 21.29 28 ALA C O 1
ATOM 3610 N N . ILE G 2 32 ? 43.458 12.679 47.078 1.00 22.94 29 ILE C N 1
ATOM 3611 C CA . ILE G 2 32 ? 44.452 11.649 47.353 1.00 21.85 29 ILE C CA 1
ATOM 3612 C C . ILE G 2 32 ? 45.840 12.171 46.981 1.00 23.62 29 ILE C C 1
ATOM 3613 O O . ILE G 2 32 ? 45.993 12.824 45.954 1.00 23.82 29 ILE C O 1
ATOM 3618 N N . ILE G 2 33 ? 46.845 11.878 47.807 1.00 23.89 30 ILE C N 1
ATOM 3619 C CA . ILE G 2 33 ? 48.219 12.281 47.506 1.00 24.92 30 ILE C CA 1
ATOM 3620 C C . ILE G 2 33 ? 49.102 11.027 47.469 1.00 25.97 30 ILE C C 1
ATOM 3621 O O . ILE G 2 33 ? 49.065 10.197 48.377 1.00 26.12 30 ILE C O 1
ATOM 3626 N N . THR G 2 34 ? 49.887 10.887 46.412 1.00 27.06 31 THR C N 1
ATOM 3627 C CA . THR G 2 34 ? 50.762 9.731 46.277 1.00 29.42 31 THR C CA 1
ATOM 3628 C C . THR G 2 34 ? 52.225 10.141 46.222 1.00 30.90 31 THR C C 1
ATOM 3629 O O . THR G 2 34 ? 52.553 11.288 45.901 1.00 27.51 31 THR C O 1
ATOM 3633 N N . LYS G 2 35 ? 53.093 9.186 46.544 1.00 33.16 32 LYS C N 1
ATOM 3634 C CA . LYS G 2 35 ? 54.541 9.371 46.493 1.00 35.74 32 LYS C CA 1
ATOM 3635 C C . LYS G 2 35 ? 55.088 7.988 46.159 1.00 38.25 32 LYS C C 1
ATOM 3636 O O . LYS G 2 35 ? 54.749 7.006 46.823 1.00 36.80 32 LYS C O 1
ATOM 3642 N N . ASP G 2 36 ? 55.914 7.905 45.122 1.00 40.23 33 ASP C N 1
ATOM 3643 C CA . ASP G 2 36 ? 56.456 6.618 44.705 1.00 43.68 33 ASP C CA 1
ATOM 3644 C C . ASP G 2 36 ? 55.321 5.653 44.390 1.00 44.49 33 ASP C C 1
ATOM 3645 O O . ASP G 2 36 ? 55.378 4.469 44.736 1.00 45.75 33 ASP C O 1
ATOM 3650 N N . ASP G 2 37 ? 54.284 6.179 43.745 1.00 43.81 34 ASP C N 1
ATOM 3651 C CA . ASP G 2 37 ? 53.120 5.395 43.349 1.00 42.90 34 ASP C CA 1
ATOM 3652 C C . ASP G 2 37 ? 52.362 4.742 44.509 1.00 41.20 34 ASP C C 1
ATOM 3653 O O . ASP G 2 37 ? 51.642 3.760 44.314 1.00 40.48 34 ASP C O 1
ATOM 3655 N N . GLU G 2 38 ? 52.517 5.290 45.710 1.00 39.34 35 GLU C N 1
ATOM 3656 C CA . GLU G 2 38 ? 51.823 4.755 46.878 1.00 37.19 35 GLU C CA 1
ATOM 3657 C C . GLU G 2 38 ? 51.042 5.869 47.575 1.00 36.25 35 GLU C C 1
ATOM 3658 O O . GLU G 2 38 ? 51.531 6.991 47.698 1.00 35.12 35 GLU C O 1
ATOM 3660 N N . VAL G 2 39 ? 49.827 5.563 48.019 1.00 34.34 36 VAL C N 1
ATOM 3661 C CA . VAL G 2 39 ? 49.009 6.556 48.709 1.00 31.83 36 VAL C CA 1
ATOM 3662 C C . VAL G 2 39 ? 49.622 6.879 50.067 1.00 31.72 36 VAL C C 1
ATOM 3663 O O . VAL G 2 39 ? 49.966 5.972 50.821 1.00 33.26 36 VAL C O 1
ATOM 3667 N N . ILE G 2 40 ? 49.775 8.166 50.374 1.00 29.02 37 ILE C N 1
ATOM 3668 C CA . ILE G 2 40 ? 50.321 8.554 51.667 1.00 27.31 37 ILE C CA 1
ATOM 3669 C C . ILE G 2 40 ? 49.344 9.440 52.437 1.00 26.76 37 ILE C C 1
ATOM 3670 O O . ILE G 2 40 ? 49.540 9.703 53.621 1.00 27.56 37 ILE C O 1
ATOM 3675 N N . ALA G 2 41 ? 48.286 9.890 51.768 1.00 25.38 38 ALA C N 1
ATOM 3676 C CA . ALA G 2 41 ? 47.277 10.713 52.420 1.00 25.24 38 ALA C CA 1
ATOM 3677 C C . ALA G 2 41 ? 45.958 10.696 51.646 1.00 25.78 38 ALA C C 1
ATOM 3678 O O . ALA G 2 41 ? 45.948 10.599 50.419 1.00 25.59 38 ALA C O 1
ATOM 3680 N N . ARG G 2 42 ? 44.853 10.787 52.381 1.00 25.82 39 ARG C N 1
ATOM 3681 C CA . ARG G 2 42 ? 43.516 10.797 51.798 1.00 27.57 39 ARG C CA 1
ATOM 3682 C C . ARG G 2 42 ? 42.681 11.748 52.634 1.00 25.78 39 ARG C C 1
ATOM 3683 O O . ARG G 2 42 ? 42.877 11.850 53.846 1.00 25.00 39 ARG C O 1
ATOM 3691 N N . ALA G 2 43 ? 41.740 12.429 51.997 1.00 24.41 40 ALA C N 1
ATOM 3692 C CA . ALA G 2 43 ? 40.875 13.359 52.712 1.00 23.06 40 ALA C CA 1
ATOM 3693 C C . ALA G 2 43 ? 39.699 13.787 51.839 1.00 23.11 40 ALA C C 1
ATOM 3694 O O . ALA G 2 43 ? 39.680 13.539 50.634 1.00 22.13 40 ALA C O 1
ATOM 3696 N N . HIS G 2 44 ? 38.717 14.426 52.463 1.00 24.18 41 HIS C N 1
ATOM 3697 C CA . HIS G 2 44 ? 37.542 14.907 51.745 1.00 23.63 41 HIS C CA 1
ATOM 3698 C C . HIS G 2 44 ? 37.026 16.153 52.458 1.00 22.40 41 HIS C C 1
ATOM 3699 O O . HIS G 2 44 ? 37.402 16.428 53.598 1.00 21.04 41 HIS C O 1
ATOM 3706 N N . ASN G 2 45 ? 36.180 16.907 51.766 1.00 21.93 42 ASN C N 1
ATOM 3707 C CA . ASN G 2 45 ? 35.583 18.128 52.297 1.00 22.63 42 ASN C CA 1
ATOM 3708 C C . ASN G 2 45 ? 35.020 17.908 53.701 1.00 23.47 42 ASN C C 1
ATOM 3709 O O . ASN G 2 45 ? 34.362 16.906 53.961 1.00 24.95 42 ASN C O 1
ATOM 3714 N N . LEU G 2 46 ? 35.310 18.830 54.612 1.00 23.53 43 LEU C N 1
ATOM 3715 C CA . LEU G 2 46 ? 34.807 18.738 55.981 1.00 23.49 43 LEU C CA 1
ATOM 3716 C C . LEU G 2 46 ? 34.562 20.131 56.526 1.00 23.69 43 LEU C C 1
ATOM 3717 O O . LEU G 2 46 ? 34.558 20.338 57.735 1.00 24.60 43 LEU C O 1
ATOM 3722 N N . ARG G 2 47 ? 34.354 21.092 55.634 1.00 24.82 44 ARG C N 1
ATOM 3723 C CA . ARG G 2 47 ? 34.140 22.459 56.072 1.00 26.37 44 ARG C CA 1
ATOM 3724 C C . ARG G 2 47 ? 32.976 22.621 57.050 1.00 27.11 44 ARG C C 1
ATOM 3725 O O . ARG G 2 47 ? 33.139 23.221 58.112 1.00 26.33 44 ARG C O 1
ATOM 3733 N N . GLU G 2 48 ? 31.804 22.100 56.702 1.00 27.17 45 GLU C N 1
ATOM 3734 C CA . GLU G 2 48 ? 30.649 22.229 57.589 1.00 28.73 45 GLU C CA 1
ATOM 3735 C C . GLU G 2 48 ? 30.802 21.383 58.857 1.00 27.57 45 GLU C C 1
ATOM 3736 O O . GLU G 2 48 ? 30.371 21.787 59.933 1.00 27.50 45 GLU C O 1
ATOM 3742 N N . THR G 2 49 ? 31.432 20.222 58.725 1.00 27.84 46 THR C N 1
ATOM 3743 C CA . THR G 2 49 ? 31.642 19.326 59.857 1.00 29.16 46 THR C CA 1
ATOM 3744 C C . THR G 2 49 ? 32.601 19.904 60.895 1.00 29.75 46 THR C C 1
ATOM 3745 O O . THR G 2 49 ? 32.349 19.810 62.096 1.00 31.50 46 THR C O 1
ATOM 3749 N N . LEU G 2 50 ? 33.695 20.509 60.440 1.00 28.19 47 LEU C N 1
ATOM 3750 C CA . LEU G 2 50 ? 34.677 21.065 61.368 1.00 26.60 47 LEU C CA 1
ATOM 3751 C C . LEU G 2 50 ? 34.549 22.568 61.572 1.00 27.90 47 LEU C C 1
ATOM 3752 O O . LEU G 2 50 ? 35.160 23.126 62.483 1.00 26.21 47 LEU C O 1
ATOM 3757 N N . GLN G 2 51 ? 33.742 23.217 60.736 1.00 27.74 48 GLN C N 1
ATOM 3758 C CA . GLN G 2 51 ? 33.562 24.663 60.808 1.00 27.86 48 GLN C CA 1
ATOM 3759 C C . GLN G 2 51 ? 34.900 25.401 60.715 1.00 26.55 48 GLN C C 1
ATOM 3760 O O . GLN G 2 51 ? 35.155 26.354 61.448 1.00 24.72 48 GLN C O 1
ATOM 3766 N N . GLN G 2 52 ? 35.747 24.928 59.801 1.00 25.48 49 GLN C N 1
ATOM 3767 C CA . GLN G 2 52 ? 37.053 25.518 59.524 1.00 25.09 49 GLN C CA 1
ATOM 3768 C C . GLN G 2 52 ? 37.037 25.877 58.038 1.00 22.19 49 GLN C C 1
ATOM 3769 O O . GLN G 2 52 ? 36.726 25.042 57.196 1.00 21.09 49 GLN C O 1
ATOM 3775 N N . PRO G 2 53 ? 37.370 27.124 57.699 1.00 21.94 50 PRO C N 1
ATOM 3776 C CA . PRO G 2 53 ? 37.367 27.542 56.291 1.00 22.14 50 PRO C CA 1
ATOM 3777 C C . PRO G 2 53 ? 38.414 26.822 55.449 1.00 22.40 50 PRO C C 1
ATOM 3778 O O . PRO G 2 53 ? 38.338 26.800 54.217 1.00 20.68 50 PRO C O 1
ATOM 3782 N N . THR G 2 54 ? 39.383 26.215 56.126 1.00 22.64 51 THR C N 1
ATOM 3783 C CA . THR G 2 54 ? 40.478 25.507 55.463 1.00 22.15 51 THR C CA 1
ATOM 3784 C C . THR G 2 54 ? 40.214 24.020 55.222 1.00 22.77 51 THR C C 1
ATOM 3785 O O . THR G 2 54 ? 40.983 23.354 54.517 1.00 21.64 51 THR C O 1
ATOM 3789 N N . ALA G 2 55 ? 39.143 23.499 55.809 1.00 22.39 52 ALA C N 1
ATOM 3790 C CA . ALA G 2 55 ? 38.834 22.076 55.688 1.00 23.67 52 ALA C CA 1
ATOM 3791 C C . ALA G 2 55 ? 38.430 21.558 54.304 1.00 24.16 52 ALA C C 1
ATOM 3792 O O . ALA G 2 55 ? 37.428 20.854 54.163 1.00 24.75 52 ALA C O 1
ATOM 3794 N N . HIS G 2 56 ? 39.206 21.910 53.282 1.00 22.04 53 HIS C N 1
ATOM 3795 C CA . HIS G 2 56 ? 38.951 21.415 51.937 1.00 21.22 53 HIS C CA 1
ATOM 3796 C C . HIS G 2 56 ? 39.783 20.141 51.764 1.00 19.16 53 HIS C C 1
ATOM 3797 O O . HIS G 2 56 ? 40.837 19.998 52.383 1.00 19.48 53 HIS C O 1
ATOM 3804 N N . ALA G 2 57 ? 39.303 19.220 50.931 1.00 17.66 54 ALA C N 1
ATOM 3805 C CA . ALA G 2 57 ? 39.984 17.950 50.686 1.00 18.71 54 ALA C CA 1
ATOM 3806 C C . ALA G 2 57 ? 41.484 18.068 50.432 1.00 19.97 54 ALA C C 1
ATOM 3807 O O . ALA G 2 57 ? 42.284 17.415 51.102 1.00 19.59 54 ALA C O 1
ATOM 3809 N N . GLU G 2 58 ? 41.865 18.894 49.461 1.00 21.52 55 GLU C N 1
ATOM 3810 C CA . GLU G 2 58 ? 43.277 19.062 49.117 1.00 21.80 55 GLU C CA 1
ATOM 3811 C C . GLU G 2 58 ? 44.091 19.583 50.286 1.00 20.78 55 GLU C C 1
ATOM 3812 O O . GLU G 2 58 ? 45.197 19.110 50.551 1.00 20.42 55 GLU C O 1
ATOM 3818 N N . HIS G 2 59 ? 43.543 20.581 50.967 1.00 20.13 56 HIS C N 1
ATOM 3819 C CA . HIS G 2 59 ? 44.222 21.204 52.089 1.00 19.18 56 HIS C CA 1
ATOM 3820 C C . HIS G 2 59 ? 44.470 20.207 53.216 1.00 20.32 56 HIS C C 1
ATOM 3821 O O . HIS G 2 59 ? 45.576 20.119 53.751 1.00 19.39 56 HIS C O 1
ATOM 3828 N N . ILE G 2 60 ? 43.441 19.451 53.572 1.00 18.94 57 ILE C N 1
ATOM 3829 C CA . ILE G 2 60 ? 43.568 18.456 54.628 1.00 20.45 57 ILE C CA 1
ATOM 3830 C C . ILE G 2 60 ? 44.564 17.378 54.202 1.00 20.80 57 ILE C C 1
ATOM 3831 O O . ILE G 2 60 ? 45.390 16.925 54.995 1.00 20.68 57 ILE C O 1
ATOM 3836 N N . ALA G 2 61 ? 44.491 16.975 52.940 1.00 20.54 58 ALA C N 1
ATOM 3837 C CA . ALA G 2 61 ? 45.388 15.939 52.448 1.00 22.38 58 ALA C CA 1
ATOM 3838 C C . ALA G 2 61 ? 46.837 16.416 52.463 1.00 21.65 58 ALA C C 1
ATOM 3839 O O . ALA G 2 61 ? 47.748 15.639 52.745 1.00 22.74 58 ALA C O 1
ATOM 3841 N N . ILE G 2 62 ? 47.043 17.697 52.170 1.00 20.38 59 ILE C N 1
ATOM 3842 C CA . ILE G 2 62 ? 48.385 18.270 52.148 1.00 19.85 59 ILE C CA 1
ATOM 3843 C C . ILE G 2 62 ? 49.006 18.276 53.549 1.00 21.58 59 ILE C C 1
ATOM 3844 O O . ILE G 2 62 ? 50.161 17.880 53.727 1.00 23.18 59 ILE C O 1
ATOM 3849 N N . GLU G 2 63 ? 48.242 18.713 54.542 1.00 19.88 60 GLU C N 1
ATOM 3850 C CA . GLU G 2 63 ? 48.739 18.727 55.909 1.00 21.47 60 GLU C CA 1
ATOM 3851 C C . GLU G 2 63 ? 49.015 17.295 56.383 1.00 23.00 60 GLU C C 1
ATOM 3852 O O . GLU G 2 63 ? 49.981 17.049 57.107 1.00 21.36 60 GLU C O 1
ATOM 3858 N N . ARG G 2 64 ? 48.184 16.347 55.961 1.00 22.33 61 ARG C N 1
ATOM 3859 C CA . ARG G 2 64 ? 48.406 14.956 56.344 1.00 25.02 61 ARG C CA 1
ATOM 3860 C C . ARG G 2 64 ? 49.676 14.405 55.690 1.00 26.06 61 ARG C C 1
ATOM 3861 O O . ARG G 2 64 ? 50.457 13.692 56.327 1.00 26.73 61 ARG C O 1
ATOM 3869 N N . ALA G 2 65 ? 49.891 14.747 54.425 1.00 25.01 62 ALA C N 1
ATOM 3870 C CA . ALA G 2 65 ? 51.081 14.289 53.717 1.00 23.86 62 ALA C CA 1
ATOM 3871 C C . ALA G 2 65 ? 52.336 14.888 54.368 1.00 25.22 62 ALA C C 1
ATOM 3872 O O . ALA G 2 65 ? 53.357 14.209 54.508 1.00 24.17 62 ALA C O 1
ATOM 3874 N N . ALA G 2 66 ? 52.250 16.156 54.771 1.00 25.49 63 ALA C N 1
ATOM 3875 C CA . ALA G 2 66 ? 53.375 16.843 55.407 1.00 26.46 63 ALA C CA 1
ATOM 3876 C C . ALA G 2 66 ? 53.758 16.163 56.722 1.00 28.07 63 ALA C C 1
ATOM 3877 O O . ALA G 2 66 ? 54.938 16.060 57.061 1.00 25.47 63 ALA C O 1
ATOM 3879 N N . LYS G 2 67 ? 52.756 15.698 57.460 1.00 29.19 64 LYS C N 1
ATOM 3880 C CA . LYS G 2 67 ? 53.014 15.026 58.725 1.00 33.42 64 LYS C CA 1
ATOM 3881 C C . LYS G 2 67 ? 53.714 13.693 58.466 1.00 32.53 64 LYS C C 1
ATOM 3882 O O . LYS G 2 67 ? 54.633 13.313 59.186 1.00 33.49 64 LYS C O 1
ATOM 3888 N N . VAL G 2 68 ? 53.280 12.991 57.429 1.00 31.37 65 VAL C N 1
ATOM 3889 C CA . VAL G 2 68 ? 53.869 11.706 57.076 1.00 32.63 65 VAL C CA 1
ATOM 3890 C C . VAL G 2 68 ? 55.341 11.837 56.681 1.00 33.41 65 VAL C C 1
ATOM 3891 O O . VAL G 2 68 ? 56.180 11.025 57.078 1.00 34.70 65 VAL C O 1
ATOM 3895 N N . LEU G 2 69 ? 55.649 12.870 55.909 1.00 31.97 66 LEU C N 1
ATOM 3896 C CA . LEU G 2 69 ? 57.001 13.098 55.431 1.00 29.79 66 LEU C CA 1
ATOM 3897 C C . LEU G 2 69 ? 57.876 13.895 56.400 1.00 29.80 66 LEU C C 1
ATOM 3898 O O . LEU G 2 69 ? 59.085 13.987 56.212 1.00 30.08 66 LEU C O 1
ATOM 3903 N N . GLY G 2 70 ? 57.269 14.472 57.431 1.00 28.64 67 GLY C N 1
ATOM 3904 C CA . GLY G 2 70 ? 58.037 15.269 58.371 1.00 29.64 67 GLY C CA 1
ATOM 3905 C C . GLY G 2 70 ? 58.692 16.449 57.668 1.00 29.97 67 GLY C C 1
ATOM 3906 O O . GLY G 2 70 ? 59.769 16.890 58.064 1.00 29.36 67 GLY C O 1
ATOM 3907 N N . SER G 2 71 ? 58.032 16.962 56.627 1.00 30.49 68 SER C N 1
ATOM 3908 C CA . SER G 2 71 ? 58.546 18.082 55.837 1.00 29.18 68 SER C CA 1
ATOM 3909 C C . SER G 2 71 ? 57.425 18.923 55.228 1.00 29.70 68 SER C C 1
ATOM 3910 O O . SER G 2 71 ? 56.420 18.372 54.779 1.00 27.99 68 SER C O 1
ATOM 3913 N N . TRP G 2 72 ? 57.590 20.247 55.199 1.00 29.13 69 TRP C N 1
ATOM 3914 C CA . TRP G 2 72 ? 56.561 21.097 54.599 1.00 28.98 69 TRP C CA 1
ATOM 3915 C C . TRP G 2 72 ? 56.706 21.102 53.081 1.00 29.82 69 TRP C C 1
ATOM 3916 O O . TRP G 2 72 ? 55.869 21.654 52.366 1.00 30.41 69 TRP C O 1
ATOM 3927 N N . ARG G 2 73 ? 57.772 20.468 52.599 1.00 30.47 70 ARG C N 1
ATOM 3928 C CA . ARG G 2 73 ? 58.041 20.362 51.166 1.00 31.10 70 ARG C CA 1
ATOM 3929 C C . ARG G 2 73 ? 57.571 18.989 50.698 1.00 30.73 70 ARG C C 1
ATOM 3930 O O . ARG G 2 73 ? 58.155 17.978 51.070 1.00 33.25 70 ARG C O 1
ATOM 3938 N N . LEU G 2 74 ? 56.516 18.955 49.888 1.00 30.42 71 LEU C N 1
ATOM 3939 C CA . LEU G 2 74 ? 55.978 17.696 49.380 1.00 29.10 71 LEU C CA 1
ATOM 3940 C C . LEU G 2 74 ? 56.619 17.275 48.057 1.00 30.67 71 LEU C C 1
ATOM 3941 O O . LEU G 2 74 ? 55.937 17.088 47.046 1.00 28.06 71 LEU C O 1
ATOM 3946 N N . GLU G 2 75 ? 57.935 17.105 48.073 1.00 32.78 72 GLU C N 1
ATOM 3947 C CA . GLU G 2 75 ? 58.661 16.712 46.869 1.00 34.72 72 GLU C CA 1
ATOM 3948 C C . GLU G 2 75 ? 58.273 15.314 46.410 1.00 33.48 72 GLU C C 1
ATOM 3949 O O . GLU G 2 75 ? 58.022 14.429 47.228 1.00 32.62 72 GLU C O 1
ATOM 3955 N N . GLY G 2 76 ? 58.218 15.131 45.094 1.00 32.99 73 GLY C N 1
ATOM 3956 C CA . GLY G 2 76 ? 57.868 13.841 44.525 1.00 32.82 73 GLY C CA 1
ATOM 3957 C C . GLY G 2 76 ? 56.427 13.403 44.720 1.00 33.48 73 GLY C C 1
ATOM 3958 O O . GLY G 2 76 ? 56.073 12.277 44.365 1.00 35.82 73 GLY C O 1
ATOM 3959 N N . CYS G 2 77 ? 55.588 14.279 45.270 1.00 32.03 74 CYS C N 1
ATOM 3960 C CA . CYS G 2 77 ? 54.187 13.942 45.507 1.00 29.79 74 CYS C CA 1
ATOM 3961 C C . CYS G 2 77 ? 53.252 14.368 44.386 1.00 29.61 74 CYS C C 1
ATOM 3962 O O . CYS G 2 77 ? 53.481 15.372 43.710 1.00 29.13 74 CYS C O 1
ATOM 3965 N N . THR G 2 78 ? 52.188 13.595 44.200 1.00 27.35 75 THR C N 1
ATOM 3966 C CA . THR G 2 78 ? 51.190 13.911 43.194 1.00 25.62 75 THR C CA 1
ATOM 3967 C C . THR G 2 78 ? 49.843 14.024 43.892 1.00 25.77 75 THR C C 1
ATOM 3968 O O . THR G 2 78 ? 49.462 13.148 44.669 1.00 23.93 75 THR C O 1
ATOM 3972 N N . LEU G 2 79 ? 49.136 15.119 43.630 1.00 24.53 76 LEU C N 1
ATOM 3973 C CA . LEU G 2 79 ? 47.830 15.349 44.229 1.00 24.64 76 LEU C CA 1
ATOM 3974 C C . LEU G 2 79 ? 46.693 15.046 43.264 1.00 24.70 76 LEU C C 1
ATOM 3975 O O . LEU G 2 79 ? 46.686 15.531 42.134 1.00 24.92 76 LEU C O 1
ATOM 3980 N N . TYR G 2 80 ? 45.736 14.242 43.727 1.00 25.43 77 TYR C N 1
ATOM 3981 C CA . TYR G 2 80 ? 44.549 13.881 42.952 1.00 23.24 77 TYR C CA 1
ATOM 3982 C C . TYR G 2 80 ? 43.361 14.489 43.692 1.00 22.60 77 TYR C C 1
ATOM 3983 O O . TYR G 2 80 ? 43.208 14.290 44.899 1.00 20.59 77 TYR C O 1
ATOM 3992 N N . VAL G 2 81 ? 42.533 15.248 42.983 1.00 21.88 78 VAL C N 1
ATOM 3993 C CA . VAL G 2 81 ? 41.362 15.856 43.598 1.00 23.52 78 VAL C CA 1
ATOM 3994 C C . VAL G 2 81 ? 40.216 15.799 42.580 1.00 23.08 78 VAL C C 1
ATOM 3995 O O . VAL G 2 81 ? 40.434 15.970 41.381 1.00 23.72 78 VAL C O 1
ATOM 3999 N N . THR G 2 82 ? 39.001 15.538 43.055 1.00 24.63 79 THR C N 1
ATOM 4000 C CA . THR G 2 82 ? 37.846 15.403 42.163 1.00 24.70 79 THR C CA 1
ATOM 4001 C C . THR G 2 82 ? 37.347 16.692 41.530 1.00 26.08 79 THR C C 1
ATOM 4002 O O . THR G 2 82 ? 36.624 16.654 40.532 1.00 28.07 79 THR C O 1
ATOM 4006 N N . LEU G 2 83 ? 37.727 17.826 42.106 1.00 24.23 80 LEU C N 1
ATOM 4007 C CA . LEU G 2 83 ? 37.331 19.128 41.582 1.00 23.70 80 LEU C CA 1
ATOM 4008 C C . LEU G 2 83 ? 38.544 20.069 41.529 1.00 24.62 80 LEU C C 1
ATOM 4009 O O . LEU G 2 83 ? 39.426 20.018 42.394 1.00 24.18 80 LEU C O 1
ATOM 4014 N N . GLU G 2 84 ? 38.581 20.921 40.509 1.00 22.76 81 GLU C N 1
ATOM 4015 C CA . GLU G 2 84 ? 39.662 21.893 40.337 1.00 21.07 81 GLU C CA 1
ATOM 4016 C C . GLU G 2 84 ? 39.863 22.699 41.631 1.00 21.39 81 GLU C C 1
ATOM 4017 O O . GLU G 2 84 ? 38.919 23.242 42.194 1.00 21.64 81 GLU C O 1
ATOM 4023 N N . PRO G 2 85 ? 41.104 22.773 42.122 1.00 19.89 82 PRO C N 1
ATOM 4024 C CA . PRO G 2 85 ? 41.428 23.512 43.348 1.00 20.73 82 PRO C CA 1
ATOM 4025 C C . PRO G 2 85 ? 41.020 24.983 43.322 1.00 21.42 82 PRO C C 1
ATOM 4026 O O . PRO G 2 85 ? 41.177 25.662 42.304 1.00 23.62 82 PRO C O 1
ATOM 4030 N N . CYS G 2 86 ? 40.496 25.464 44.445 1.00 19.35 83 CYS C N 1
ATOM 4031 C CA . CYS G 2 86 ? 40.081 26.858 44.583 1.00 20.64 83 CYS C CA 1
ATOM 4032 C C . CYS G 2 86 ? 41.311 27.734 44.816 1.00 20.28 83 CYS C C 1
ATOM 4033 O O . CYS G 2 86 ? 42.444 27.244 44.827 1.00 20.84 83 CYS C O 1
ATOM 4036 N N . VAL G 2 87 ? 41.080 29.025 45.018 1.00 17.70 84 VAL C N 1
ATOM 4037 C CA . VAL G 2 87 ? 42.162 29.968 45.236 1.00 18.52 84 VAL C CA 1
ATOM 4038 C C . VAL G 2 87 ? 43.025 29.565 46.439 1.00 20.73 84 VAL C C 1
ATOM 4039 O O . VAL G 2 87 ? 44.258 29.567 46.356 1.00 17.68 84 VAL C O 1
ATOM 4043 N N . MET G 2 88 ? 42.374 29.202 47.542 1.00 19.01 85 MET C N 1
ATOM 4044 C CA . MET G 2 88 ? 43.086 28.799 48.752 1.00 21.55 85 MET C CA 1
ATOM 4045 C C . MET G 2 88 ? 43.910 27.522 48.554 1.00 20.50 85 MET C C 1
ATOM 4046 O O . MET G 2 88 ? 45.091 27.467 48.921 1.00 21.10 85 MET C O 1
ATOM 4051 N N . CYS G 2 89 ? 43.300 26.497 47.971 1.00 18.68 86 CYS C N 1
ATOM 4052 C CA . CYS G 2 89 ? 44.015 25.245 47.766 1.00 18.53 86 CYS C CA 1
ATOM 4053 C C . CYS G 2 89 ? 45.100 25.328 46.699 1.00 18.87 86 CYS C C 1
ATOM 4054 O O . CYS G 2 89 ? 46.137 24.674 46.814 1.00 17.31 86 CYS C O 1
ATOM 4057 N N . ALA G 2 90 ? 44.861 26.117 45.655 1.00 19.44 87 ALA C N 1
ATOM 4058 C CA . ALA G 2 90 ? 45.857 26.297 44.608 1.00 19.04 87 ALA C CA 1
ATOM 4059 C C . ALA G 2 90 ? 47.079 26.948 45.284 1.00 19.46 87 ALA C C 1
ATOM 4060 O O . ALA G 2 90 ? 48.220 26.569 45.026 1.00 20.92 87 ALA C O 1
ATOM 4062 N N . GLY G 2 91 ? 46.825 27.925 46.154 1.00 18.61 88 GLY C N 1
ATOM 4063 C CA . GLY G 2 91 ? 47.912 28.589 46.863 1.00 19.23 88 GLY C CA 1
ATOM 4064 C C . GLY G 2 91 ? 48.664 27.618 47.774 1.00 20.99 88 GLY C C 1
ATOM 4065 O O . GLY G 2 91 ? 49.892 27.652 47.854 1.00 21.36 88 GLY C O 1
ATOM 4066 N N . THR G 2 92 ? 47.925 26.747 48.459 1.00 19.64 89 THR C N 1
ATOM 4067 C CA . THR G 2 92 ? 48.522 25.770 49.367 1.00 18.55 89 THR C CA 1
ATOM 4068 C C . THR G 2 92 ? 49.394 24.764 48.616 1.00 18.10 89 THR C C 1
ATOM 4069 O O . THR G 2 92 ? 50.419 24.321 49.129 1.00 18.85 89 THR C O 1
ATOM 4073 N N . ILE G 2 93 ? 48.974 24.405 47.406 1.00 16.86 90 ILE C N 1
ATOM 4074 C CA . ILE G 2 93 ? 49.727 23.485 46.558 1.00 19.66 90 ILE C CA 1
ATOM 4075 C C . ILE G 2 93 ? 51.059 24.151 46.181 1.00 20.25 90 ILE C C 1
ATOM 4076 O O . ILE G 2 93 ? 52.102 23.502 46.137 1.00 20.30 90 ILE C O 1
ATOM 4081 N N . VAL G 2 94 ? 51.015 25.452 45.917 1.00 19.16 91 VAL C N 1
ATOM 4082 C CA . VAL G 2 94 ? 52.222 26.195 45.569 1.00 21.15 91 VAL C CA 1
ATOM 4083 C C . VAL G 2 94 ? 53.181 26.281 46.766 1.00 22.61 91 VAL C C 1
ATOM 4084 O O . VAL G 2 94 ? 54.392 26.113 46.608 1.00 21.85 91 VAL C O 1
ATOM 4088 N N . MET G 2 95 ? 52.637 26.525 47.958 1.00 22.62 92 MET C N 1
ATOM 4089 C CA . MET G 2 95 ? 53.463 26.651 49.160 1.00 23.70 92 MET C CA 1
ATOM 4090 C C . MET G 2 95 ? 54.007 25.328 49.694 1.00 24.28 92 MET C C 1
ATOM 4091 O O . MET G 2 95 ? 54.944 25.310 50.496 1.00 26.12 92 MET C O 1
ATOM 4096 N N . SER G 2 96 ? 53.429 24.218 49.258 1.00 21.87 93 SER C N 1
ATOM 4097 C CA . SER G 2 96 ? 53.883 22.910 49.705 1.00 23.03 93 SER C CA 1
ATOM 4098 C C . SER G 2 96 ? 54.737 22.300 48.601 1.00 21.82 93 SER C C 1
ATOM 4099 O O . SER G 2 96 ? 55.239 21.186 48.724 1.00 21.96 93 SER C O 1
ATOM 4102 N N . ARG G 2 97 ? 54.866 23.044 47.508 1.00 21.97 94 ARG C N 1
ATOM 4103 C CA . ARG G 2 97 ? 55.670 22.649 46.359 1.00 22.85 94 ARG C CA 1
ATOM 4104 C C . ARG G 2 97 ? 55.393 21.285 45.738 1.00 25.02 94 ARG C C 1
ATOM 4105 O O . ARG G 2 97 ? 56.318 20.573 45.340 1.00 25.25 94 ARG C O 1
ATOM 4113 N N . ILE G 2 98 ? 54.113 20.925 45.646 1.00 24.67 95 ILE C N 1
ATOM 4114 C CA . ILE G 2 98 ? 53.715 19.666 45.025 1.00 23.52 95 ILE C CA 1
ATOM 4115 C C . ILE G 2 98 ? 54.066 19.798 43.535 1.00 24.66 95 ILE C C 1
ATOM 4116 O O . ILE G 2 98 ? 53.693 20.776 42.887 1.00 25.16 95 ILE C O 1
ATOM 4121 N N . PRO G 2 99 ? 54.795 18.818 42.976 1.00 25.29 96 PRO C N 1
ATOM 4122 C CA . PRO G 2 99 ? 55.185 18.866 41.561 1.00 26.75 96 PRO C CA 1
ATOM 4123 C C . PRO G 2 99 ? 54.102 18.511 40.543 1.00 26.43 96 PRO C C 1
ATOM 4124 O O . PRO G 2 99 ? 54.199 18.893 39.373 1.00 26.61 96 PRO C O 1
ATOM 4128 N N . ARG G 2 100 ? 53.073 17.788 40.972 1.00 25.69 97 ARG C N 1
ATOM 4129 C CA . ARG G 2 100 ? 52.019 17.405 40.039 1.00 26.15 97 ARG C CA 1
ATOM 4130 C C . ARG G 2 100 ? 50.622 17.343 40.644 1.00 26.71 97 ARG C C 1
ATOM 4131 O O . ARG G 2 100 ? 50.408 16.751 41.705 1.00 25.76 97 ARG C O 1
ATOM 4139 N N . VAL G 2 101 ? 49.677 17.963 39.943 1.00 26.01 98 VAL C N 1
ATOM 4140 C CA . VAL G 2 101 ? 48.285 17.994 40.357 1.00 24.61 98 VAL C CA 1
ATOM 4141 C C . VAL G 2 101 ? 47.404 17.405 39.247 1.00 25.28 98 VAL C C 1
ATOM 4142 O O . VAL G 2 101 ? 47.506 17.789 38.074 1.00 24.04 98 VAL C O 1
ATOM 4146 N N . VAL G 2 102 ? 46.546 16.466 39.628 1.00 22.09 99 VAL C N 1
ATOM 4147 C CA . VAL G 2 102 ? 45.634 15.825 38.693 1.00 23.11 99 VAL C CA 1
ATOM 4148 C C . VAL G 2 102 ? 44.219 16.041 39.207 1.00 23.93 99 VAL C C 1
ATOM 4149 O O . VAL G 2 102 ? 43.887 15.604 40.311 1.00 25.14 99 VAL C O 1
ATOM 4153 N N . TYR G 2 103 ? 43.379 16.730 38.443 1.00 23.04 100 TYR C N 1
ATOM 4154 C CA . TYR G 2 103 ? 42.019 16.913 38.920 1.00 24.85 100 TYR C CA 1
ATOM 4155 C C . TYR G 2 103 ? 40.983 16.435 37.914 1.00 25.88 100 TYR C C 1
ATOM 4156 O O . TYR G 2 103 ? 41.263 16.327 36.718 1.00 27.31 100 TYR C O 1
ATOM 4165 N N . GLY G 2 104 ? 39.795 16.115 38.415 1.00 26.42 101 GLY C N 1
ATOM 4166 C CA . GLY G 2 104 ? 38.733 15.613 37.560 1.00 27.51 101 GLY C CA 1
ATOM 4167 C C . GLY G 2 104 ? 37.920 16.648 36.805 1.00 27.73 101 GLY C C 1
ATOM 4168 O O . GLY G 2 104 ? 38.174 16.898 35.630 1.00 27.13 101 GLY C O 1
ATOM 4169 N N . ALA G 2 105 ? 36.936 17.240 37.476 1.00 26.92 102 ALA C N 1
ATOM 4170 C CA . ALA G 2 105 ? 36.068 18.240 36.859 1.00 27.10 102 ALA C CA 1
ATOM 4171 C C . ALA G 2 105 ? 36.596 19.657 37.007 1.00 28.32 102 ALA C C 1
ATOM 4172 O O . ALA G 2 105 ? 37.253 19.976 37.993 1.00 27.24 102 ALA C O 1
ATOM 4174 N N . ASP G 2 106 ? 36.306 20.504 36.020 1.00 28.09 103 ASP C N 1
ATOM 4175 C CA . ASP G 2 106 ? 36.709 21.905 36.085 1.00 28.76 103 ASP C CA 1
ATOM 4176 C C . ASP G 2 106 ? 35.714 22.587 37.003 1.00 28.58 103 ASP C C 1
ATOM 4177 O O . ASP G 2 106 ? 34.620 22.070 37.234 1.00 27.35 103 ASP C O 1
ATOM 4182 N N . ASP G 2 107 ? 36.098 23.747 37.522 1.00 26.00 104 ASP C N 1
ATOM 4183 C CA . ASP G 2 107 ? 35.208 24.554 38.341 1.00 25.60 104 ASP C CA 1
ATOM 4184 C C . ASP G 2 107 ? 35.215 25.920 37.642 1.00 25.29 104 ASP C C 1
ATOM 4185 O O . ASP G 2 107 ? 36.084 26.749 37.893 1.00 25.86 104 ASP C O 1
ATOM 4190 N N . PRO G 2 108 ? 34.251 26.152 36.734 1.00 25.90 105 PRO C N 1
ATOM 4191 C CA . PRO G 2 108 ? 34.104 27.395 35.966 1.00 25.66 105 PRO C CA 1
ATOM 4192 C C . PRO G 2 108 ? 33.872 28.635 36.815 1.00 24.89 105 PRO C C 1
ATOM 4193 O O . PRO G 2 108 ? 34.258 29.738 36.436 1.00 27.13 105 PRO C O 1
ATOM 4197 N N . LYS G 2 109 ? 33.240 28.455 37.967 1.00 25.01 106 LYS C N 1
ATOM 4198 C CA . LYS G 2 109 ? 32.940 29.579 38.841 1.00 25.86 106 LYS C CA 1
ATOM 4199 C C . LYS G 2 109 ? 34.043 29.948 39.832 1.00 25.20 106 LYS C C 1
ATOM 4200 O O . LYS G 2 109 ? 34.272 31.128 40.088 1.00 26.92 106 LYS C O 1
ATOM 4202 N N . GLY G 2 110 ? 34.728 28.960 40.394 1.00 23.27 107 GLY C N 1
ATOM 4203 C CA . GLY G 2 110 ? 35.760 29.285 41.360 1.00 22.44 107 GLY C CA 1
ATOM 4204 C C . GLY G 2 110 ? 37.106 28.612 41.177 1.00 22.58 107 GLY C C 1
ATOM 4205 O O . GLY G 2 110 ? 38.001 28.805 41.989 1.00 24.71 107 GLY C O 1
ATOM 4206 N N . GLY G 2 111 ? 37.266 27.836 40.112 1.00 21.51 108 GLY C N 1
ATOM 4207 C CA . GLY G 2 111 ? 38.526 27.150 39.904 1.00 21.77 108 GLY C CA 1
ATOM 4208 C C . GLY G 2 111 ? 39.696 28.087 39.667 1.00 20.51 108 GLY C C 1
ATOM 4209 O O . GLY G 2 111 ? 39.598 28.993 38.849 1.00 19.12 108 GLY C O 1
ATOM 4210 N N . CYS G 2 112 ? 40.802 27.874 40.380 1.00 19.30 109 CYS C N 1
ATOM 4211 C CA . CYS G 2 112 ? 41.981 28.714 40.194 1.00 20.11 109 CYS C CA 1
ATOM 4212 C C . CYS G 2 112 ? 43.195 27.904 39.758 1.00 21.23 109 CYS C C 1
ATOM 4213 O O . CYS G 2 112 ? 44.342 28.272 40.023 1.00 19.89 109 CYS C O 1
ATOM 4216 N N . SER G 2 113 ? 42.931 26.794 39.082 1.00 21.03 110 SER C N 1
ATOM 4217 C CA . SER G 2 113 ? 43.998 25.948 38.578 1.00 22.98 110 SER C CA 1
ATOM 4218 C C . SER G 2 113 ? 43.772 25.750 37.086 1.00 23.86 110 SER C C 1
ATOM 4219 O O . SER G 2 113 ? 44.032 24.676 36.557 1.00 23.84 110 SER C O 1
ATOM 4222 N N . GLY G 2 114 ? 43.284 26.795 36.421 1.00 24.20 111 GLY C N 1
ATOM 4223 C CA . GLY G 2 114 ? 43.029 26.714 34.993 1.00 25.20 111 GLY C CA 1
ATOM 4224 C C . GLY G 2 114 ? 41.804 27.468 34.497 1.00 26.12 111 GLY C C 1
ATOM 4225 O O . GLY G 2 114 ? 41.818 27.990 33.377 1.00 25.65 111 GLY C O 1
ATOM 4226 N N . SER G 2 115 ? 40.750 27.546 35.312 1.00 23.94 112 SER C N 1
ATOM 4227 C CA . SER G 2 115 ? 39.514 28.216 34.895 1.00 23.61 112 SER C CA 1
ATOM 4228 C C . SER G 2 115 ? 39.507 29.735 35.014 1.00 24.33 112 SER C C 1
ATOM 4229 O O . SER G 2 115 ? 39.589 30.432 34.005 1.00 24.42 112 SER C O 1
ATOM 4232 N N . LEU G 2 116 ? 39.383 30.253 36.234 1.00 23.96 113 LEU C N 1
ATOM 4233 C CA . LEU G 2 116 ? 39.379 31.703 36.427 1.00 24.26 113 LEU C CA 1
ATOM 4234 C C . LEU G 2 116 ? 40.788 32.238 36.232 1.00 24.69 113 LEU C C 1
ATOM 4235 O O . LEU G 2 116 ? 40.986 33.367 35.796 1.00 24.85 113 LEU C O 1
ATOM 4240 N N . MET G 2 117 ? 41.757 31.401 36.573 1.00 25.38 114 MET C N 1
ATOM 4241 C CA . MET G 2 117 ? 43.173 31.730 36.484 1.00 24.52 114 MET C CA 1
ATOM 4242 C C . MET G 2 117 ? 43.875 30.416 36.802 1.00 24.14 114 MET C C 1
ATOM 4243 O O . MET G 2 117 ? 43.211 29.431 37.133 1.00 22.07 114 MET C O 1
ATOM 4248 N N . ASN G 2 118 ? 45.202 30.391 36.679 1.00 22.56 115 ASN C N 1
ATOM 4249 C CA . ASN G 2 118 ? 45.967 29.195 37.013 1.00 22.38 115 ASN C CA 1
ATOM 4250 C C . ASN G 2 118 ? 47.146 29.592 37.904 1.00 22.88 115 ASN C C 1
ATOM 4251 O O . ASN G 2 118 ? 48.239 29.920 37.427 1.00 22.80 115 ASN C O 1
ATOM 4256 N N . LEU G 2 119 ? 46.901 29.558 39.204 1.00 21.61 116 LEU C N 1
ATOM 4257 C CA . LEU G 2 119 ? 47.901 29.913 40.198 1.00 21.98 116 LEU C CA 1
ATOM 4258 C C . LEU G 2 119 ? 48.997 28.853 40.322 1.00 21.43 116 LEU C C 1
ATOM 4259 O O . LEU G 2 119 ? 49.996 29.061 41.010 1.00 20.93 116 LEU C O 1
ATOM 4264 N N . LEU G 2 120 ? 48.809 27.722 39.648 1.00 20.35 117 LEU C N 1
ATOM 4265 C CA . LEU G 2 120 ? 49.792 26.647 39.684 1.00 22.31 117 LEU C CA 1
ATOM 4266 C C . LEU G 2 120 ? 50.840 26.810 38.582 1.00 24.01 117 LEU C C 1
ATOM 4267 O O . LEU G 2 120 ? 51.820 26.061 38.530 1.00 22.85 117 LEU C O 1
ATOM 4272 N N . GLN G 2 121 ? 50.624 27.791 37.709 1.00 25.69 118 GLN C N 1
ATOM 4273 C CA . GLN G 2 121 ? 51.535 28.067 36.600 1.00 28.50 118 GLN C CA 1
ATOM 4274 C C . GLN G 2 121 ? 51.822 29.570 36.504 1.00 28.24 118 GLN C C 1
ATOM 4275 O O . GLN G 2 121 ? 51.687 30.164 35.433 1.00 28.96 118 GLN C O 1
ATOM 4281 N N . GLN G 2 122 ? 52.214 30.173 37.624 1.00 26.54 119 GLN C N 1
ATOM 4282 C CA . GLN G 2 122 ? 52.521 31.601 37.687 1.00 27.61 119 GLN C CA 1
ATOM 4283 C C . GLN G 2 122 ? 54.022 31.829 37.558 1.00 29.70 119 GLN C C 1
ATOM 4284 O O . GLN G 2 122 ? 54.786 31.451 38.446 1.00 30.64 119 GLN C O 1
ATOM 4290 N N . SER G 2 123 ? 54.445 32.463 36.469 1.00 30.40 120 SER C N 1
ATOM 4291 C CA . SER G 2 123 ? 55.868 32.704 36.260 1.00 32.74 120 SER C CA 1
ATOM 4292 C C . SER G 2 123 ? 56.516 33.523 37.384 1.00 32.69 120 SER C C 1
ATOM 4293 O O . SER G 2 123 ? 57.715 33.403 37.620 1.00 32.45 120 SER C O 1
ATOM 4296 N N . ASN G 2 124 ? 55.730 34.345 38.076 1.00 32.09 121 ASN C N 1
ATOM 4297 C CA . ASN G 2 124 ? 56.269 35.165 39.160 1.00 31.96 121 ASN C CA 1
ATOM 4298 C C . ASN G 2 124 ? 56.380 34.427 40.492 1.00 29.61 121 ASN C C 1
ATOM 4299 O O . ASN G 2 124 ? 56.960 34.951 41.436 1.00 28.72 121 ASN C O 1
ATOM 4304 N N . PHE G 2 125 ? 55.815 33.224 40.564 1.00 28.19 122 PHE C N 1
ATOM 4305 C CA . PHE G 2 125 ? 55.862 32.412 41.787 1.00 27.22 122 PHE C CA 1
ATOM 4306 C C . PHE G 2 125 ? 57.131 31.561 41.803 1.00 27.89 122 PHE C C 1
ATOM 4307 O O . PHE G 2 125 ? 57.667 31.220 40.747 1.00 28.28 122 PHE C O 1
ATOM 4315 N N . ASN G 2 126 ? 57.595 31.197 42.996 1.00 26.23 123 ASN C N 1
ATOM 4316 C CA . ASN G 2 126 ? 58.806 30.395 43.111 1.00 26.39 123 ASN C CA 1
ATOM 4317 C C . ASN G 2 126 ? 58.548 28.911 42.888 1.00 26.50 123 ASN C C 1
ATOM 4318 O O . ASN G 2 126 ? 59.455 28.093 43.035 1.00 25.55 123 ASN C O 1
ATOM 4323 N N . HIS G 2 127 ? 57.312 28.567 42.528 1.00 24.09 124 HIS C N 1
ATOM 4324 C CA . HIS G 2 127 ? 56.964 27.181 42.265 1.00 25.62 124 HIS C CA 1
ATOM 4325 C C . HIS G 2 127 ? 55.767 27.011 41.331 1.00 26.65 124 HIS C C 1
ATOM 4326 O O . HIS G 2 127 ? 54.733 27.669 41.485 1.00 27.15 124 HIS C O 1
ATOM 4333 N N . ARG G 2 128 ? 55.923 26.124 40.356 1.00 26.97 125 ARG C N 1
ATOM 4334 C CA . ARG G 2 128 ? 54.853 25.835 39.410 1.00 29.72 125 ARG C CA 1
ATOM 4335 C C . ARG G 2 128 ? 54.720 24.331 39.375 1.00 29.23 125 ARG C C 1
ATOM 4336 O O . ARG G 2 128 ? 55.702 23.606 39.551 1.00 30.97 125 ARG C O 1
ATOM 4344 N N . ALA G 2 129 ? 53.508 23.857 39.138 1.00 27.79 126 ALA C N 1
ATOM 4345 C CA . ALA G 2 129 ? 53.277 22.429 39.098 1.00 27.88 126 ALA C CA 1
ATOM 4346 C C . ALA G 2 129 ? 52.738 21.977 37.757 1.00 28.00 126 ALA C C 1
ATOM 4347 O O . ALA G 2 129 ? 52.242 22.778 36.968 1.00 28.23 126 ALA C O 1
ATOM 4349 N N . ILE G 2 130 ? 52.868 20.679 37.504 1.00 28.39 127 ILE C N 1
ATOM 4350 C CA . ILE G 2 130 ? 52.337 20.076 36.297 1.00 28.54 127 ILE C CA 1
ATOM 4351 C C . ILE G 2 130 ? 50.853 19.960 36.625 1.00 29.35 127 ILE C C 1
ATOM 4352 O O . ILE G 2 130 ? 50.491 19.551 37.734 1.00 25.94 127 ILE C O 1
ATOM 4357 N N . VAL G 2 131 ? 49.997 20.330 35.679 1.00 27.96 128 VAL C N 1
ATOM 4358 C CA . VAL G 2 131 ? 48.566 20.258 35.913 1.00 28.72 128 VAL C CA 1
ATOM 4359 C C . VAL G 2 131 ? 47.876 19.442 34.831 1.00 28.55 128 VAL C C 1
ATOM 4360 O O . VAL G 2 131 ? 47.882 19.824 33.661 1.00 27.74 128 VAL C O 1
ATOM 4364 N N . ASP G 2 132 ? 47.301 18.311 35.233 1.00 28.11 129 ASP C N 1
ATOM 4365 C CA . ASP G 2 132 ? 46.566 17.441 34.324 1.00 28.85 129 ASP C CA 1
ATOM 4366 C C . ASP G 2 132 ? 45.117 17.418 34.786 1.00 29.42 129 ASP C C 1
ATOM 4367 O O . ASP G 2 132 ? 44.832 17.181 35.958 1.00 29.61 129 ASP C O 1
ATOM 4372 N N . LYS G 2 133 ? 44.205 17.676 33.856 1.00 30.50 130 LYS C N 1
ATOM 4373 C CA . LYS G 2 133 ? 42.781 17.720 34.163 1.00 31.34 130 LYS C CA 1
ATOM 4374 C C . LYS G 2 133 ? 41.985 16.686 33.380 1.00 31.89 130 LYS C C 1
ATOM 4375 O O . LYS G 2 133 ? 42.496 16.074 32.440 1.00 30.88 130 LYS C O 1
ATOM 4381 N N . GLY G 2 134 ? 40.735 16.484 33.789 1.00 30.80 131 GLY C N 1
ATOM 4382 C CA . GLY G 2 134 ? 39.866 15.562 33.079 1.00 31.53 131 GLY C CA 1
ATOM 4383 C C . GLY G 2 134 ? 39.846 14.086 33.416 1.00 30.58 131 GLY C C 1
ATOM 4384 O O . GLY G 2 134 ? 39.151 13.328 32.746 1.00 32.57 131 GLY C O 1
ATOM 4385 N N . VAL G 2 135 ? 40.585 13.655 34.430 1.00 29.88 132 VAL C N 1
ATOM 4386 C CA . VAL G 2 135 ? 40.582 12.236 34.778 1.00 30.05 132 VAL C CA 1
ATOM 4387 C C . VAL G 2 135 ? 39.264 11.911 35.480 1.00 30.72 132 VAL C C 1
ATOM 4388 O O . VAL G 2 135 ? 38.944 12.496 36.520 1.00 28.72 132 VAL C O 1
ATOM 4392 N N . LEU G 2 136 ? 38.500 10.981 34.904 1.00 29.85 133 LEU C N 1
ATOM 4393 C CA . LEU G 2 136 ? 37.195 10.608 35.457 1.00 30.67 133 LEU C CA 1
ATOM 4394 C C . LEU G 2 136 ? 36.324 11.857 35.563 1.00 30.43 133 LEU C C 1
ATOM 4395 O O . LEU G 2 136 ? 35.549 12.020 36.515 1.00 31.24 133 LEU C O 1
ATOM 4400 N N . LYS G 2 137 ? 36.445 12.730 34.568 1.00 29.32 134 LYS C N 1
ATOM 4401 C CA . LYS G 2 137 ? 35.701 13.981 34.545 1.00 30.29 134 LYS C CA 1
ATOM 4402 C C . LYS G 2 137 ? 34.186 13.837 34.688 1.00 31.14 134 LYS C C 1
ATOM 4403 O O . LYS G 2 137 ? 33.561 14.561 35.466 1.00 28.59 134 LYS C O 1
ATOM 4409 N N . GLU G 2 138 ? 33.597 12.909 33.940 1.00 30.24 135 GLU C N 1
ATOM 4410 C CA . GLU G 2 138 ? 32.151 12.710 33.986 1.00 30.21 135 GLU C CA 1
ATOM 4411 C C . GLU G 2 138 ? 31.675 12.298 35.374 1.00 29.37 135 GLU C C 1
ATOM 4412 O O . GLU G 2 138 ? 30.709 12.852 35.893 1.00 30.78 135 GLU C O 1
ATOM 4414 N N . ALA G 2 139 ? 32.344 11.316 35.967 1.00 29.10 136 ALA C N 1
ATOM 4415 C CA . ALA G 2 139 ? 31.971 10.857 37.298 1.00 29.02 136 ALA C CA 1
ATOM 4416 C C . ALA G 2 139 ? 32.133 11.974 38.338 1.00 28.02 136 ALA C C 1
ATOM 4417 O O . ALA G 2 139 ? 31.260 12.169 39.185 1.00 27.46 136 ALA C O 1
ATOM 4419 N N . CYS G 2 140 ? 33.242 12.712 38.267 1.00 27.34 137 CYS C N 1
ATOM 4420 C CA . CYS G 2 140 ? 33.500 13.798 39.218 1.00 26.35 137 CYS C CA 1
ATOM 4421 C C . CYS G 2 140 ? 32.471 14.904 39.090 1.00 27.25 137 CYS C C 1
ATOM 4422 O O . CYS G 2 140 ? 31.988 15.435 40.092 1.00 25.00 137 CYS C O 1
ATOM 4425 N N . SER G 2 141 ? 32.141 15.248 37.849 1.00 26.69 138 SER C N 1
ATOM 4426 C CA . SER G 2 141 ? 31.163 16.290 37.575 1.00 29.04 138 SER C CA 1
ATOM 4427 C C . SER G 2 141 ? 29.764 15.850 38.027 1.00 29.85 138 SER C C 1
ATOM 4428 O O . SER G 2 141 ? 29.028 16.613 38.665 1.00 27.51 138 SER C O 1
ATOM 4431 N N . THR G 2 142 ? 29.410 14.611 37.702 1.00 31.01 139 THR C N 1
ATOM 4432 C CA . THR G 2 142 ? 28.107 14.065 38.062 1.00 32.43 139 THR C CA 1
ATOM 4433 C C . THR G 2 142 ? 27.867 14.093 39.566 1.00 32.76 139 THR C C 1
ATOM 4434 O O . THR G 2 142 ? 26.731 14.266 40.013 1.00 31.76 139 THR C O 1
ATOM 4438 N N . LEU G 2 143 ? 28.941 13.929 40.338 1.00 34.73 140 LEU C N 1
ATOM 4439 C CA . LEU G 2 143 ? 28.866 13.971 41.798 1.00 34.75 140 LEU C CA 1
ATOM 4440 C C . LEU G 2 143 ? 28.251 15.281 42.306 1.00 35.55 140 LEU C C 1
ATOM 4441 O O . LEU G 2 143 ? 27.311 15.270 43.109 1.00 33.91 140 LEU C O 1
ATOM 4446 N N . LEU G 2 144 ? 28.801 16.402 41.841 1.00 32.28 141 LEU C N 1
ATOM 4447 C CA . LEU G 2 144 ? 28.332 17.729 42.241 1.00 33.30 141 LEU C CA 1
ATOM 4448 C C . LEU G 2 144 ? 26.940 18.044 41.734 1.00 32.86 141 LEU C C 1
ATOM 4449 O O . LEU G 2 144 ? 26.088 18.518 42.485 1.00 31.43 141 LEU C O 1
ATOM 4454 N N . THR G 2 145 ? 26.723 17.808 40.446 1.00 31.86 142 THR C N 1
ATOM 4455 C CA . THR G 2 145 ? 25.427 18.074 39.844 1.00 34.22 142 THR C CA 1
ATOM 4456 C C . THR G 2 145 ? 24.330 17.296 40.577 1.00 32.89 142 THR C C 1
ATOM 4457 O O . THR G 2 145 ? 23.327 17.868 41.006 1.00 33.22 142 THR C O 1
ATOM 4461 N N . THR G 2 146 ? 24.531 15.993 40.728 1.00 31.89 143 THR C N 1
ATOM 4462 C CA . THR G 2 146 ? 23.556 15.155 41.411 1.00 32.76 143 THR C CA 1
ATOM 4463 C C . THR G 2 146 ? 23.340 15.638 42.842 1.00 31.44 143 THR C C 1
ATOM 4464 O O . THR G 2 146 ? 22.215 15.652 43.336 1.00 31.25 143 THR C O 1
ATOM 4468 N N . PHE G 2 147 ? 24.422 16.047 43.497 1.00 30.83 144 PHE C N 1
ATOM 4469 C CA . PHE G 2 147 ? 24.343 16.530 44.870 1.00 31.42 144 PHE C CA 1
ATOM 4470 C C . PHE G 2 147 ? 23.393 17.712 45.026 1.00 30.95 144 PHE C C 1
ATOM 4471 O O . PHE G 2 147 ? 22.462 17.669 45.829 1.00 29.80 144 PHE C O 1
ATOM 4479 N N . PHE G 2 148 ? 23.632 18.770 44.260 1.00 31.52 145 PHE C N 1
ATOM 4480 C CA . PHE G 2 148 ? 22.794 19.957 44.350 1.00 32.30 145 PHE C CA 1
ATOM 4481 C C . PHE G 2 148 ? 21.385 19.743 43.810 1.00 33.41 145 PHE C C 1
ATOM 4482 O O . PHE G 2 148 ? 20.444 20.361 44.296 1.00 34.33 145 PHE C O 1
ATOM 4490 N N . LYS G 2 149 ? 21.232 18.867 42.820 1.00 34.22 146 LYS C N 1
ATOM 4491 C CA . LYS G 2 149 ? 19.904 18.587 42.281 1.00 35.30 146 LYS C CA 1
ATOM 4492 C C . LYS G 2 149 ? 19.079 17.993 43.423 1.00 35.81 146 LYS C C 1
ATOM 4493 O O . LYS G 2 149 ? 17.905 18.317 43.590 1.00 34.70 146 LYS C O 1
ATOM 4495 N N . ASN G 2 150 ? 19.707 17.126 44.212 1.00 36.12 147 ASN C N 1
ATOM 4496 C CA . ASN G 2 150 ? 19.030 16.504 45.343 1.00 38.67 147 ASN C CA 1
ATOM 4497 C C . ASN G 2 150 ? 18.666 17.512 46.421 1.00 38.02 147 ASN C C 1
ATOM 4498 O O . ASN G 2 150 ? 17.573 17.453 46.987 1.00 37.71 147 ASN C O 1
ATOM 4503 N N . LEU G 2 151 ? 19.584 18.427 46.714 1.00 37.94 148 LEU C N 1
ATOM 4504 C CA . LEU G 2 151 ? 19.328 19.454 47.716 1.00 39.43 148 LEU C CA 1
ATOM 4505 C C . LEU G 2 151 ? 18.069 20.227 47.356 1.00 41.18 148 LEU C C 1
ATOM 4506 O O . LEU G 2 151 ? 17.107 20.272 48.129 1.00 40.75 148 LEU C O 1
ATOM 4511 N N . ARG G 2 152 ? 18.086 20.833 46.172 1.00 41.53 149 ARG C N 1
ATOM 4512 C CA . ARG G 2 152 ? 16.958 21.612 45.682 1.00 41.70 149 ARG C CA 1
ATOM 4513 C C . ARG G 2 152 ? 15.679 20.802 45.760 1.00 42.21 149 ARG C C 1
ATOM 4514 O O . ARG G 2 152 ? 14.663 21.275 46.266 1.00 43.48 149 ARG C O 1
ATOM 4522 N N . ALA G 2 153 ? 15.737 19.584 45.232 1.00 41.24 150 ALA C N 1
ATOM 4523 C CA . ALA G 2 153 ? 14.587 18.697 45.212 1.00 42.41 150 ALA C CA 1
ATOM 4524 C C . ALA G 2 153 ? 13.975 18.519 46.595 1.00 45.02 150 ALA C C 1
ATOM 4525 O O . ALA G 2 153 ? 12.750 18.512 46.746 1.00 45.66 150 ALA C O 1
ATOM 4527 N N . ASN G 2 154 ? 14.833 18.381 47.600 1.00 44.75 151 ASN C N 1
ATOM 4528 C CA . ASN G 2 154 ? 14.378 18.183 48.966 1.00 45.49 151 ASN C CA 1
ATOM 4529 C C . ASN G 2 154 ? 14.013 19.466 49.690 1.00 46.88 151 ASN C C 1
ATOM 4530 O O . ASN G 2 154 ? 13.936 19.493 50.913 1.00 47.70 151 ASN C O 1
ATOM 4535 N N . LYS G 2 155 ? 13.779 20.534 48.941 1.00 48.28 152 LYS C N 1
ATOM 4536 C CA . LYS G 2 155 ? 13.394 21.778 49.579 1.00 48.91 152 LYS C CA 1
ATOM 4537 C C . LYS G 2 155 ? 12.154 22.390 48.942 1.00 50.12 152 LYS C C 1
ATOM 4538 O O . LYS G 2 155 ? 11.765 21.980 47.825 1.00 51.74 152 LYS C O 1
ATOM 4544 N N . ASN H 2 6 ? 43.906 52.976 66.608 1.00 52.24 3 ASN D N 1
ATOM 4545 C CA . ASN H 2 6 ? 43.437 51.595 66.916 1.00 53.71 3 ASN D CA 1
ATOM 4546 C C . ASN H 2 6 ? 44.153 50.559 66.047 1.00 54.93 3 ASN D C 1
ATOM 4547 O O . ASN H 2 6 ? 44.690 49.571 66.555 1.00 55.20 3 ASN D O 1
ATOM 4549 N N . ASP H 2 7 ? 44.158 50.788 64.737 1.00 54.94 4 ASP D N 1
ATOM 4550 C CA . ASP H 2 7 ? 44.808 49.871 63.811 1.00 55.52 4 ASP D CA 1
ATOM 4551 C C . ASP H 2 7 ? 46.311 49.828 64.053 1.00 54.36 4 ASP D C 1
ATOM 4552 O O . ASP H 2 7 ? 46.959 48.816 63.794 1.00 53.61 4 ASP D O 1
ATOM 4557 N N . ILE H 2 8 ? 46.866 50.928 64.553 1.00 53.01 5 ILE D N 1
ATOM 4558 C CA . ILE H 2 8 ? 48.297 50.983 64.828 1.00 52.28 5 ILE D CA 1
ATOM 4559 C C . ILE H 2 8 ? 48.610 50.125 66.051 1.00 51.23 5 ILE D C 1
ATOM 4560 O O . ILE H 2 8 ? 49.681 49.528 66.149 1.00 50.62 5 ILE D O 1
ATOM 4562 N N . TYR H 2 9 ? 47.662 50.065 66.981 1.00 50.90 6 TYR D N 1
ATOM 4563 C CA . TYR H 2 9 ? 47.823 49.274 68.197 1.00 50.50 6 TYR D CA 1
ATOM 4564 C C . TYR H 2 9 ? 47.812 47.783 67.880 1.00 49.30 6 TYR D C 1
ATOM 4565 O O . TYR H 2 9 ? 48.724 47.053 68.265 1.00 48.81 6 TYR D O 1
ATOM 4574 N N . PHE H 2 10 ? 46.773 47.335 67.181 1.00 47.61 7 PHE D N 1
ATOM 4575 C CA . PHE H 2 10 ? 46.658 45.925 66.832 1.00 46.49 7 PHE D CA 1
ATOM 4576 C C . PHE H 2 10 ? 47.864 45.450 66.033 1.00 45.62 7 PHE D C 1
ATOM 4577 O O . PHE H 2 10 ? 48.367 44.348 66.258 1.00 45.09 7 PHE D O 1
ATOM 4585 N N . MET H 2 11 ? 48.340 46.282 65.112 1.00 43.76 8 MET D N 1
ATOM 4586 C CA . MET H 2 11 ? 49.503 45.909 64.319 1.00 43.25 8 MET D CA 1
ATOM 4587 C C . MET H 2 11 ? 50.697 45.755 65.252 1.00 43.99 8 MET D C 1
ATOM 4588 O O . MET H 2 11 ? 51.625 44.996 64.969 1.00 44.13 8 MET D O 1
ATOM 4593 N N . THR H 2 12 ? 50.669 46.483 66.368 1.00 45.52 9 THR D N 1
ATOM 4594 C CA . THR H 2 12 ? 51.741 46.420 67.356 1.00 45.17 9 THR D CA 1
ATOM 4595 C C . THR H 2 12 ? 51.804 45.011 67.933 1.00 43.59 9 THR D C 1
ATOM 4596 O O . THR H 2 12 ? 52.883 44.449 68.111 1.00 42.86 9 THR D O 1
ATOM 4600 N N . LEU H 2 13 ? 50.638 44.450 68.233 1.00 43.16 10 LEU D N 1
ATOM 4601 C CA . LEU H 2 13 ? 50.564 43.096 68.771 1.00 43.01 10 LEU D CA 1
ATOM 4602 C C . LEU H 2 13 ? 51.054 42.123 67.700 1.00 42.61 10 LEU D C 1
ATOM 4603 O O . LEU H 2 13 ? 51.662 41.094 68.007 1.00 42.01 10 LEU D O 1
ATOM 4608 N N . ALA H 2 14 ? 50.791 42.463 66.439 1.00 41.07 11 ALA D N 1
ATOM 4609 C CA . ALA H 2 14 ? 51.214 41.631 65.320 1.00 40.52 11 ALA D CA 1
ATOM 4610 C C . ALA H 2 14 ? 52.737 41.572 65.272 1.00 40.46 11 ALA D C 1
ATOM 4611 O O . ALA H 2 14 ? 53.319 40.509 65.043 1.00 40.06 11 ALA D O 1
ATOM 4613 N N . ILE H 2 15 ? 53.379 42.721 65.483 1.00 39.70 12 ILE D N 1
ATOM 4614 C CA . ILE H 2 15 ? 54.838 42.791 65.480 1.00 39.72 12 ILE D CA 1
ATOM 4615 C C . ILE H 2 15 ? 55.352 41.995 66.675 1.00 39.26 12 ILE D C 1
ATOM 4616 O O . ILE H 2 15 ? 56.451 41.448 66.647 1.00 36.58 12 ILE D O 1
ATOM 4618 N N . GLU H 2 16 ? 54.543 41.937 67.728 1.00 40.76 13 GLU D N 1
ATOM 4619 C CA . GLU H 2 16 ? 54.912 41.198 68.930 1.00 42.96 13 GLU D CA 1
ATOM 4620 C C . GLU H 2 16 ? 54.973 39.714 68.575 1.00 42.23 13 GLU D C 1
ATOM 4621 O O . GLU H 2 16 ? 55.862 38.987 69.023 1.00 40.37 13 GLU D O 1
ATOM 4627 N N . GLU H 2 17 ? 54.019 39.277 67.757 1.00 41.38 14 GLU D N 1
ATOM 4628 C CA . GLU H 2 17 ? 53.964 37.892 67.307 1.00 39.53 14 GLU D CA 1
ATOM 4629 C C . GLU H 2 17 ? 55.129 37.609 66.364 1.00 38.63 14 GLU D C 1
ATOM 4630 O O . GLU H 2 17 ? 55.743 36.544 66.421 1.00 37.34 14 GLU D O 1
ATOM 4636 N N . ALA H 2 18 ? 55.425 38.571 65.493 1.00 38.30 15 ALA D N 1
ATOM 4637 C CA . ALA H 2 18 ? 56.519 38.429 64.542 1.00 37.82 15 ALA D CA 1
ATOM 4638 C C . ALA H 2 18 ? 57.835 38.206 65.281 1.00 38.09 15 ALA D C 1
ATOM 4639 O O . ALA H 2 18 ? 58.710 37.480 64.805 1.00 36.96 15 ALA D O 1
ATOM 4641 N N . LYS H 2 19 ? 57.975 38.840 66.443 1.00 38.54 16 LYS D N 1
ATOM 4642 C CA . LYS H 2 19 ? 59.183 38.691 67.246 1.00 38.49 16 LYS D CA 1
ATOM 4643 C C . LYS H 2 19 ? 59.215 37.318 67.901 1.00 36.69 16 LYS D C 1
ATOM 4644 O O . LYS H 2 19 ? 60.284 36.780 68.175 1.00 37.52 16 LYS D O 1
ATOM 4650 N N . LYS H 2 20 ? 58.044 36.743 68.152 1.00 35.58 17 LYS D N 1
ATOM 4651 C CA . LYS H 2 20 ? 57.996 35.408 68.736 1.00 34.21 17 LYS D CA 1
ATOM 4652 C C . LYS H 2 20 ? 58.522 34.433 67.687 1.00 33.72 17 LYS D C 1
ATOM 4653 O O . LYS H 2 20 ? 59.220 33.476 68.011 1.00 32.64 17 LYS D O 1
ATOM 4659 N N . ALA H 2 21 ? 58.188 34.688 66.424 1.00 33.04 18 ALA D N 1
ATOM 4660 C CA . ALA H 2 21 ? 58.643 33.829 65.333 1.00 32.55 18 ALA D CA 1
ATOM 4661 C C . ALA H 2 21 ? 60.148 33.969 65.155 1.00 32.19 18 ALA D C 1
ATOM 4662 O O . ALA H 2 21 ? 60.848 32.994 64.876 1.00 32.49 18 ALA D O 1
ATOM 4664 N N . ALA H 2 22 ? 60.641 35.194 65.310 1.00 33.06 19 ALA D N 1
ATOM 4665 C CA . ALA H 2 22 ? 62.067 35.459 65.164 1.00 34.41 19 ALA D CA 1
ATOM 4666 C C . ALA H 2 22 ? 62.863 34.677 66.206 1.00 33.32 19 ALA D C 1
ATOM 4667 O O . ALA H 2 22 ? 63.837 34.001 65.877 1.00 32.13 19 ALA D O 1
ATOM 4669 N N . GLN H 2 23 ? 62.437 34.766 67.462 1.00 34.53 20 GLN D N 1
ATOM 4670 C CA . GLN H 2 23 ? 63.125 34.067 68.546 1.00 37.84 20 GLN D CA 1
ATOM 4671 C C . GLN H 2 23 ? 63.011 32.556 68.396 1.00 37.75 20 GLN D C 1
ATOM 4672 O O . GLN H 2 23 ? 63.558 31.803 69.196 1.00 39.39 20 GLN D O 1
ATOM 4678 N N . LEU H 2 24 ? 62.314 32.120 67.351 1.00 37.53 21 LEU D N 1
ATOM 4679 C CA . LEU H 2 24 ? 62.120 30.700 67.076 1.00 36.50 21 LEU D CA 1
ATOM 4680 C C . LEU H 2 24 ? 62.900 30.304 65.821 1.00 35.37 21 LEU D C 1
ATOM 4681 O O . LEU H 2 24 ? 62.944 29.134 65.449 1.00 33.31 21 LEU D O 1
ATOM 4686 N N . GLY H 2 25 ? 63.523 31.291 65.179 1.00 34.33 22 GLY D N 1
ATOM 4687 C CA . GLY H 2 25 ? 64.287 31.026 63.972 1.00 33.19 22 GLY D CA 1
ATOM 4688 C C . GLY H 2 25 ? 63.408 30.977 62.734 1.00 32.71 22 GLY D C 1
ATOM 4689 O O . GLY H 2 25 ? 63.812 30.453 61.700 1.00 32.07 22 GLY D O 1
ATOM 4690 N N . GLU H 2 26 ? 62.203 31.528 62.842 1.00 32.82 23 GLU D N 1
ATOM 4691 C CA . GLU H 2 26 ? 61.246 31.544 61.732 1.00 34.78 23 GLU D CA 1
ATOM 4692 C C . GLU H 2 26 ? 61.222 32.919 61.072 1.00 34.36 23 GLU D C 1
ATOM 4693 O O . GLU H 2 26 ? 61.455 33.930 61.741 1.00 34.53 23 GLU D O 1
ATOM 4699 N N . VAL H 2 27 ? 60.939 32.966 59.771 1.00 33.82 24 VAL D N 1
ATOM 4700 C CA . VAL H 2 27 ? 60.856 34.253 59.089 1.00 34.04 24 VAL D CA 1
ATOM 4701 C C . VAL H 2 27 ? 59.909 35.076 59.958 1.00 35.01 24 VAL D C 1
ATOM 4702 O O . VAL H 2 27 ? 58.768 34.677 60.190 1.00 33.81 24 VAL D O 1
ATOM 4706 N N . PRO H 2 28 ? 60.383 36.228 60.464 1.00 36.25 25 PRO D N 1
ATOM 4707 C CA . PRO H 2 28 ? 59.651 37.161 61.332 1.00 36.94 25 PRO D CA 1
ATOM 4708 C C . PRO H 2 28 ? 58.345 37.716 60.784 1.00 37.29 25 PRO D C 1
ATOM 4709 O O . PRO H 2 28 ? 58.336 38.787 60.184 1.00 38.89 25 PRO D O 1
ATOM 4713 N N . ILE H 2 29 ? 57.242 37.007 61.007 1.00 36.17 26 ILE D N 1
ATOM 4714 C CA . ILE H 2 29 ? 55.939 37.457 60.531 1.00 34.01 26 ILE D CA 1
ATOM 4715 C C . ILE H 2 29 ? 54.847 37.065 61.517 1.00 33.24 26 ILE D C 1
ATOM 4716 O O . ILE H 2 29 ? 54.751 35.908 61.924 1.00 33.14 26 ILE D O 1
ATOM 4721 N N . GLY H 2 30 ? 54.031 38.041 61.906 1.00 32.34 27 GLY D N 1
ATOM 4722 C CA . GLY H 2 30 ? 52.970 37.789 62.863 1.00 30.68 27 GLY D CA 1
ATOM 4723 C C . GLY H 2 30 ? 51.623 38.332 62.436 1.00 31.36 27 GLY D C 1
ATOM 4724 O O . GLY H 2 30 ? 51.536 39.235 61.598 1.00 31.27 27 GLY D O 1
ATOM 4725 N N . ALA H 2 31 ? 50.566 37.784 63.028 1.00 30.05 28 ALA D N 1
ATOM 4726 C CA . ALA H 2 31 ? 49.213 38.189 62.702 1.00 30.71 28 ALA D CA 1
ATOM 4727 C C . ALA H 2 31 ? 48.318 38.260 63.929 1.00 31.62 28 ALA D C 1
ATOM 4728 O O . ALA H 2 31 ? 48.520 37.555 64.919 1.00 30.53 28 ALA D O 1
ATOM 4730 N N . ILE H 2 32 ? 47.310 39.114 63.828 1.00 32.46 29 ILE D N 1
ATOM 4731 C CA . ILE H 2 32 ? 46.340 39.323 64.886 1.00 32.85 29 ILE D CA 1
ATOM 4732 C C . ILE H 2 32 ? 44.973 39.448 64.231 1.00 33.46 29 ILE D C 1
ATOM 4733 O O . ILE H 2 32 ? 44.837 40.113 63.206 1.00 35.16 29 ILE D O 1
ATOM 4738 N N . ILE H 2 33 ? 43.967 38.801 64.803 1.00 32.40 30 ILE D N 1
ATOM 4739 C CA . ILE H 2 33 ? 42.617 38.925 64.278 1.00 33.51 30 ILE D CA 1
ATOM 4740 C C . ILE H 2 33 ? 41.776 39.522 65.394 1.00 35.63 30 ILE D C 1
ATOM 4741 O O . ILE H 2 33 ? 41.824 39.058 66.536 1.00 36.24 30 ILE D O 1
ATOM 4746 N N . THR H 2 34 ? 41.017 40.559 65.062 1.00 36.96 31 THR D N 1
ATOM 4747 C CA . THR H 2 34 ? 40.179 41.231 66.040 1.00 38.62 31 THR D CA 1
ATOM 4748 C C . THR H 2 34 ? 38.716 41.204 65.638 1.00 39.88 31 THR D C 1
ATOM 4749 O O . THR H 2 34 ? 38.373 40.961 64.478 1.00 38.62 31 THR D O 1
ATOM 4753 N N . LYS H 2 35 ? 37.864 41.444 66.627 1.00 41.68 32 LYS D N 1
ATOM 4754 C CA . LYS H 2 35 ? 36.421 41.508 66.440 1.00 44.43 32 LYS D CA 1
ATOM 4755 C C . LYS H 2 35 ? 35.867 42.332 67.590 1.00 45.96 32 LYS D C 1
ATOM 4756 O O . LYS H 2 35 ? 36.128 42.035 68.758 1.00 46.19 32 LYS D O 1
ATOM 4762 N N . ASP H 2 36 ? 35.115 43.374 67.255 1.00 48.15 33 ASP D N 1
ATOM 4763 C CA . ASP H 2 36 ? 34.542 44.254 68.262 1.00 50.01 33 ASP D CA 1
ATOM 4764 C C . ASP H 2 36 ? 35.673 44.848 69.089 1.00 50.68 33 ASP D C 1
ATOM 4765 O O . ASP H 2 36 ? 35.662 44.784 70.314 1.00 51.79 33 ASP D O 1
ATOM 4770 N N . ASP H 2 37 ? 36.655 45.414 68.398 1.00 52.42 34 ASP D N 1
ATOM 4771 C CA . ASP H 2 37 ? 37.803 46.043 69.041 1.00 54.15 34 ASP D CA 1
ATOM 4772 C C . ASP H 2 37 ? 38.415 45.119 70.091 1.00 53.68 34 ASP D C 1
ATOM 4773 O O . ASP H 2 37 ? 39.041 45.581 71.048 1.00 54.66 34 ASP D O 1
ATOM 4778 N N . GLU H 2 38 ? 38.235 43.813 69.910 1.00 51.61 35 GLU D N 1
ATOM 4779 C CA . GLU H 2 38 ? 38.775 42.831 70.843 1.00 49.26 35 GLU D CA 1
ATOM 4780 C C . GLU H 2 38 ? 39.545 41.736 70.109 1.00 48.44 35 GLU D C 1
ATOM 4781 O O . GLU H 2 38 ? 39.033 41.130 69.163 1.00 47.61 35 GLU D O 1
ATOM 4783 N N . VAL H 2 39 ? 40.776 41.488 70.545 1.00 45.70 36 VAL D N 1
ATOM 4784 C CA . VAL H 2 39 ? 41.608 40.458 69.936 1.00 44.23 36 VAL D CA 1
ATOM 4785 C C . VAL H 2 39 ? 41.020 39.084 70.227 1.00 44.07 36 VAL D C 1
ATOM 4786 O O . VAL H 2 39 ? 40.849 38.713 71.389 1.00 45.09 36 VAL D O 1
ATOM 4790 N N . ILE H 2 40 ? 40.708 38.328 69.178 1.00 42.45 37 ILE D N 1
ATOM 4791 C CA . ILE H 2 40 ? 40.141 37.001 69.363 1.00 40.02 37 ILE D CA 1
ATOM 4792 C C . ILE H 2 40 ? 41.089 35.900 68.905 1.00 38.94 37 ILE D C 1
ATOM 4793 O O . ILE H 2 40 ? 40.783 34.718 69.040 1.00 37.30 37 ILE D O 1
ATOM 4798 N N . ALA H 2 41 ? 42.237 36.284 68.359 1.00 37.23 38 ALA D N 1
ATOM 4799 C CA . ALA H 2 41 ? 43.208 35.297 67.902 1.00 36.23 38 ALA D CA 1
ATOM 4800 C C . ALA H 2 41 ? 44.508 35.943 67.457 1.00 35.19 38 ALA D C 1
ATOM 4801 O O . ALA H 2 41 ? 44.510 37.007 66.842 1.00 35.65 38 ALA D O 1
ATOM 4803 N N . ARG H 2 42 ? 45.616 35.291 67.786 1.00 35.18 39 ARG D N 1
ATOM 4804 C CA . ARG H 2 42 ? 46.935 35.775 67.406 1.00 36.22 39 ARG D CA 1
ATOM 4805 C C . ARG H 2 42 ? 47.784 34.579 67.012 1.00 33.96 39 ARG D C 1
ATOM 4806 O O . ARG H 2 42 ? 47.536 33.459 67.465 1.00 33.39 39 ARG D O 1
ATOM 4814 N N . ALA H 2 43 ? 48.780 34.810 66.163 1.00 31.97 40 ALA D N 1
ATOM 4815 C CA . ALA H 2 43 ? 49.642 33.723 65.713 1.00 32.12 40 ALA D CA 1
ATOM 4816 C C . ALA H 2 43 ? 50.878 34.261 65.005 1.00 31.42 40 ALA D C 1
ATOM 4817 O O . ALA H 2 43 ? 50.956 35.448 64.697 1.00 31.18 40 ALA D O 1
ATOM 4819 N N . HIS H 2 44 ? 51.832 33.374 64.743 1.00 30.75 41 HIS D N 1
ATOM 4820 C CA . HIS H 2 44 ? 53.059 33.754 64.075 1.00 29.06 41 HIS D CA 1
ATOM 4821 C C . HIS H 2 44 ? 53.607 32.579 63.302 1.00 28.04 41 HIS D C 1
ATOM 4822 O O . HIS H 2 44 ? 53.269 31.395 63.590 1.00 29.65 41 HIS D O 1
ATOM 4829 N N . ASN H 2 45 ? 54.441 32.847 62.300 1.00 26.27 42 ASN D N 1
ATOM 4830 C CA . ASN H 2 45 ? 55.062 31.817 61.450 1.00 26.71 42 ASN D CA 1
ATOM 4831 C C . ASN H 2 45 ? 55.587 30.621 62.282 1.00 27.17 42 ASN D C 1
ATOM 4832 O O . ASN H 2 45 ? 56.195 30.792 63.331 1.00 26.23 42 ASN D O 1
ATOM 4837 N N . LEU H 2 46 ? 55.280 29.428 61.798 1.00 26.76 43 LEU D N 1
ATOM 4838 C CA . LEU H 2 46 ? 55.692 28.192 62.436 1.00 26.46 43 LEU D CA 1
ATOM 4839 C C . LEU H 2 46 ? 56.011 27.111 61.406 1.00 26.16 43 LEU D C 1
ATOM 4840 O O . LEU H 2 46 ? 56.067 25.927 61.737 1.00 23.41 43 LEU D O 1
ATOM 4845 N N . ARG H 2 47 ? 56.231 27.513 60.159 1.00 25.99 44 ARG D N 1
ATOM 4846 C CA . ARG H 2 47 ? 56.502 26.536 59.101 1.00 28.28 44 ARG D CA 1
ATOM 4847 C C . ARG H 2 47 ? 57.688 25.628 59.370 1.00 28.58 44 ARG D C 1
ATOM 4848 O O . ARG H 2 47 ? 57.604 24.424 59.147 1.00 28.93 44 ARG D O 1
ATOM 4856 N N . GLU H 2 48 ? 58.797 26.202 59.828 1.00 28.70 45 GLU D N 1
ATOM 4857 C CA . GLU H 2 48 ? 59.986 25.404 60.111 1.00 29.49 45 GLU D CA 1
ATOM 4858 C C . GLU H 2 48 ? 59.807 24.553 61.369 1.00 28.62 45 GLU D C 1
ATOM 4859 O O . GLU H 2 48 ? 60.153 23.379 61.384 1.00 28.90 45 GLU D O 1
ATOM 4865 N N . THR H 2 49 ? 59.253 25.157 62.415 1.00 29.56 46 THR D N 1
ATOM 4866 C CA . THR H 2 49 ? 59.042 24.465 63.679 1.00 28.21 46 THR D CA 1
ATOM 4867 C C . THR H 2 49 ? 58.096 23.271 63.553 1.00 27.87 46 THR D C 1
ATOM 4868 O O . THR H 2 49 ? 58.374 22.207 64.100 1.00 27.95 46 THR D O 1
ATOM 4872 N N . LEU H 2 50 ? 56.995 23.436 62.822 1.00 25.49 47 LEU D N 1
ATOM 4873 C CA . LEU H 2 50 ? 56.017 22.352 62.650 1.00 25.78 47 LEU D CA 1
ATOM 4874 C C . LEU H 2 50 ? 56.181 21.555 61.364 1.00 26.05 47 LEU D C 1
ATOM 4875 O O . LEU H 2 50 ? 55.574 20.488 61.203 1.00 25.41 47 LEU D O 1
ATOM 4880 N N . GLN H 2 51 ? 56.991 22.072 60.446 1.00 26.52 48 GLN D N 1
ATOM 4881 C CA . GLN H 2 51 ? 57.189 21.423 59.154 1.00 25.42 48 GLN D CA 1
ATOM 4882 C C . GLN H 2 51 ? 55.849 21.251 58.432 1.00 24.50 48 GLN D C 1
ATOM 4883 O O . GLN H 2 51 ? 55.557 20.189 57.866 1.00 22.35 48 GLN D O 1
ATOM 4889 N N . GLN H 2 52 ? 55.041 22.312 58.468 1.00 23.14 49 GLN D N 1
ATOM 4890 C CA . GLN H 2 52 ? 53.730 22.341 57.807 1.00 23.41 49 GLN D CA 1
ATOM 4891 C C . GLN H 2 52 ? 53.728 23.485 56.786 1.00 22.38 49 GLN D C 1
ATOM 4892 O O . GLN H 2 52 ? 53.970 24.640 57.135 1.00 21.34 49 GLN D O 1
ATOM 4898 N N . PRO H 2 53 ? 53.425 23.180 55.516 1.00 21.85 50 PRO D N 1
ATOM 4899 C CA . PRO H 2 53 ? 53.411 24.216 54.473 1.00 20.88 50 PRO D CA 1
ATOM 4900 C C . PRO H 2 53 ? 52.408 25.339 54.702 1.00 22.09 50 PRO D C 1
ATOM 4901 O O . PRO H 2 53 ? 52.573 26.448 54.193 1.00 21.48 50 PRO D O 1
ATOM 4905 N N . THR H 2 54 ? 51.384 25.057 55.498 1.00 21.61 51 THR D N 1
ATOM 4906 C CA . THR H 2 54 ? 50.340 26.032 55.771 1.00 22.07 51 THR D CA 1
ATOM 4907 C C . THR H 2 54 ? 50.567 26.871 57.015 1.00 21.91 51 THR D C 1
ATOM 4908 O O . THR H 2 54 ? 49.765 27.759 57.312 1.00 21.86 51 THR D O 1
ATOM 4912 N N . ALA H 2 55 ? 51.653 26.604 57.732 1.00 21.32 52 ALA D N 1
ATOM 4913 C CA . ALA H 2 55 ? 51.920 27.306 58.983 1.00 21.18 52 ALA D CA 1
ATOM 4914 C C . ALA H 2 55 ? 52.293 28.782 58.923 1.00 22.76 52 ALA D C 1
ATOM 4915 O O . ALA H 2 55 ? 53.111 29.248 59.727 1.00 21.57 52 ALA D O 1
ATOM 4917 N N . HIS H 2 56 ? 51.707 29.525 57.982 1.00 22.16 53 HIS D N 1
ATOM 4918 C CA . HIS H 2 56 ? 51.959 30.960 57.904 1.00 22.91 53 HIS D CA 1
ATOM 4919 C C . HIS H 2 56 ? 51.113 31.635 58.974 1.00 25.28 53 HIS D C 1
ATOM 4920 O O . HIS H 2 56 ? 50.073 31.103 59.372 1.00 25.73 53 HIS D O 1
ATOM 4927 N N . ALA H 2 57 ? 51.554 32.804 59.432 1.00 26.08 54 ALA D N 1
ATOM 4928 C CA . ALA H 2 57 ? 50.857 33.532 60.485 1.00 25.48 54 ALA D CA 1
ATOM 4929 C C . ALA H 2 57 ? 49.358 33.702 60.279 1.00 26.06 54 ALA D C 1
ATOM 4930 O O . ALA H 2 57 ? 48.564 33.298 61.133 1.00 25.18 54 ALA D O 1
ATOM 4932 N N . GLU H 2 58 ? 48.970 34.310 59.159 1.00 24.29 55 GLU D N 1
ATOM 4933 C CA . GLU H 2 58 ? 47.558 34.540 58.869 1.00 24.61 55 GLU D CA 1
ATOM 4934 C C . GLU H 2 58 ? 46.765 33.249 58.887 1.00 22.52 55 GLU D C 1
ATOM 4935 O O . GLU H 2 58 ? 45.659 33.197 59.421 1.00 23.43 55 GLU D O 1
ATOM 4941 N N . HIS H 2 59 ? 47.332 32.212 58.280 1.00 23.03 56 HIS D N 1
ATOM 4942 C CA . HIS H 2 59 ? 46.664 30.922 58.197 1.00 22.16 56 HIS D CA 1
ATOM 4943 C C . HIS H 2 59 ? 46.366 30.350 59.581 1.00 22.76 56 HIS D C 1
ATOM 4944 O O . HIS H 2 59 ? 45.242 29.944 59.862 1.00 22.80 56 HIS D O 1
ATOM 4951 N N . ILE H 2 60 ? 47.370 30.321 60.448 1.00 23.94 57 ILE D N 1
ATOM 4952 C CA . ILE H 2 60 ? 47.176 29.810 61.801 1.00 23.39 57 ILE D CA 1
ATOM 4953 C C . ILE H 2 60 ? 46.153 30.680 62.534 1.00 24.23 57 ILE D C 1
ATOM 4954 O O . ILE H 2 60 ? 45.221 30.172 63.160 1.00 22.22 57 ILE D O 1
ATOM 4959 N N . ALA H 2 61 ? 46.332 31.997 62.442 1.00 24.64 58 ALA D N 1
ATOM 4960 C CA . ALA H 2 61 ? 45.430 32.936 63.099 1.00 24.80 58 ALA D CA 1
ATOM 4961 C C . ALA H 2 61 ? 43.988 32.696 62.671 1.00 26.90 58 ALA D C 1
ATOM 4962 O O . ALA H 2 61 ? 43.073 32.690 63.501 1.00 26.81 58 ALA D O 1
ATOM 4964 N N . ILE H 2 62 ? 43.784 32.491 61.376 1.00 24.48 59 ILE D N 1
ATOM 4965 C CA . ILE H 2 62 ? 42.440 32.255 60.867 1.00 25.02 59 ILE D CA 1
ATOM 4966 C C . ILE H 2 62 ? 41.795 30.997 61.447 1.00 26.07 59 ILE D C 1
ATOM 4967 O O . ILE H 2 62 ? 40.629 31.026 61.839 1.00 26.04 59 ILE D O 1
ATOM 4972 N N . GLU H 2 63 ? 42.532 29.891 61.507 1.00 26.05 60 GLU D N 1
ATOM 4973 C CA . GLU H 2 63 ? 41.952 28.665 62.060 1.00 25.99 60 GLU D CA 1
ATOM 4974 C C . GLU H 2 63 ? 41.616 28.814 63.549 1.00 26.37 60 GLU D C 1
ATOM 4975 O O . GLU H 2 63 ? 40.633 28.246 64.035 1.00 26.66 60 GLU D O 1
ATOM 4981 N N . ARG H 2 64 ? 42.422 29.584 64.270 1.00 26.96 61 ARG D N 1
ATOM 4982 C CA . ARG H 2 64 ? 42.173 29.811 65.689 1.00 27.75 61 ARG D CA 1
ATOM 4983 C C . ARG H 2 64 ? 40.926 30.667 65.855 1.00 28.92 61 ARG D C 1
ATOM 4984 O O . ARG H 2 64 ? 40.117 30.436 66.756 1.00 28.63 61 ARG D O 1
ATOM 4992 N N . ALA H 2 65 ? 40.766 31.647 64.969 1.00 28.84 62 ALA D N 1
ATOM 4993 C CA . ALA H 2 65 ? 39.608 32.534 65.007 1.00 28.93 62 ALA D CA 1
ATOM 4994 C C . ALA H 2 65 ? 38.335 31.733 64.742 1.00 29.17 62 ALA D C 1
ATOM 4995 O O . ALA H 2 65 ? 37.312 31.946 65.395 1.00 27.86 62 ALA D O 1
ATOM 4997 N N . ALA H 2 66 ? 38.406 30.817 63.778 1.00 28.80 63 ALA D N 1
ATOM 4998 C CA . ALA H 2 66 ? 37.264 29.974 63.429 1.00 30.44 63 ALA D CA 1
ATOM 4999 C C . ALA H 2 66 ? 36.872 29.117 64.624 1.00 32.18 63 ALA D C 1
ATOM 5000 O O . ALA H 2 66 ? 35.684 28.855 64.854 1.00 30.49 63 ALA D O 1
ATOM 5002 N N . LYS H 2 67 ? 37.876 28.670 65.374 1.00 32.82 64 LYS D N 1
ATOM 5003 C CA . LYS H 2 67 ? 37.633 27.842 66.548 1.00 35.52 64 LYS D CA 1
ATOM 5004 C C . LYS H 2 67 ? 36.897 28.667 67.601 1.00 35.40 64 LYS D C 1
ATOM 5005 O O . LYS H 2 67 ? 35.923 28.206 68.189 1.00 34.99 64 LYS D O 1
ATOM 5011 N N . VAL H 2 68 ? 37.369 29.891 67.824 1.00 36.31 65 VAL D N 1
ATOM 5012 C CA . VAL H 2 68 ? 36.770 30.802 68.794 1.00 36.46 65 VAL D CA 1
ATOM 5013 C C . VAL H 2 68 ? 35.316 31.125 68.453 1.00 37.97 65 VAL D C 1
ATOM 5014 O O . VAL H 2 68 ? 34.438 31.080 69.319 1.00 36.76 65 VAL D O 1
ATOM 5018 N N . LEU H 2 69 ? 35.065 31.442 67.187 1.00 38.16 66 LEU D N 1
ATOM 5019 C CA . LEU H 2 69 ? 33.721 31.792 66.744 1.00 37.93 66 LEU D CA 1
ATOM 5020 C C . LEU H 2 69 ? 32.844 30.583 66.468 1.00 37.25 66 LEU D C 1
ATOM 5021 O O . LEU H 2 69 ? 31.633 30.718 66.298 1.00 38.08 66 LEU D O 1
ATOM 5026 N N . GLY H 2 70 ? 33.451 29.401 66.426 1.00 36.85 67 GLY D N 1
ATOM 5027 C CA . GLY H 2 70 ? 32.686 28.199 66.153 1.00 35.08 67 GLY D CA 1
ATOM 5028 C C . GLY H 2 70 ? 32.096 28.222 64.754 1.00 35.66 67 GLY D C 1
ATOM 5029 O O . GLY H 2 70 ? 31.115 27.540 64.469 1.00 34.48 67 GLY D O 1
ATOM 5030 N N . SER H 2 71 ? 32.704 29.007 63.872 1.00 35.89 68 SER D N 1
ATOM 5031 C CA . SER H 2 71 ? 32.228 29.131 62.495 1.00 35.63 68 SER D CA 1
ATOM 5032 C C . SER H 2 71 ? 33.399 29.291 61.529 1.00 34.18 68 SER D C 1
ATOM 5033 O O . SER H 2 71 ? 34.448 29.821 61.896 1.00 34.51 68 SER D O 1
ATOM 5036 N N . TRP H 2 72 ? 33.228 28.828 60.296 1.00 34.15 69 TRP D N 1
ATOM 5037 C CA . TRP H 2 72 ? 34.297 28.973 59.316 1.00 35.05 69 TRP D CA 1
ATOM 5038 C C . TRP H 2 72 ? 34.249 30.373 58.701 1.00 34.54 69 TRP D C 1
ATOM 5039 O O . TRP H 2 72 ? 35.209 30.810 58.064 1.00 34.04 69 TRP D O 1
ATOM 5050 N N . ARG H 2 73 ? 33.134 31.076 58.897 1.00 34.78 70 ARG D N 1
ATOM 5051 C CA . ARG H 2 73 ? 32.986 32.431 58.369 1.00 36.15 70 ARG D CA 1
ATOM 5052 C C . ARG H 2 73 ? 33.435 33.452 59.404 1.00 35.47 70 ARG D C 1
ATOM 5053 O O . ARG H 2 73 ? 32.775 33.638 60.425 1.00 35.96 70 ARG D O 1
ATOM 5061 N N . LEU H 2 74 ? 34.552 34.120 59.142 1.00 34.18 71 LEU D N 1
ATOM 5062 C CA . LEU H 2 74 ? 35.065 35.113 60.074 1.00 34.24 71 LEU D CA 1
ATOM 5063 C C . LEU H 2 74 ? 34.431 36.490 59.857 1.00 35.75 71 LEU D C 1
ATOM 5064 O O . LEU H 2 74 ? 35.119 37.497 59.642 1.00 33.86 71 LEU D O 1
ATOM 5069 N N . GLU H 2 75 ? 33.103 36.511 59.923 1.00 37.59 72 GLU D N 1
ATOM 5070 C CA . GLU H 2 75 ? 32.322 37.729 59.762 1.00 40.32 72 GLU D CA 1
ATOM 5071 C C . GLU H 2 75 ? 32.625 38.753 60.847 1.00 40.35 72 GLU D C 1
ATOM 5072 O O . GLU H 2 75 ? 32.768 38.407 62.023 1.00 41.54 72 GLU D O 1
ATOM 5078 N N . GLY H 2 76 ? 32.727 40.016 60.441 1.00 39.07 73 GLY D N 1
ATOM 5079 C CA . GLY H 2 76 ? 33.000 41.082 61.384 1.00 38.37 73 GLY D CA 1
ATOM 5080 C C . GLY H 2 76 ? 34.419 41.084 61.915 1.00 38.09 73 GLY D C 1
ATOM 5081 O O . GLY H 2 76 ? 34.738 41.824 62.844 1.00 40.00 73 GLY D O 1
ATOM 5082 N N . CYS H 2 77 ? 35.285 40.271 61.322 1.00 36.00 74 CYS D N 1
ATOM 5083 C CA . CYS H 2 77 ? 36.663 40.200 61.777 1.00 33.89 74 CYS D CA 1
ATOM 5084 C C . CYS H 2 77 ? 37.612 41.044 60.950 1.00 33.87 74 CYS D C 1
ATOM 5085 O O . CYS H 2 77 ? 37.382 41.283 59.767 1.00 33.93 74 CYS D O 1
ATOM 5088 N N . THR H 2 78 ? 38.684 41.496 61.590 1.00 32.95 75 THR D N 1
ATOM 5089 C CA . THR H 2 78 ? 39.697 42.276 60.912 1.00 34.11 75 THR D CA 1
ATOM 5090 C C . THR H 2 78 ? 41.034 41.589 61.137 1.00 34.04 75 THR D C 1
ATOM 5091 O O . THR H 2 78 ? 41.368 41.225 62.263 1.00 35.29 75 THR D O 1
ATOM 5095 N N . LEU H 2 79 ? 41.786 41.407 60.058 1.00 32.38 76 LEU D N 1
ATOM 5096 C CA . LEU H 2 79 ? 43.086 40.762 60.123 1.00 31.84 76 LEU D CA 1
ATOM 5097 C C . LEU H 2 79 ? 44.236 41.752 60.028 1.00 32.85 76 LEU D C 1
ATOM 5098 O O . LEU H 2 79 ? 44.256 42.625 59.160 1.00 32.40 76 LEU D O 1
ATOM 5103 N N . TYR H 2 80 ? 45.196 41.598 60.931 1.00 32.02 77 TYR D N 1
ATOM 5104 C CA . TYR H 2 80 ? 46.385 42.431 60.957 1.00 32.18 77 TYR D CA 1
ATOM 5105 C C . TYR H 2 80 ? 47.537 41.465 60.762 1.00 31.98 77 TYR D C 1
ATOM 5106 O O . TYR H 2 80 ? 47.642 40.467 61.470 1.00 30.99 77 TYR D O 1
ATOM 5115 N N . VAL H 2 81 ? 48.388 41.748 59.785 1.00 31.43 78 VAL D N 1
ATOM 5116 C CA . VAL H 2 81 ? 49.530 40.895 59.520 1.00 29.92 78 VAL D CA 1
ATOM 5117 C C . VAL H 2 81 ? 50.686 41.794 59.116 1.00 30.84 78 VAL D C 1
ATOM 5118 O O . VAL H 2 81 ? 50.508 42.738 58.348 1.00 31.46 78 VAL D O 1
ATOM 5122 N N . THR H 2 82 ? 51.869 41.499 59.641 1.00 33.12 79 THR D N 1
ATOM 5123 C CA . THR H 2 82 ? 53.051 42.309 59.382 1.00 34.90 79 THR D CA 1
ATOM 5124 C C . THR H 2 82 ? 53.555 42.309 57.946 1.00 36.44 79 THR D C 1
ATOM 5125 O O . THR H 2 82 ? 54.268 43.230 57.536 1.00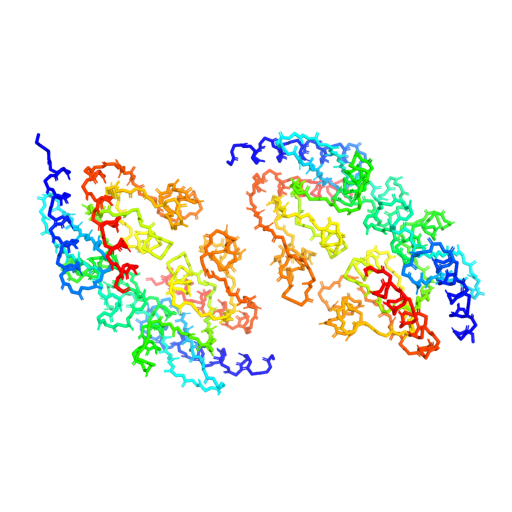 37.87 79 THR D O 1
ATOM 5129 N N . LEU H 2 83 ? 53.201 41.283 57.179 1.00 35.03 80 LEU D N 1
ATOM 5130 C CA . LEU H 2 83 ? 53.636 41.210 55.788 1.00 31.77 80 LEU D CA 1
ATOM 5131 C C . LEU H 2 83 ? 52.459 40.941 54.856 1.00 30.95 80 LEU D C 1
ATOM 5132 O O . LEU H 2 83 ? 51.484 40.291 55.241 1.00 29.79 80 LEU D O 1
ATOM 5137 N N . GLU H 2 84 ? 52.560 41.454 53.634 1.00 29.15 81 GLU D N 1
ATOM 5138 C CA . GLU H 2 84 ? 51.528 41.260 52.618 1.00 27.98 81 GLU D CA 1
ATOM 5139 C C . GLU H 2 84 ? 51.263 39.762 52.434 1.00 25.16 81 GLU D C 1
ATOM 5140 O O . GLU H 2 84 ? 52.177 38.996 52.130 1.00 26.18 81 GLU D O 1
ATOM 5146 N N . PRO H 2 85 ? 50.011 39.326 52.630 1.00 25.17 82 PRO D N 1
ATOM 5147 C CA . PRO H 2 85 ? 49.663 37.908 52.476 1.00 24.84 82 PRO D CA 1
ATOM 5148 C C . PRO H 2 85 ? 49.994 37.266 51.121 1.00 24.52 82 PRO D C 1
ATOM 5149 O O . PRO H 2 85 ? 49.760 37.847 50.061 1.00 25.15 82 PRO D O 1
ATOM 5153 N N . CYS H 2 86 ? 50.551 36.057 51.184 1.00 23.00 83 CYS D N 1
ATOM 5154 C CA . CYS H 2 86 ? 50.949 35.304 49.999 1.00 22.46 83 CYS D CA 1
ATOM 5155 C C . CYS H 2 86 ? 49.733 34.733 49.266 1.00 21.89 83 CYS D C 1
ATOM 5156 O O . CYS H 2 86 ? 48.587 34.982 49.651 1.00 22.13 83 CYS D O 1
ATOM 5159 N N . VAL H 2 87 ? 49.992 33.955 48.220 1.00 19.81 84 VAL D N 1
ATOM 5160 C CA . VAL H 2 87 ? 48.914 33.370 47.432 1.00 20.63 84 VAL D CA 1
ATOM 5161 C C . VAL H 2 87 ? 48.012 32.495 48.304 1.00 21.02 84 VAL D C 1
ATOM 5162 O O . VAL H 2 87 ? 46.788 32.593 48.221 1.00 20.79 84 VAL D O 1
ATOM 5166 N N . MET H 2 88 ? 48.621 31.667 49.152 1.00 18.25 85 MET D N 1
ATOM 5167 C CA . MET H 2 88 ? 47.882 30.774 50.038 1.00 19.27 85 MET D CA 1
ATOM 5168 C C . MET H 2 88 ? 47.057 31.518 51.097 1.00 20.92 85 MET D C 1
ATOM 5169 O O . MET H 2 88 ? 45.863 31.250 51.271 1.00 18.92 85 MET D O 1
ATOM 5174 N N . CYS H 2 89 ? 47.681 32.451 51.806 1.00 19.46 86 CYS D N 1
ATOM 5175 C CA . CYS H 2 89 ? 46.949 33.191 52.828 1.00 23.56 86 CYS D CA 1
ATOM 5176 C C . CYS H 2 89 ? 45.877 34.102 52.223 1.00 21.97 86 CYS D C 1
ATOM 5177 O O . CYS H 2 89 ? 44.802 34.267 52.798 1.00 21.51 86 CYS D O 1
ATOM 5180 N N . ALA H 2 90 ? 46.159 34.684 51.062 1.00 22.51 87 ALA D N 1
ATOM 5181 C CA . ALA H 2 90 ? 45.166 35.541 50.412 1.00 22.79 87 ALA D CA 1
ATOM 5182 C C . ALA H 2 90 ? 43.954 34.665 50.070 1.00 21.50 87 ALA D C 1
ATOM 5183 O O . ALA H 2 90 ? 42.809 35.063 50.273 1.00 21.91 87 ALA D O 1
ATOM 5185 N N . GLY H 2 91 ? 44.223 33.465 49.565 1.00 20.41 88 GLY D N 1
ATOM 5186 C CA . GLY H 2 91 ? 43.157 32.536 49.230 1.00 20.69 88 GLY D CA 1
ATOM 5187 C C . GLY H 2 91 ? 42.359 32.155 50.467 1.00 21.84 88 GLY D C 1
ATOM 5188 O O . GLY H 2 91 ? 41.129 32.085 50.428 1.00 22.70 88 GLY D O 1
ATOM 5189 N N . THR H 2 92 ? 43.060 31.918 51.573 1.00 20.73 89 THR D N 1
ATOM 5190 C CA . THR H 2 92 ? 42.411 31.544 52.823 1.00 21.59 89 THR D CA 1
ATOM 5191 C C . THR H 2 92 ? 41.548 32.684 53.381 1.00 21.03 89 THR D C 1
ATOM 5192 O O . THR H 2 92 ? 40.475 32.457 53.933 1.00 22.72 89 THR D O 1
ATOM 5196 N N . ILE H 2 93 ? 42.018 33.913 53.242 1.00 23.95 90 ILE D N 1
ATOM 5197 C CA . ILE H 2 93 ? 41.254 35.061 53.714 1.00 24.63 90 ILE D CA 1
ATOM 5198 C C . ILE H 2 93 ? 39.957 35.157 52.903 1.00 25.12 90 ILE D C 1
ATOM 5199 O O . ILE H 2 93 ? 38.903 35.513 53.433 1.00 24.79 90 ILE D O 1
ATOM 5204 N N . VAL H 2 94 ? 40.035 34.829 51.617 1.00 23.77 91 VAL D N 1
ATOM 5205 C CA . VAL H 2 94 ? 38.851 34.875 50.771 1.00 24.37 91 VAL D CA 1
ATOM 5206 C C . VAL H 2 94 ? 37.861 33.795 51.188 1.00 24.52 91 VAL D C 1
ATOM 5207 O O . VAL H 2 94 ? 36.665 34.053 51.311 1.00 25.36 91 VAL D O 1
ATOM 5211 N N . MET H 2 95 ? 38.364 32.585 51.411 1.00 23.05 92 MET D N 1
ATOM 5212 C CA . MET H 2 95 ? 37.504 31.476 51.795 1.00 23.04 92 MET D CA 1
ATOM 5213 C C . MET H 2 95 ? 36.963 31.594 53.222 1.00 23.61 92 MET D C 1
ATOM 5214 O O . MET H 2 95 ? 36.002 30.914 53.574 1.00 23.85 92 MET D O 1
ATOM 5219 N N . SER H 2 96 ? 37.574 32.452 54.036 1.00 25.18 93 SER D N 1
ATOM 5220 C CA . SER H 2 96 ? 37.108 32.655 55.409 1.00 28.66 93 SER D CA 1
ATOM 5221 C C . SER H 2 96 ? 36.198 33.889 55.506 1.00 30.47 93 SER D C 1
ATOM 5222 O O . SER H 2 96 ? 35.621 34.173 56.560 1.00 30.94 93 SER D O 1
ATOM 5225 N N . ARG H 2 97 ? 36.077 34.619 54.402 1.00 31.31 94 ARG D N 1
ATOM 5226 C CA . ARG H 2 97 ? 35.210 35.797 54.332 1.00 32.96 94 ARG D CA 1
ATOM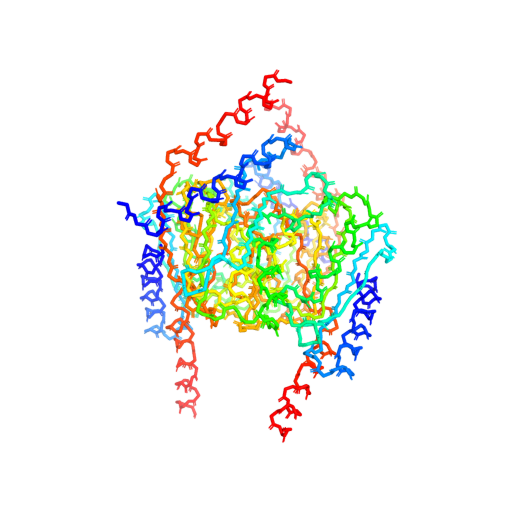 5227 C C . ARG H 2 97 ? 35.595 36.961 55.236 1.00 33.05 94 ARG D C 1
ATOM 5228 O O . ARG H 2 97 ? 34.725 37.695 55.695 1.00 33.34 94 ARG D O 1
ATOM 5236 N N . ILE H 2 98 ? 36.883 37.139 55.504 1.00 31.66 95 ILE D N 1
ATOM 5237 C CA . ILE H 2 98 ? 37.304 38.252 56.340 1.00 32.41 95 ILE D CA 1
ATOM 5238 C C . ILE H 2 98 ? 36.980 39.540 55.567 1.00 34.71 95 ILE D C 1
ATOM 5239 O O . ILE H 2 98 ? 37.346 39.679 54.402 1.00 34.03 95 ILE D O 1
ATOM 5244 N N . PRO H 2 99 ? 36.267 40.489 56.202 1.00 34.65 96 PRO D N 1
ATOM 5245 C CA . PRO H 2 99 ? 35.906 41.748 55.539 1.00 33.58 96 PRO D CA 1
ATOM 5246 C C . PRO H 2 99 ? 37.021 42.779 55.399 1.00 32.71 96 PRO D C 1
ATOM 5247 O O . PRO H 2 99 ? 36.996 43.605 54.486 1.00 33.47 96 PRO D O 1
ATOM 5251 N N . ARG H 2 100 ? 38.001 42.742 56.289 1.00 31.09 97 ARG D N 1
ATOM 5252 C CA . ARG H 2 100 ? 39.074 43.715 56.201 1.00 32.51 97 ARG D CA 1
ATOM 5253 C C . ARG H 2 100 ? 40.434 43.160 56.582 1.00 31.44 97 ARG D C 1
ATOM 5254 O O . ARG H 2 100 ? 40.568 42.437 57.570 1.00 31.76 97 ARG D O 1
ATOM 5262 N N . VAL H 2 101 ? 41.441 43.515 55.792 1.00 31.36 98 VAL D N 1
ATOM 5263 C CA . VAL H 2 101 ? 42.809 43.077 56.030 1.00 30.82 98 VAL D CA 1
ATOM 5264 C C . VAL H 2 101 ? 43.726 44.286 56.115 1.00 33.50 98 VAL D C 1
ATOM 5265 O O . VAL H 2 101 ? 43.674 45.173 55.266 1.00 34.75 98 VAL D O 1
ATOM 5269 N N . VAL H 2 102 ? 44.567 44.311 57.144 1.00 34.90 99 VAL D N 1
ATOM 5270 C CA . VAL H 2 102 ? 45.523 45.391 57.346 1.00 34.42 99 VAL D CA 1
ATOM 5271 C C . VAL H 2 102 ? 46.918 44.789 57.430 1.00 34.50 99 VAL D C 1
ATOM 5272 O O . VAL H 2 102 ? 47.183 43.962 58.297 1.00 36.29 99 VAL D O 1
ATOM 5276 N N . TYR H 2 103 ? 47.816 45.183 56.536 1.00 34.89 100 TYR D N 1
ATOM 5277 C CA . TYR H 2 103 ? 49.164 44.635 56.596 1.00 34.91 100 TYR D CA 1
ATOM 5278 C C . TYR H 2 103 ? 50.247 45.703 56.603 1.00 34.78 100 TYR D C 1
ATOM 5279 O O . TYR H 2 103 ? 50.017 46.842 56.196 1.00 36.61 100 TYR D O 1
ATOM 5288 N N . GLY H 2 104 ? 51.427 45.331 57.083 1.00 33.49 101 GLY D N 1
ATOM 5289 C CA . GLY H 2 104 ? 52.521 46.275 57.161 1.00 32.86 101 GLY D CA 1
ATOM 5290 C C . GLY H 2 104 ? 53.350 46.386 55.904 1.00 33.71 101 GLY D C 1
ATOM 5291 O O . GLY H 2 104 ? 53.039 47.178 55.020 1.00 35.14 101 GLY D O 1
ATOM 5292 N N . ALA H 2 105 ? 54.420 45.605 55.828 1.00 33.47 102 ALA D N 1
ATOM 5293 C CA . ALA H 2 105 ? 55.288 45.634 54.662 1.00 33.84 102 ALA D CA 1
ATOM 5294 C C . ALA H 2 105 ? 54.640 44.872 53.510 1.00 35.62 102 ALA D C 1
ATOM 5295 O O . ALA H 2 105 ? 53.890 43.919 53.726 1.00 34.11 102 ALA D O 1
ATOM 5297 N N . ASP H 2 106 ? 54.910 45.305 52.285 1.00 36.04 103 ASP D N 1
ATOM 5298 C CA . ASP H 2 106 ? 54.363 44.619 51.131 1.00 38.66 103 ASP D CA 1
ATOM 5299 C C . ASP H 2 106 ? 55.445 43.658 50.663 1.00 38.34 103 ASP D C 1
ATOM 5300 O O . ASP H 2 106 ? 56.618 43.829 51.008 1.00 39.14 103 ASP D O 1
ATOM 5305 N N . ASP H 2 107 ? 55.052 42.640 49.901 1.00 37.04 104 ASP D N 1
ATOM 5306 C CA . ASP H 2 107 ? 55.990 41.644 49.388 1.00 35.72 104 ASP D CA 1
ATOM 5307 C C . ASP H 2 107 ? 56.015 41.693 47.855 1.00 35.82 104 ASP D C 1
ATOM 5308 O O . ASP H 2 107 ? 55.142 41.131 47.191 1.00 35.28 104 ASP D O 1
ATOM 5313 N N . PRO H 2 108 ? 57.027 42.361 47.276 1.00 35.87 105 PRO D N 1
ATOM 5314 C CA . PRO H 2 108 ? 57.163 42.485 45.820 1.00 34.01 105 PRO D CA 1
ATOM 5315 C C . PRO H 2 108 ? 57.501 41.165 45.151 1.00 32.65 105 PRO D C 1
ATOM 5316 O O . PRO H 2 108 ? 57.304 40.997 43.950 1.00 32.69 105 PRO D O 1
ATOM 5320 N N . LYS H 2 109 ? 58.013 40.226 45.934 1.00 31.39 106 LYS D N 1
ATOM 5321 C CA . LYS H 2 109 ? 58.396 38.927 45.403 1.00 30.66 106 LYS D CA 1
ATOM 5322 C C . LYS H 2 109 ? 57.244 37.921 45.374 1.00 29.52 106 LYS D C 1
ATOM 5323 O O . LYS H 2 109 ? 57.059 37.218 44.386 1.00 27.47 106 LYS D O 1
ATOM 5329 N N . GLY H 2 110 ? 56.465 37.858 46.450 1.00 28.44 107 GLY D N 1
ATOM 5330 C CA . GLY H 2 110 ? 55.364 36.910 46.486 1.00 28.13 107 GLY D CA 1
ATOM 5331 C C . GLY H 2 110 ? 54.040 37.445 47.002 1.00 27.38 107 GLY D C 1
ATOM 5332 O O . GLY H 2 110 ? 53.102 36.680 47.173 1.00 28.62 107 GLY D O 1
ATOM 5333 N N . GLY H 2 111 ? 53.955 38.751 47.245 1.00 27.61 108 GLY D N 1
ATOM 5334 C CA . GLY H 2 111 ? 52.718 39.334 47.740 1.00 26.61 108 GLY D CA 1
ATOM 5335 C C . GLY H 2 111 ? 51.574 39.171 46.753 1.00 27.92 108 GLY D C 1
ATOM 5336 O O . GLY H 2 111 ? 51.741 39.426 45.563 1.00 27.54 108 GLY D O 1
ATOM 5337 N N . CYS H 2 112 ? 50.412 38.745 47.242 1.00 26.59 109 CYS D N 1
ATOM 5338 C CA . CYS H 2 112 ? 49.251 38.555 46.384 1.00 25.39 109 CYS D CA 1
ATOM 5339 C C . CYS H 2 112 ? 48.041 39.327 46.894 1.00 25.82 109 CYS D C 1
ATOM 5340 O O . CYS H 2 112 ? 46.894 38.953 46.640 1.00 23.73 109 CYS D O 1
ATOM 5343 N N . SER H 2 113 ? 48.303 40.403 47.624 1.00 26.23 110 SER D N 1
ATOM 5344 C CA . SER H 2 113 ? 47.241 41.245 48.145 1.00 27.82 110 SER D CA 1
ATOM 5345 C C . SER H 2 113 ? 47.524 42.670 47.677 1.00 29.48 110 SER D C 1
ATOM 5346 O O . SER H 2 113 ? 47.328 43.633 48.421 1.00 28.67 110 SER D O 1
ATOM 5349 N N . GLY H 2 114 ? 48.004 42.794 46.444 1.00 30.30 111 GLY D N 1
ATOM 5350 C CA . GLY H 2 114 ? 48.308 44.108 45.905 1.00 30.51 111 GLY D CA 1
ATOM 5351 C C . GLY H 2 114 ? 49.589 44.197 45.098 1.00 31.84 111 GLY D C 1
ATOM 5352 O O . GLY H 2 114 ? 49.675 45.014 44.179 1.00 34.93 111 GLY D O 1
ATOM 5353 N N . SER H 2 115 ? 50.585 43.373 45.418 1.00 29.95 112 SER D N 1
ATOM 5354 C CA . SER H 2 115 ? 51.854 43.415 44.693 1.00 29.81 112 SER D CA 1
ATOM 5355 C C . SER H 2 115 ? 51.867 42.669 43.359 1.00 30.16 112 SER D C 1
ATOM 5356 O O . SER H 2 115 ? 51.837 43.298 42.302 1.00 29.08 112 SER D O 1
ATOM 5359 N N . LEU H 2 116 ? 51.935 41.341 43.392 1.00 28.18 113 LEU D N 1
ATOM 5360 C CA . LEU H 2 116 ? 51.933 40.575 42.146 1.00 29.65 113 LEU D CA 1
ATOM 5361 C C . LEU H 2 116 ? 50.529 40.556 41.563 1.00 27.77 113 LEU D C 1
ATOM 5362 O O . LEU H 2 116 ? 50.346 40.442 40.357 1.00 30.14 113 LEU D O 1
ATOM 5367 N N . MET H 2 117 ? 49.545 40.682 42.443 1.00 25.59 114 MET D N 1
ATOM 5368 C CA . MET H 2 117 ? 48.138 40.646 42.073 1.00 24.99 114 MET D CA 1
ATOM 5369 C C . MET H 2 117 ? 47.396 40.938 43.371 1.00 26.11 114 MET D C 1
ATOM 5370 O O . MET H 2 117 ? 48.026 41.135 44.409 1.00 27.65 114 MET D O 1
ATOM 5375 N N . ASN H 2 118 ? 46.071 40.968 43.327 1.00 24.22 115 ASN D N 1
ATOM 5376 C CA . ASN H 2 118 ? 45.310 41.211 44.540 1.00 25.12 115 ASN D CA 1
ATOM 5377 C C . ASN H 2 118 ? 44.140 40.233 44.617 1.00 25.49 115 ASN D C 1
ATOM 5378 O O . ASN H 2 118 ? 43.009 40.560 44.242 1.00 23.25 115 ASN D O 1
ATOM 5383 N N . LEU H 2 119 ? 44.422 39.030 45.105 1.00 22.78 116 LEU D N 1
ATOM 5384 C CA . LEU H 2 119 ? 43.409 37.997 45.227 1.00 23.63 116 LEU D CA 1
ATOM 5385 C C . LEU H 2 119 ? 42.291 38.368 46.199 1.00 23.73 116 LEU D C 1
ATOM 5386 O O . LEU H 2 119 ? 41.226 37.755 46.186 1.00 23.25 116 LEU D O 1
ATOM 5391 N N . LEU H 2 120 ? 42.531 39.389 47.014 1.00 25.25 117 LEU D N 1
ATOM 5392 C CA . LEU H 2 120 ? 41.557 39.849 47.997 1.00 26.80 117 LEU D CA 1
ATOM 5393 C C . LEU H 2 120 ? 40.519 40.805 47.411 1.00 28.89 117 LEU D C 1
ATOM 5394 O O . LEU H 2 120 ? 39.597 41.227 48.110 1.00 28.37 117 LEU D O 1
ATOM 5399 N N . GLN H 2 121 ? 40.676 41.161 46.139 1.00 28.68 118 GLN D N 1
ATOM 5400 C CA . GLN H 2 121 ? 39.730 42.065 45.495 1.00 30.19 118 GLN D CA 1
ATOM 5401 C C . GLN H 2 121 ? 39.465 41.654 44.045 1.00 30.69 118 GLN D C 1
ATOM 5402 O O . GLN H 2 121 ? 39.599 42.452 43.120 1.00 31.43 118 GLN D O 1
ATOM 5408 N N . GLN H 2 122 ? 39.079 40.393 43.870 1.00 30.52 119 GLN D N 1
ATOM 5409 C CA . GLN H 2 122 ? 38.774 39.824 42.561 1.00 31.02 119 GLN D CA 1
ATOM 5410 C C . GLN H 2 122 ? 37.269 39.905 42.291 1.00 32.13 119 GLN D C 1
ATOM 5411 O O . GLN H 2 122 ? 36.473 39.360 43.056 1.00 30.77 119 GLN D O 1
ATOM 5417 N N . SER H 2 123 ? 36.883 40.568 41.202 1.00 31.56 120 SER D N 1
ATOM 5418 C CA . SER H 2 123 ? 35.464 40.700 40.853 1.00 32.20 120 SER D CA 1
ATOM 5419 C C . SER H 2 123 ? 34.810 39.355 40.548 1.00 32.03 120 SER D C 1
ATOM 5420 O O . SER H 2 123 ? 33.597 39.199 40.696 1.00 32.57 120 SER D O 1
ATOM 5423 N N . ASN H 2 124 ? 35.616 38.385 40.128 1.00 30.48 121 ASN D N 1
ATOM 5424 C CA . ASN H 2 124 ? 35.118 37.053 39.789 1.00 31.65 121 ASN D CA 1
ATOM 5425 C C . ASN H 2 124 ? 35.039 36.085 40.984 1.00 30.43 121 ASN D C 1
ATOM 5426 O O . ASN H 2 124 ? 34.622 34.935 40.833 1.00 27.53 121 ASN D O 1
ATOM 5431 N N . PHE H 2 125 ? 35.443 36.556 42.162 1.00 30.18 122 PHE D N 1
ATOM 5432 C CA . PHE H 2 125 ? 35.388 35.750 43.387 1.00 29.89 122 PHE D CA 1
ATOM 5433 C C . PHE H 2 125 ? 34.102 36.103 44.138 1.00 31.85 122 PHE D C 1
ATOM 5434 O O . PHE H 2 125 ? 33.536 37.174 43.926 1.00 34.03 122 PHE D O 1
ATOM 5442 N N . ASN H 2 126 ? 33.646 35.221 45.023 1.00 32.37 123 ASN D N 1
ATOM 5443 C CA . ASN H 2 126 ? 32.429 35.501 45.784 1.00 32.87 123 ASN D CA 1
ATOM 5444 C C . ASN H 2 126 ? 32.686 36.340 47.041 1.00 33.18 123 ASN D C 1
ATOM 5445 O O . ASN H 2 126 ? 31.780 36.558 47.843 1.00 34.32 123 ASN D O 1
ATOM 5450 N N . HIS H 2 127 ? 33.914 36.814 47.213 1.00 31.39 124 HIS D N 1
ATOM 5451 C CA . HIS H 2 127 ? 34.244 37.623 48.379 1.00 30.64 124 HIS D CA 1
ATOM 5452 C C . HIS H 2 127 ? 35.456 38.511 48.147 1.00 29.49 124 HIS D C 1
ATOM 5453 O O . HIS H 2 127 ? 36.440 38.094 47.538 1.00 29.61 124 HIS D O 1
ATOM 5460 N N . ARG H 2 128 ? 35.374 39.740 48.640 1.00 26.56 125 ARG D N 1
ATOM 5461 C CA . ARG H 2 128 ? 36.473 40.683 48.531 1.00 28.58 125 ARG D CA 1
ATOM 5462 C C . ARG H 2 128 ? 36.623 41.339 49.886 1.00 28.53 125 ARG D C 1
ATOM 5463 O O . ARG H 2 128 ? 35.663 41.426 50.649 1.00 29.88 125 ARG D O 1
ATOM 5471 N N . ALA H 2 129 ? 37.825 41.797 50.193 1.00 28.20 126 ALA D N 1
ATOM 5472 C CA . ALA H 2 129 ? 38.047 42.448 51.468 1.00 27.59 126 ALA D CA 1
ATOM 5473 C C . ALA H 2 129 ? 38.718 43.802 51.304 1.00 28.48 126 ALA D C 1
ATOM 5474 O O . ALA H 2 129 ? 39.402 44.064 50.313 1.00 26.36 126 ALA D O 1
ATOM 5476 N N . ILE H 2 130 ? 38.498 44.667 52.282 1.00 28.80 127 ILE D N 1
ATOM 5477 C CA . ILE H 2 130 ? 39.124 45.974 52.286 1.00 29.01 127 ILE D CA 1
ATOM 5478 C C . ILE H 2 130 ? 40.581 45.664 52.610 1.00 30.52 127 ILE D C 1
ATOM 5479 O O . ILE H 2 130 ? 40.863 44.857 53.501 1.00 29.29 127 ILE D O 1
ATOM 5484 N N . VAL H 2 131 ? 41.505 46.273 51.877 1.00 30.89 128 VAL D N 1
ATOM 5485 C CA . VAL H 2 131 ? 42.919 46.041 52.125 1.00 33.66 128 VAL D CA 1
ATOM 5486 C C . VAL H 2 131 ? 43.617 47.357 52.422 1.00 35.38 128 VAL D C 1
ATOM 5487 O O . VAL H 2 131 ? 43.649 48.251 51.577 1.00 36.70 128 VAL D O 1
ATOM 5491 N N . ASP H 2 132 ? 44.160 47.477 53.630 1.00 36.89 129 ASP D N 1
ATOM 5492 C CA . ASP H 2 132 ? 44.888 48.672 54.037 1.00 37.82 129 ASP D CA 1
ATOM 5493 C C . ASP H 2 132 ? 46.343 48.269 54.247 1.00 39.64 129 ASP D C 1
ATOM 5494 O O . ASP H 2 132 ? 46.637 47.363 55.025 1.00 41.13 129 ASP D O 1
ATOM 5499 N N . LYS H 2 133 ? 47.252 48.938 53.546 1.00 39.95 130 LYS D N 1
ATOM 5500 C CA . LYS H 2 133 ? 48.673 48.611 53.631 1.00 40.93 130 LYS D CA 1
ATOM 5501 C C . LYS H 2 133 ? 49.520 49.688 54.295 1.00 40.61 130 LYS D C 1
ATOM 5502 O O . LYS H 2 133 ? 49.038 50.765 54.615 1.00 40.03 130 LYS D O 1
ATOM 5508 N N . GLY H 2 134 ? 50.798 49.372 54.484 1.00 42.66 131 GLY D N 1
ATOM 5509 C CA . GLY H 2 134 ? 51.739 50.319 55.058 1.00 43.69 131 GLY D CA 1
ATOM 5510 C C . GLY H 2 134 ? 51.772 50.542 56.557 1.00 44.87 131 GLY D C 1
ATOM 5511 O O . GLY H 2 134 ? 52.742 51.109 57.063 1.00 45.52 131 GLY D O 1
ATOM 5512 N N . VAL H 2 135 ? 50.736 50.117 57.273 1.00 45.67 132 VAL D N 1
ATOM 5513 C CA . VAL H 2 135 ? 50.705 50.313 58.720 1.00 46.46 132 VAL D CA 1
ATOM 5514 C C . VAL H 2 135 ? 51.983 49.772 59.364 1.00 46.69 132 VAL D C 1
ATOM 5515 O O . VAL H 2 135 ? 52.277 48.579 59.272 1.00 46.52 132 VAL D O 1
ATOM 5519 N N . LEU H 2 136 ? 52.743 50.659 60.004 1.00 45.85 133 LEU D N 1
ATOM 5520 C CA . LEU H 2 136 ? 53.994 50.284 60.659 1.00 45.10 133 LEU D CA 1
ATOM 5521 C C . LEU H 2 136 ? 54.907 49.527 59.696 1.00 45.34 133 LEU D C 1
ATOM 5522 O O . LEU H 2 136 ? 55.704 48.677 60.102 1.00 44.93 133 LEU D O 1
ATOM 5524 N N . LYS H 2 137 ? 54.787 49.855 58.415 1.00 45.73 134 LYS D N 1
ATOM 5525 C CA . LYS H 2 137 ? 55.572 49.217 57.367 1.00 45.70 134 LYS D CA 1
ATOM 5526 C C . LYS H 2 137 ? 57.061 49.181 57.688 1.00 45.90 134 LYS D C 1
ATOM 5527 O O . LYS H 2 137 ? 57.712 48.139 57.549 1.00 44.90 134 LYS D O 1
ATOM 5529 N N . GLU H 2 138 ? 57.592 50.323 58.116 1.00 45.32 135 GLU D N 1
ATOM 5530 C CA . GLU H 2 138 ? 59.008 50.441 58.444 1.00 45.34 135 GLU D CA 1
ATOM 5531 C C . GLU H 2 138 ? 59.481 49.347 59.399 1.00 44.13 135 GLU D C 1
ATOM 5532 O O . GLU H 2 138 ? 60.447 48.640 59.110 1.00 43.80 135 GLU D O 1
ATOM 5534 N N . ALA H 2 139 ? 58.800 49.208 60.532 1.00 42.98 136 ALA D N 1
ATOM 5535 C CA . ALA H 2 139 ? 59.172 48.200 61.520 1.00 42.59 136 ALA D CA 1
ATOM 5536 C C . ALA H 2 139 ? 59.054 46.775 60.961 1.00 42.14 136 ALA D C 1
ATOM 5537 O O . ALA H 2 139 ? 59.999 45.984 61.048 1.00 40.64 136 ALA D O 1
ATOM 5539 N N . CYS H 2 140 ? 57.898 46.459 60.380 1.00 41.86 137 CYS D N 1
ATOM 5540 C CA . CYS H 2 140 ? 57.658 45.137 59.806 1.00 39.72 137 CYS D CA 1
ATOM 5541 C C . CYS H 2 140 ? 58.746 44.740 58.815 1.00 40.13 137 CYS D C 1
ATOM 5542 O O . CYS H 2 140 ? 59.235 43.611 58.827 1.00 40.02 137 CYS D O 1
ATOM 5545 N N . SER H 2 141 ? 59.133 45.675 57.957 1.00 40.34 138 SER D N 1
ATOM 5546 C CA . SER H 2 141 ? 60.153 45.395 56.955 1.00 40.12 138 SER D CA 1
ATOM 5547 C C . SER H 2 141 ? 61.539 45.176 57.552 1.00 41.53 138 SER D C 1
ATOM 5548 O O . SER H 2 141 ? 62.288 44.308 57.095 1.00 42.26 138 SER D O 1
ATOM 5551 N N . THR H 2 142 ? 61.884 45.960 58.570 1.00 42.89 139 THR D N 1
ATOM 5552 C CA . THR H 2 142 ? 63.194 45.834 59.203 1.00 43.83 139 THR D CA 1
ATOM 5553 C C . THR H 2 142 ? 63.405 44.421 59.735 1.00 42.65 139 THR D C 1
ATOM 5554 O O . THR H 2 142 ? 64.470 43.826 59.535 1.00 42.19 139 THR D O 1
ATOM 5558 N N . LEU H 2 143 ? 62.383 43.891 60.403 1.00 41.24 140 LEU D N 1
ATOM 5559 C CA . LEU H 2 143 ? 62.445 42.542 60.962 1.00 41.09 140 LEU D CA 1
ATOM 5560 C C . LEU H 2 143 ? 62.851 41.521 59.905 1.00 40.40 140 LEU D C 1
ATOM 5561 O O . LEU H 2 143 ? 63.689 40.655 60.151 1.00 41.34 140 LEU D O 1
ATOM 5566 N N . LEU H 2 144 ? 62.270 41.640 58.719 1.00 41.65 141 LEU D N 1
ATOM 5567 C CA . LEU H 2 144 ? 62.572 40.719 57.631 1.00 41.03 141 LEU D CA 1
ATOM 5568 C C . LEU H 2 144 ? 63.980 40.906 57.080 1.00 41.96 141 LEU D C 1
ATOM 5569 O O . LEU H 2 144 ? 64.677 39.934 56.786 1.00 42.03 141 LEU D O 1
ATOM 5574 N N . THR H 2 145 ? 64.404 42.157 56.947 1.00 43.90 142 THR D N 1
ATOM 5575 C CA . THR H 2 145 ? 65.730 42.441 56.420 1.00 44.60 142 THR D CA 1
ATOM 5576 C C . THR H 2 145 ? 66.798 41.872 57.351 1.00 44.52 142 THR D C 1
ATOM 5577 O O . THR H 2 145 ? 67.740 41.205 56.916 1.00 43.39 142 THR D O 1
ATOM 5581 N N . THR H 2 146 ? 66.639 42.130 58.641 1.00 46.09 143 THR D N 1
ATOM 5582 C CA . THR H 2 146 ? 67.591 41.642 59.631 1.00 47.25 143 THR D CA 1
ATOM 5583 C C . THR H 2 146 ? 67.761 40.124 59.537 1.00 45.68 143 THR D C 1
ATOM 5584 O O . THR H 2 146 ? 68.882 39.608 59.524 1.00 45.13 143 THR D O 1
ATOM 5588 N N . PHE H 2 147 ? 66.633 39.425 59.452 1.00 44.72 144 PHE D N 1
ATOM 5589 C CA . PHE H 2 147 ? 66.598 37.967 59.384 1.00 41.81 144 PHE D CA 1
ATOM 5590 C C . PHE H 2 147 ? 67.397 37.337 58.245 1.00 41.43 144 PHE D C 1
ATOM 5591 O O . PHE H 2 147 ? 68.303 36.532 58.474 1.00 40.71 144 PHE D O 1
ATOM 5599 N N . PHE H 2 148 ? 67.051 37.688 57.013 1.00 41.36 145 PHE D N 1
ATOM 5600 C CA . PHE H 2 148 ? 67.739 37.113 55.870 1.00 41.29 145 PHE D CA 1
ATOM 5601 C C . PHE H 2 148 ? 69.211 37.493 55.820 1.00 42.12 145 PHE D C 1
ATOM 5602 O O . PHE H 2 148 ? 70.023 36.775 55.230 1.00 41.57 145 PHE D O 1
ATOM 5610 N N . LYS H 2 149 ? 69.555 38.610 56.453 1.00 42.53 146 LYS D N 1
ATOM 5611 C CA . LYS H 2 149 ? 70.945 39.053 56.503 1.00 44.75 146 LYS D CA 1
ATOM 5612 C C . LYS H 2 149 ? 71.765 38.038 57.306 1.00 44.59 146 LYS D C 1
ATOM 5613 O O . LYS H 2 149 ? 72.738 37.469 56.805 1.00 44.78 146 LYS D O 1
ATOM 5615 N N . ASN H 2 150 ? 71.349 37.807 58.548 1.00 46.25 147 ASN D N 1
ATOM 5616 C CA . ASN H 2 150 ? 72.023 36.867 59.444 1.00 46.57 147 ASN D CA 1
ATOM 5617 C C . ASN H 2 150 ? 72.086 35.466 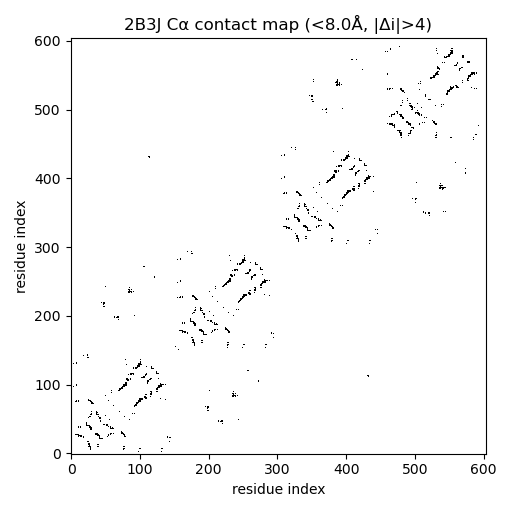58.832 1.00 45.95 147 ASN D C 1
ATOM 5618 O O . ASN H 2 150 ? 73.103 34.775 58.932 1.00 45.46 147 ASN D O 1
ATOM 5623 N N . LEU H 2 151 ? 71.000 35.066 58.181 1.00 43.90 148 LEU D N 1
ATOM 5624 C CA . LEU H 2 151 ? 70.901 33.748 57.569 1.00 42.96 148 LEU D CA 1
ATOM 5625 C C . LEU H 2 151 ? 71.903 33.493 56.437 1.00 42.53 148 LEU D C 1
ATOM 5626 O O . LEU H 2 151 ? 72.592 32.463 56.426 1.00 40.45 148 LEU D O 1
ATOM 5631 N N . ARG H 2 152 ? 71.984 34.420 55.486 1.00 41.43 149 ARG D N 1
ATOM 5632 C CA . ARG H 2 152 ? 72.892 34.256 54.353 1.00 42.00 149 ARG D CA 1
ATOM 5633 C C . ARG H 2 152 ? 74.345 34.235 54.806 1.00 41.43 149 ARG D C 1
ATOM 5634 O O . ARG H 2 152 ? 75.182 33.549 54.212 1.00 39.18 149 ARG D O 1
ATOM 5642 N N . ALA H 2 153 ? 74.631 34.990 55.860 1.00 39.08 150 ALA D N 1
ATOM 5643 C CA . ALA H 2 153 ? 75.981 35.089 56.391 1.00 41.16 150 ALA D CA 1
ATOM 5644 C C . ALA H 2 153 ? 76.447 33.784 57.033 1.00 41.88 150 ALA D C 1
ATOM 5645 O O . ALA H 2 153 ? 77.626 33.426 56.961 1.00 41.85 150 ALA D O 1
ATOM 5647 N N . ASN H 2 154 ? 75.519 33.068 57.655 1.00 41.35 151 ASN D N 1
ATOM 5648 C CA . ASN H 2 154 ? 75.865 31.819 58.302 1.00 41.40 151 ASN D CA 1
ATOM 5649 C C . ASN H 2 154 ? 75.931 30.625 57.369 1.00 43.59 151 ASN D C 1
ATOM 5650 O O . ASN H 2 154 ? 76.732 29.717 57.583 1.00 44.08 151 ASN D O 1
ATOM 5655 N N . LYS H 2 155 ? 75.099 30.616 56.332 1.00 46.27 152 LYS D N 1
ATOM 5656 C CA . LYS H 2 155 ? 75.114 29.504 55.389 1.00 48.14 152 LYS D CA 1
ATOM 5657 C C . LYS H 2 155 ? 76.399 29.492 54.570 1.00 49.16 152 LYS D C 1
ATOM 5658 O O . LYS H 2 155 ? 77.132 30.504 54.612 1.00 49.65 152 LYS D O 1
#